Protein 6R5W (pdb70)

Nearest PDB structures (foldseek):
  6r5w-assembly1_B  TM=9.523E-01  e=2.534E-28  Listeria phage PSA
  2fsd-assembly1_B  TM=5.616E-01  e=9.442E-02  Bacteriophage sp.
  4jpq-assembly2_B  TM=2.740E-01  e=1.576E+00  Bacteroides uniformis ATCC 8492
  6r5w-assembly1_B  TM=9.584E-01  e=7.006E-29  Listeria phage PSA
  2fsd-assembly1_B  TM=5.780E-01  e=1.087E-01  Bacteriophage sp.

B-factor: mean 43.27, std 16.09, range [17.08, 147.7]

Sequence (508 aa):
AQFAQKTVLDEHVNDADIHVTATDKTNWNAKETVEGAQAKADKALADAKAFFELSSSSVQSVTLTPKNGFVASQPLIARYIKFGNRFLVIVSGIVGKGTGSGTGICATLPTFLAPDASWNKLYSAAQQSTAASNQANIYLSVSADINIVGVGSVDVNTGLDGIIYLTKEVTTAQFAQKTVLDEHVNDADIHVTATDKTNWNAKETVEGAQAKADKALADAKAFFELSSSVQSVTLTPKNGFVASQPLIARYIKFGNRFLVIVSGIVGKGTGSGTGICATLPTFLAPDASWNKLYSSAAQQSTAASNQANIYLSVSADINIVGVGSVDVNTGLDGIIYLTKEAQFAQKTVLDEHVNDADIHVTATDKTNNWNAKETVEGAQAKADKALADAKAFFELSSSSSVQSVTLTPKNGFVASQPLIARYIKFGNRFLVIVSGIVGKGTGSGTGICATLPTFLAPDASWNKLYSSAAQQSTAASNQANIYLSVSADINIVGVGSVDVNTGLDGIIYLTKEV

Solvent-accessible surface area: 20829 Å² total; per-residue (Å²): 114,129,51,2,65,106,94,73,3,49,137,11,60,113,50,76,81,44,14,6,68,46,107,36,38,95,67,2,78,70,20,6,51,55,123,18,4,68,60,40,2,77,130,8,29,57,47,10,78,64,49,12,70,136,15,9,32,29,82,71,35,104,7,102,40,84,97,30,12,74,42,47,38,79,1,40,0,20,21,0,49,8,5,57,22,31,3,0,7,0,8,7,1,1,4,68,40,135,22,63,5,50,26,55,0,0,43,3,45,128,101,0,28,3,25,24,90,102,28,11,2,4,19,5,0,0,57,17,104,46,11,88,22,3,0,0,0,20,1,18,73,64,0,21,0,40,2,30,1,22,38,31,61,100,38,37,4,1,0,2,28,1,9,1,6,5,100,98,96,117,114,121,115,62,2,67,86,104,78,10,82,136,14,61,101,53,73,74,42,13,3,71,52,106,30,37,97,61,1,81,66,18,7,60,69,148,19,4,67,58,44,2,76,125,7,31,52,48,9,74,62,54,14,58,135,14,8,31,16,83,60,49,95,11,102,45,83,95,27,12,72,43,48,38,67,0,36,0,17,28,0,68,6,9,105,38,43,2,0,6,0,8,6,0,2,3,71,41,132,21,69,6,47,26,51,0,0,43,4,39,116,106,0,6,3,37,39,87,96,29,10,3,7,15,6,0,0,56,17,109,44,11,90,21,4,0,0,0,27,0,20,71,65,0,23,0,43,0,25,2,24,39,32,59,107,36,36,4,1,0,2,31,2,8,1,5,0,98,148,106,109,38,1,47,91,91,78,3,49,130,12,60,114,52,76,82,44,12,5,74,51,90,28,38,92,72,0,80,64,23,7,52,62,133,18,4,68,59,38,2,80,131,6,31,58,45,8,73,62,60,15,78,132,21,8,28,15,83,62,41,98,9,104,44,84,97,29,12,72,44,48,40,70,0,36,0,18,27,1,77,4,6,72,14,53,2,0,8,0,7,5,2,1,4,68,39,134,22,70,5,47,26,52,0,0,44,4,36,123,103,0,23,2,25,22,88,96,27,10,2,6,17,6,0,0,66,18,106,45,11,89,23,4,0,0,0,26,1,20,73,67,0,24,0,43,1,25,2,23,40,32,57,106,39,36,5,1,0,2,34,2,8,1,5,2,97,109,152

Radius of gyration: 36.03 Å; Cα contacts (8 Å, |Δi|>4): 1365; chains: 3; bounding box: 86×110×54 Å

Structure (mmCIF, N/CA/C/O backbone):
data_6R5W
#
_entry.id   6R5W
#
_cell.length_a   134.700
_cell.length_b   134.700
_cell.length_c   79.360
_cell.angle_alpha   90.000
_cell.angle_beta   90.000
_cell.angle_gamma   120.000
#
_symmetry.space_group_name_H-M   'P 31 2 1'
#
loop_
_entity.id
_entity.type
_entity.pdbx_description
1 polymer 'Gp15 protein'
2 non-polymer 'PENTAETHYLENE GLYCOL'
3 non-polymer 'CADMIUM ION'
4 non-polymer 'ACETATE ION'
5 water water
#
loop_
_atom_site.group_PDB
_atom_site.id
_atom_site.type_symbol
_atom_site.label_atom_id
_atom_site.label_alt_id
_atom_site.label_comp_id
_atom_site.label_asym_id
_atom_site.label_entity_id
_atom_site.label_seq_id
_atom_site.pdbx_PDB_ins_code
_atom_site.Cartn_x
_atom_site.Cartn_y
_atom_site.Cartn_z
_atom_site.occupancy
_atom_site.B_iso_or_equiv
_atom_site.auth_seq_id
_atom_site.auth_comp_id
_atom_site.auth_asym_id
_atom_site.auth_atom_id
_atom_site.pdbx_PDB_model_num
ATOM 1 N N . ALA A 1 3 ? -110.95322 100.48959 24.02875 1.000 113.14037 203 ALA A N 1
ATOM 2 C CA . ALA A 1 3 ? -111.48888 101.83863 23.90289 1.000 111.30952 203 ALA A CA 1
ATOM 3 C C . ALA A 1 3 ? -112.01199 102.08674 22.48880 1.000 112.72608 203 ALA A C 1
ATOM 4 O O . ALA A 1 3 ? -113.22450 102.11501 22.25224 1.000 103.84447 203 ALA A O 1
ATOM 10 N N . GLN A 1 4 ? -111.08637 102.22948 21.54475 1.000 110.53304 204 GLN A N 1
ATOM 11 C CA . GLN A 1 4 ? -111.46253 102.44637 20.16093 1.000 101.92146 204 GLN A CA 1
ATOM 12 C C . GLN A 1 4 ? -111.88031 101.12473 19.53097 1.000 90.41267 204 GLN A C 1
ATOM 13 O O . GLN A 1 4 ? -111.57642 100.04089 20.03186 1.000 82.33251 204 GLN A O 1
ATOM 27 N N . PHE A 1 5 ? -112.63366 101.23475 18.45005 1.000 92.20528 205 PHE A N 1
ATOM 28 C CA . PHE A 1 5 ? -113.18633 100.08819 17.75171 1.000 87.95911 205 PHE A CA 1
ATOM 29 C C . PHE A 1 5 ? -112.35028 99.72545 16.53149 1.000 85.79175 205 PHE A C 1
ATOM 30 O O . PHE A 1 5 ? -111.68493 100.57345 15.92607 1.000 86.53632 205 PHE A O 1
ATOM 47 N N . ALA A 1 6 ? -112.37982 98.43740 16.19671 1.000 73.07965 206 ALA A N 1
ATOM 48 C CA . ALA A 1 6 ? -111.64756 97.91653 15.05693 1.000 65.24252 206 ALA A CA 1
ATOM 49 C C . ALA A 1 6 ? -112.41055 98.18287 13.76690 1.000 68.24253 206 ALA A C 1
ATOM 50 O O . ALA A 1 6 ? -113.64651 98.13265 13.73210 1.000 69.88805 206 ALA A O 1
ATOM 57 N N . GLN A 1 7 ? -111.66654 98.47387 12.70958 1.000 62.58000 207 GLN A N 1
ATOM 58 C CA . GLN A 1 7 ? -112.26381 98.70817 11.40144 1.000 74.05744 207 GLN A CA 1
ATOM 59 C C . GLN A 1 7 ? -112.67578 97.37882 10.77096 1.000 68.60431 207 GLN A C 1
ATOM 60 O O . GLN A 1 7 ? -111.93196 96.39493 10.83860 1.000 57.37210 207 GLN A O 1
ATOM 74 N N . LYS A 1 8 ? -113.87838 97.35116 10.17837 1.000 65.43088 208 LYS A N 1
ATOM 75 C CA . LYS A 1 8 ? -114.33825 96.14355 9.51104 1.000 66.75067 208 LYS A CA 1
ATOM 76 C C . LYS A 1 8 ? -113.35403 95.72838 8.41618 1.000 64.54425 208 LYS A C 1
ATOM 77 O O . LYS A 1 8 ? -113.09989 94.52930 8.22372 1.000 60.39083 208 LYS A O 1
ATOM 96 N N . THR A 1 9 ? -112.74902 96.70867 7.72865 1.000 67.01512 209 THR A N 1
ATOM 97 C CA . THR A 1 9 ? -111.82398 96.38887 6.64030 1.000 72.62444 209 THR A CA 1
ATOM 98 C C . THR A 1 9 ? -110.61945 95.60988 7.15642 1.000 65.61288 209 THR A C 1
ATOM 99 O O . THR A 1 9 ? -110.17615 94.65042 6.51860 1.000 59.66357 209 THR A O 1
ATOM 110 N N . VAL A 1 10 ? -110.11027 95.99010 8.33716 1.000 56.98745 210 VAL A N 1
ATOM 111 C CA . VAL A 1 10 ? -108.91142 95.37107 8.88364 1.000 60.22903 210 VAL A CA 1
ATOM 112 C C . VAL A 1 10 ? -109.20488 93.94500 9.32803 1.000 59.35697 210 VAL A C 1
ATOM 113 O O . VAL A 1 10 ? -108.43789 93.01656 9.03502 1.000 57.62609 210 VAL A O 1
ATOM 126 N N . LEU A 1 11 ? -110.31265 93.75346 10.04487 1.000 56.66895 211 LEU A N 1
ATOM 127 C CA . LEU A 1 11 ? -110.75260 92.40971 10.38708 1.000 53.97223 211 LEU A CA 1
ATOM 128 C C . LEU A 1 11 ? -110.98738 91.59019 9.13235 1.000 60.91731 211 LEU A C 1
ATOM 129 O O . LEU A 1 11 ? -110.61086 90.41251 9.08884 1.000 54.18092 211 LEU A O 1
ATOM 145 N N . ASP A 1 12 ? -111.61991 92.19405 8.10958 1.000 56.85868 212 ASP A N 1
ATOM 146 C CA . ASP A 1 12 ? -111.92054 91.45964 6.88815 1.000 62.45641 212 ASP A CA 1
ATOM 147 C C . ASP A 1 12 ? -110.64330 91.01322 6.18876 1.000 62.96444 212 ASP A C 1
ATOM 148 O O . ASP A 1 12 ? -110.56681 89.88289 5.69605 1.000 56.97891 212 ASP A O 1
ATOM 157 N N . GLU A 1 13 ? -109.64214 91.89707 6.09808 1.000 60.82788 213 GLU A N 1
ATOM 158 C CA . GLU A 1 13 ? -108.41422 91.51111 5.40596 1.000 71.45949 213 GLU A CA 1
ATOM 159 C C . GLU A 1 13 ? -107.72230 90.37662 6.15651 1.000 68.10391 213 GLU A C 1
ATOM 160 O O . GLU A 1 13 ? -107.20357 89.43848 5.54385 1.000 66.03652 213 GLU A O 1
ATOM 172 N N . HIS A 1 14 ? -107.72072 90.44287 7.49199 1.000 62.83224 214 HIS A N 1
ATOM 173 C CA . HIS A 1 14 ? -107.12089 89.38087 8.28842 1.000 56.08823 214 HIS A CA 1
ATOM 174 C C . HIS A 1 14 ? -107.85448 88.06888 8.08207 1.000 54.02944 214 HIS A C 1
ATOM 175 O O . HIS A 1 14 ? -107.23847 87.02048 7.84982 1.000 48.12304 214 HIS A O 1
ATOM 189 N N . VAL A 1 15 ? -109.18327 88.11253 8.16729 1.000 53.42397 215 VAL A N 1
ATOM 190 C CA . VAL A 1 15 ? -110.00620 86.91822 8.04352 1.000 52.14949 215 VAL A CA 1
ATOM 191 C C . VAL A 1 15 ? -109.89706 86.29538 6.66971 1.000 54.94305 215 VAL A C 1
ATOM 192 O O . VAL A 1 15 ? -110.00784 85.07232 6.53662 1.000 47.13664 215 VAL A O 1
ATOM 205 N N . ASN A 1 16 ? -109.67154 87.10356 5.62891 1.000 57.59464 216 ASN A N 1
ATOM 206 C CA . ASN A 1 16 ? -109.60919 86.59742 4.26003 1.000 59.94541 216 ASN A CA 1
ATOM 207 C C . ASN A 1 16 ? -108.18644 86.32135 3.80857 1.000 56.83717 216 ASN A C 1
ATOM 208 O O . ASN A 1 16 ? -107.97259 85.93614 2.65200 1.000 57.62555 216 ASN A O 1
ATOM 219 N N . ASP A 1 17 ? -107.21777 86.49455 4.70530 1.000 61.21892 217 ASP A N 1
ATOM 220 C CA . ASP A 1 17 ? -105.81750 86.16064 4.46185 1.000 61.40107 217 ASP A CA 1
ATOM 221 C C . ASP A 1 17 ? -105.64355 84.66227 4.68672 1.000 59.31981 217 ASP A C 1
ATOM 222 O O . ASP A 1 17 ? -105.31995 84.19909 5.78400 1.000 55.94498 217 ASP A O 1
ATOM 231 N N . ALA A 1 18 ? -105.89346 83.89081 3.63934 1.000 60.65833 218 ALA A N 1
ATOM 232 C CA . ALA A 1 18 ? -105.78392 82.45211 3.75388 1.000 61.91761 218 ALA A CA 1
ATOM 233 C C . ALA A 1 18 ? -104.35426 82.01177 4.04858 1.000 57.42686 218 ALA A C 1
ATOM 234 O O . ALA A 1 18 ? -104.20408 80.97419 4.70974 1.000 47.82199 218 ALA A O 1
ATOM 241 N N . ASP A 1 19 ? -103.33298 82.82842 3.67633 1.000 50.28089 219 ASP A N 1
ATOM 242 C CA . ASP A 1 19 ? -101.93315 82.44262 3.83195 1.000 50.17679 219 ASP A CA 1
ATOM 243 C C . ASP A 1 19 ? -101.49856 82.23891 5.28287 1.000 49.20749 219 ASP A C 1
ATOM 244 O O . ASP A 1 19 ? -100.48910 81.56210 5.53251 1.000 45.05356 219 ASP A O 1
ATOM 253 N N . ILE A 1 20 ? -102.16939 82.86379 6.24640 1.000 36.25870 220 ILE A N 1
ATOM 254 C CA . ILE A 1 20 ? -101.72552 82.80373 7.62935 1.000 34.75071 220 ILE A CA 1
ATOM 255 C C . ILE A 1 20 ? -102.60561 81.89712 8.48507 1.000 33.88730 220 ILE A C 1
ATOM 256 O O . ILE A 1 20 ? -102.34119 81.75934 9.69235 1.000 33.51210 220 ILE A O 1
ATOM 272 N N . HIS A 1 21 ? -103.59536 81.25428 7.89909 1.000 35.16976 221 HIS A N 1
ATOM 273 C CA . HIS A 1 21 ? -104.45645 80.29916 8.57992 1.000 32.02310 221 HIS A CA 1
ATOM 274 C C . HIS A 1 21 ? -104.29913 78.92662 7.93262 1.000 34.87758 221 HIS A C 1
ATOM 275 O O . HIS A 1 21 ? -103.67412 78.76171 6.86237 1.000 33.47456 221 HIS A O 1
ATOM 289 N N . VAL A 1 22 ? -104.89694 77.94044 8.58845 1.000 32.90703 222 VAL A N 1
ATOM 290 C CA . VAL A 1 22 ? -104.88105 76.56656 8.14138 1.000 31.34355 222 VAL A CA 1
ATOM 291 C C . VAL A 1 22 ? -106.31998 76.04262 8.11768 1.000 35.25404 222 VAL A C 1
ATOM 292 O O . VAL A 1 22 ? -107.25577 76.73781 8.51696 1.000 35.79091 222 VAL A O 1
ATOM 305 N N . THR A 1 23 ? -106.47473 74.77424 7.72079 1.000 31.48281 223 THR A N 1
ATOM 306 C CA . THR A 1 23 ? -107.73605 74.06247 7.84950 1.000 31.14473 223 THR A CA 1
ATOM 307 C C . THR A 1 23 ? -107.62273 72.87466 8.78818 1.000 38.07262 223 THR A C 1
ATOM 308 O O . THR A 1 23 ? -106.52568 72.37833 9.09945 1.000 33.07097 223 THR A O 1
ATOM 319 N N . ALA A 1 24 ? -108.78817 72.39004 9.25866 1.000 36.13353 224 ALA A N 1
ATOM 320 C CA . ALA A 1 24 ? -108.74959 71.23890 10.15272 1.000 37.74847 224 ALA A CA 1
ATOM 321 C C . ALA A 1 24 ? -108.13641 70.03135 9.45064 1.000 36.07945 224 ALA A C 1
ATOM 322 O O . ALA A 1 24 ? -107.43807 69.21319 10.08152 1.000 40.85752 224 ALA A O 1
ATOM 329 N N . THR A 1 25 ? -108.41629 69.87691 8.14668 1.000 32.55474 225 THR A N 1
ATOM 330 C CA . THR A 1 25 ? -107.89685 68.72095 7.41475 1.000 37.91881 225 THR A CA 1
ATOM 331 C C . THR A 1 25 ? -106.38645 68.83538 7.20527 1.000 34.06101 225 THR A C 1
ATOM 332 O O . THR A 1 25 ? -105.68973 67.81217 7.16050 1.000 34.58055 225 THR A O 1
ATOM 343 N N . ASP A 1 26 ? -105.87711 70.06180 7.01173 1.000 33.37751 226 ASP A N 1
ATOM 344 C CA . ASP A 1 26 ? -104.42547 70.29139 7.00302 1.000 31.25644 226 ASP A CA 1
ATOM 345 C C . ASP A 1 26 ? -103.77028 69.69756 8.26853 1.000 35.02283 226 ASP A C 1
ATOM 346 O O . ASP A 1 26 ? -102.73217 69.01401 8.21491 1.000 31.74831 226 ASP A O 1
ATOM 355 N N . LYS A 1 27 ? -104.34089 70.00616 9.44976 1.000 32.09278 227 LYS A N 1
ATOM 356 C CA . LYS A 1 27 ? -103.71103 69.61258 10.70906 1.000 31.16215 227 LYS A CA 1
ATOM 357 C C . LYS A 1 27 ? -103.73460 68.09579 10.89090 1.000 29.88745 227 LYS A C 1
ATOM 358 O O . LYS A 1 27 ? -102.75412 67.49657 11.36317 1.000 32.83750 227 LYS A O 1
ATOM 377 N N . THR A 1 28 ? -104.81212 67.43988 10.44702 1.000 32.09557 228 THR A N 1
ATOM 378 C CA . THR A 1 28 ? -104.82977 65.97726 10.43444 1.000 32.74609 228 THR A CA 1
ATOM 379 C C . THR A 1 28 ? -103.76901 65.38970 9.47871 1.000 36.89301 228 THR A C 1
ATOM 380 O O . THR A 1 28 ? -103.04411 64.44188 9.83521 1.000 37.48993 228 THR A O 1
ATOM 391 N N . ASN A 1 29 ? -103.67706 65.93948 8.26553 1.000 35.25972 229 ASN A N 1
ATOM 392 C CA . ASN A 1 29 ? -102.62507 65.57111 7.32347 1.000 35.22138 229 ASN A CA 1
ATOM 393 C C . ASN A 1 29 ? -101.23978 65.72043 7.94277 1.000 34.08215 229 ASN A C 1
ATOM 394 O O . ASN A 1 29 ? -100.44116 64.76544 7.94292 1.000 36.46839 229 ASN A O 1
ATOM 405 N N . TRP A 1 30 ? -100.94145 66.90298 8.50193 1.000 31.52451 230 TRP A N 1
ATOM 406 C CA . TRP A 1 30 ? -99.60306 67.16662 9.01411 1.000 29.41201 230 TRP A CA 1
ATOM 407 C C . TRP A 1 30 ? -99.31619 66.32214 10.22539 1.000 33.60122 230 TRP A C 1
ATOM 408 O O . TRP A 1 30 ? -98.19615 65.84428 10.39074 1.000 31.31009 230 TRP A O 1
ATOM 429 N N . ASN A 1 31 ? -100.31949 66.09086 11.07794 1.000 32.75403 231 ASN A N 1
ATOM 430 C CA . ASN A 1 31 ? -100.07254 65.25098 12.25275 1.000 33.15810 231 ASN A CA 1
ATOM 431 C C . ASN A 1 31 ? -99.71600 63.81012 11.85945 1.000 34.48206 231 ASN A C 1
ATOM 432 O O . ASN A 1 31 ? -98.98654 63.11744 12.60492 1.000 39.19566 231 ASN A O 1
ATOM 443 N N . ALA A 1 32 ? -100.25431 63.32962 10.74277 1.000 32.21240 232 ALA A N 1
ATOM 444 C CA . ALA A 1 32 ? -100.04574 61.96899 10.28153 1.000 36.18422 232 ALA A CA 1
ATOM 445 C C . ALA A 1 32 ? -98.74020 61.78034 9.51466 1.000 36.32165 232 ALA A C 1
ATOM 446 O O . ALA A 1 32 ? -98.46832 60.63908 9.11436 1.000 33.61794 232 ALA A O 1
ATOM 453 N N . LYS A 1 33 ? -97.98580 62.85534 9.24666 1.000 32.38909 233 LYS A N 1
ATOM 454 C CA . LYS A 1 33 ? -96.72881 62.71204 8.48591 1.000 33.30719 233 LYS A CA 1
ATOM 455 C C . LYS A 1 33 ? -95.73328 61.81619 9.22994 1.000 33.50967 233 LYS A C 1
ATOM 456 O O . LYS A 1 33 ? -95.76517 61.65808 10.46033 1.000 32.25363 233 LYS A O 1
ATOM 475 N N . GLU A 1 34 ? -94.78707 61.26269 8.47551 1.000 34.00457 234 GLU A N 1
ATOM 476 C CA . GLU A 1 34 ? -93.79917 60.35920 9.07714 1.000 33.65271 234 GLU A CA 1
ATOM 477 C C . GLU A 1 34 ? -92.86705 61.09518 10.02559 1.000 33.83503 234 GLU A C 1
ATOM 478 O O . GLU A 1 34 ? -92.55511 62.27317 9.84794 1.000 32.58472 234 GLU A O 1
ATOM 490 N N . THR A 1 35 ? -92.44168 60.39019 11.08949 1.000 33.31884 235 THR A N 1
ATOM 491 C CA . THR A 1 35 ? -91.41945 60.93675 11.95477 1.000 33.21032 235 THR A CA 1
ATOM 492 C C . THR A 1 35 ? -90.05197 60.34641 11.62626 1.000 38.80202 235 THR A C 1
ATOM 493 O O . THR A 1 35 ? -89.92034 59.28458 10.97072 1.000 35.21285 235 THR A O 1
ATOM 504 N N . VAL A 1 36 ? -89.03011 61.06420 12.06667 1.000 37.02516 236 VAL A N 1
ATOM 505 C CA . VAL A 1 36 ? -87.66516 60.55882 11.88311 1.000 37.74435 236 VAL A CA 1
ATOM 506 C C . VAL A 1 36 ? -87.51194 59.19403 12.55372 1.000 40.12936 236 VAL A C 1
ATOM 507 O O . VAL A 1 36 ? -86.84210 58.30680 12.02726 1.000 38.10012 236 VAL A O 1
ATOM 520 N N . GLU A 1 37 ? -88.12827 59.00265 13.72500 1.000 41.19214 237 GLU A N 1
ATOM 521 C CA . GLU A 1 37 ? -88.02005 57.72504 14.42110 1.000 40.06373 237 GLU A CA 1
ATOM 522 C C . GLU A 1 37 ? -88.74308 56.62282 13.66509 1.000 42.18952 237 GLU A C 1
ATOM 523 O O . GLU A 1 37 ? -88.25657 55.48407 13.59736 1.000 39.71966 237 GLU A O 1
ATOM 535 N N . GLY A 1 38 ? -89.88770 56.93836 13.05434 1.000 33.51253 238 GLY A N 1
ATOM 536 C CA . GLY A 1 38 ? -90.60034 55.95402 12.25628 1.000 36.88205 238 GLY A CA 1
ATOM 537 C C . GLY A 1 38 ? -89.85354 55.58538 10.97909 1.000 34.32513 238 GLY A C 1
ATOM 538 O O . GLY A 1 38 ? -89.86825 54.41963 10.55570 1.000 38.23099 238 GLY A O 1
ATOM 542 N N . ALA A 1 39 ? -89.26100 56.58179 10.31300 1.000 31.73804 239 ALA A N 1
ATOM 543 C CA . ALA A 1 39 ? -88.47953 56.30698 9.10257 1.000 36.10866 239 ALA A CA 1
ATOM 544 C C . ALA A 1 39 ? -87.24780 55.47549 9.44835 1.000 35.71276 239 ALA A C 1
ATOM 545 O O . ALA A 1 39 ? -86.88002 54.55554 8.69687 1.000 34.63870 239 ALA A O 1
ATOM 552 N N . GLN A 1 40 ? -86.61817 55.76203 10.58717 1.000 34.78492 240 GLN A N 1
ATOM 553 C CA . GLN A 1 40 ? -85.44216 54.98186 10.98909 1.000 38.14282 240 GLN A CA 1
ATOM 554 C C . GLN A 1 40 ? -85.82010 53.55950 11.36914 1.000 40.83981 240 GLN A C 1
ATOM 555 O O . GLN A 1 40 ? -85.05496 52.62461 11.10478 1.000 39.46177 240 GLN A O 1
ATOM 569 N N . ALA A 1 41 ? -86.97575 53.36364 11.99826 1.000 36.19635 241 ALA A N 1
ATOM 570 C CA . ALA A 1 41 ? -87.43551 52.01192 12.29807 1.000 39.51586 241 ALA A CA 1
ATOM 571 C C . ALA A 1 41 ? -87.65268 51.19598 11.02614 1.000 40.94630 241 ALA A C 1
ATOM 572 O O . ALA A 1 41 ? -87.39733 49.98769 10.98949 1.000 39.16611 241 ALA A O 1
ATOM 579 N N . LYS A 1 42 ? -88.19554 51.82105 9.99427 1.000 37.37750 242 LYS A N 1
ATOM 580 C CA . LYS A 1 42 ? -88.43796 51.11310 8.74216 1.000 35.37735 242 LYS A CA 1
ATOM 581 C C . LYS A 1 42 ? -87.12253 50.75104 8.04959 1.000 34.24621 242 LYS A C 1
ATOM 582 O O . LYS A 1 42 ? -87.00582 49.64783 7.50970 1.000 34.20954 242 LYS A O 1
ATOM 601 N N . ALA A 1 43 ? -86.15622 51.66535 8.05599 1.000 32.82297 243 ALA A N 1
ATOM 602 C CA . ALA A 1 43 ? -84.83622 51.41667 7.49227 1.000 33.97980 243 ALA A CA 1
ATOM 603 C C . ALA A 1 43 ? -84.11360 50.32000 8.29849 1.000 42.34477 243 ALA A C 1
ATOM 604 O O . ALA A 1 43 ? -83.46410 49.42128 7.72141 1.000 37.24188 243 ALA A O 1
ATOM 611 N N . ASP A 1 44 ? -84.23655 50.37780 9.63501 1.000 37.30397 244 ASP A N 1
ATOM 612 C CA . ASP A 1 44 ? -83.63307 49.36214 10.48453 1.000 40.54859 244 ASP A CA 1
ATOM 613 C C . ASP A 1 44 ? -84.21164 47.99129 10.17475 1.000 39.76401 244 ASP A C 1
ATOM 614 O O . ASP A 1 44 ? -83.46970 47.00298 10.14427 1.000 40.74344 244 ASP A O 1
ATOM 623 N N . LYS A 1 45 ? -85.52647 47.90982 9.92626 1.000 33.87516 245 LYS A N 1
ATOM 624 C CA . LYS A 1 45 ? -86.16148 46.64677 9.59148 1.000 39.55127 245 LYS A CA 1
ATOM 625 C C . LYS A 1 45 ? -85.73370 46.15507 8.21387 1.000 41.48749 245 LYS A C 1
ATOM 626 O O . LYS A 1 45 ? -85.62799 44.94086 7.99064 1.000 40.28187 245 LYS A O 1
ATOM 645 N N . ALA A 1 46 ? -85.56677 47.07050 7.25009 1.000 35.70117 246 ALA A N 1
ATOM 646 C CA . ALA A 1 46 ? -85.05443 46.65191 5.94138 1.000 38.27664 246 ALA A CA 1
ATOM 647 C C . ALA A 1 46 ? -83.66647 46.01810 6.07496 1.000 37.00010 246 ALA A C 1
ATOM 648 O O . ALA A 1 46 ? -83.38739 44.98606 5.45135 1.000 34.42352 246 ALA A O 1
ATOM 655 N N . LEU A 1 47 ? -82.79922 46.62569 6.87640 1.000 32.68734 247 LEU A N 1
ATOM 656 C CA . LEU A 1 47 ? -81.47281 46.08243 7.13318 1.000 33.20512 247 LEU A CA 1
ATOM 657 C C . LEU A 1 47 ? -81.55608 44.72050 7.78881 1.000 42.22988 247 LEU A C 1
ATOM 658 O O . LEU A 1 47 ? -80.85311 43.78362 7.37291 1.000 38.07739 247 LEU A O 1
ATOM 674 N N . ALA A 1 48 ? -82.42438 44.57682 8.78874 1.000 39.28038 248 ALA A N 1
ATOM 675 C CA . ALA A 1 48 ? -82.55782 43.29950 9.47060 1.000 41.67475 248 ALA A CA 1
ATOM 676 C C . ALA A 1 48 ? -83.08744 42.22442 8.53604 1.000 41.66006 248 ALA A C 1
ATOM 677 O O . ALA A 1 48 ? -82.67549 41.04809 8.62449 1.000 39.76233 248 ALA A O 1
ATOM 684 N N . ASP A 1 49 ? -84.04300 42.58653 7.66351 1.000 35.81737 249 ASP A N 1
ATOM 685 C CA . ASP A 1 49 ? -84.55747 41.64320 6.70289 1.000 38.03448 249 ASP A CA 1
ATOM 686 C C . ASP A 1 49 ? -83.47237 41.25439 5.69322 1.000 39.61599 249 ASP A C 1
ATOM 687 O O . ASP A 1 49 ? -83.44408 40.11238 5.21466 1.000 40.43114 249 ASP A O 1
ATOM 696 N N . ALA A 1 50 ? -82.62581 42.21450 5.31075 1.000 36.52291 250 ALA A N 1
ATOM 697 C CA . ALA A 1 50 ? -81.52818 41.93104 4.38026 1.000 35.97050 250 ALA A CA 1
ATOM 698 C C . ALA A 1 50 ? -80.54870 40.95585 5.01377 1.000 39.60913 250 ALA A C 1
ATOM 699 O O . ALA A 1 50 ? -80.14586 39.97592 4.39230 1.000 37.27831 250 ALA A O 1
ATOM 706 N N . LYS A 1 51 ? -80.17027 41.20101 6.26992 1.000 38.32284 251 LYS A N 1
ATOM 707 C CA . LYS A 1 51 ? -79.23792 40.30590 6.96738 1.000 42.11357 251 LYS A CA 1
ATOM 708 C C . LYS A 1 51 ? -79.81064 38.90466 7.07867 1.000 43.72747 251 LYS A C 1
ATOM 709 O O . LYS A 1 51 ? -79.08749 37.91128 6.85244 1.000 45.34638 251 LYS A O 1
ATOM 728 N N . ALA A 1 52 ? -81.11453 38.79655 7.39420 1.000 42.44176 252 ALA A N 1
ATOM 729 C CA . ALA A 1 52 ? -81.75266 37.48435 7.48567 1.000 43.97382 252 ALA A CA 1
ATOM 730 C C . ALA A 1 52 ? -81.78769 36.77580 6.13150 1.000 45.94404 252 ALA A C 1
ATOM 731 O O . ALA A 1 52 ? -81.65864 35.53678 6.06229 1.000 45.11898 252 ALA A O 1
ATOM 738 N N . PHE A 1 53 ? -82.06982 37.51964 5.05342 1.000 40.27887 253 PHE A N 1
ATOM 739 C CA . PHE A 1 53 ? -82.08807 36.90615 3.73180 1.000 39.87476 253 PHE A CA 1
ATOM 740 C C . PHE A 1 53 ? -80.70395 36.34803 3.35387 1.000 36.46065 253 PHE A C 1
ATOM 741 O O . PHE A 1 53 ? -80.60108 35.24053 2.78261 1.000 37.49106 253 PHE A O 1
ATOM 758 N N . PHE A 1 54 ? -79.65000 37.08586 3.67251 1.000 33.78802 254 PHE A N 1
ATOM 759 C CA . PHE A 1 54 ? -78.29056 36.63998 3.40920 1.000 39.47256 254 PHE A CA 1
ATOM 760 C C . PHE A 1 54 ? -77.94496 35.37829 4.19083 1.000 46.38075 254 PHE A C 1
ATOM 761 O O . PHE A 1 54 ? -77.36915 34.42969 3.64240 1.000 38.52622 254 PHE A O 1
ATOM 778 N N . GLU A 1 55 ? -78.25183 35.36114 5.49087 1.000 44.77776 255 GLU A N 1
ATOM 779 C CA . GLU A 1 55 ? -77.94233 34.18475 6.29767 1.000 44.75052 255 GLU A CA 1
ATOM 780 C C . GLU A 1 55 ? -78.66715 32.96896 5.77941 1.000 46.41979 255 GLU A C 1
ATOM 781 O O . GLU A 1 55 ? -78.08463 31.88108 5.69265 1.000 50.50946 255 GLU A O 1
ATOM 793 N N . LEU A 1 56 ? -79.92160 33.13916 5.38855 1.000 41.67204 256 LEU A N 1
ATOM 794 C CA . LEU A 1 56 ? -80.68546 32.05171 4.82067 1.000 43.38474 256 LEU A CA 1
ATOM 795 C C . LEU A 1 56 ? -80.03891 31.56121 3.53220 1.000 47.66623 256 LEU A C 1
ATOM 796 O O . LEU A 1 56 ? -79.92976 30.35583 3.28950 1.000 46.39791 256 LEU A O 1
ATOM 812 N N . SER A 1 57 ? -79.67443 32.48933 2.65930 1.000 38.59919 257 SER A N 1
ATOM 813 C CA . SER A 1 57 ? -79.18735 32.11961 1.33551 1.000 37.58127 257 SER A CA 1
ATOM 814 C C . SER A 1 57 ? -77.87561 31.35588 1.41855 1.000 37.65083 257 SER A C 1
ATOM 815 O O . SER A 1 57 ? -77.58959 30.55215 0.55179 1.000 44.89051 257 SER A O 1
ATOM 823 N N . SER A 1 58 ? -77.06709 31.60064 2.43471 1.000 35.13028 258 SER A N 1
ATOM 824 C CA . SER A 1 58 ? -75.68017 31.14739 2.48958 1.000 42.76643 258 SER A CA 1
ATOM 825 C C . SER A 1 58 ? -75.48265 30.02775 3.50513 1.000 39.49120 258 SER A C 1
ATOM 826 O O . SER A 1 58 ? -74.34484 29.68770 3.83443 1.000 38.74988 258 SER A O 1
ATOM 834 N N . SER A 1 59 ? -76.55632 29.46467 3.99434 1.000 35.34199 259 SER A N 1
ATOM 835 C CA A SER A 1 59 ? -76.52515 28.36288 4.93817 0.487 40.27142 259 SER A CA 1
ATOM 836 C CA B SER A 1 59 ? -76.45233 28.37853 4.94513 0.513 40.25767 259 SER A CA 1
ATOM 837 C C . SER A 1 59 ? -76.20102 27.03358 4.25161 1.000 36.47118 259 SER A C 1
ATOM 838 O O . SER A 1 59 ? -76.57295 26.79834 3.08721 1.000 35.56490 259 SER A O 1
ATOM 853 N N . VAL A 1 60 ? -75.49115 26.17248 4.97109 1.000 34.02319 260 VAL A N 1
ATOM 854 C CA . VAL A 1 60 ? -75.09134 24.87853 4.42405 1.000 30.28155 260 VAL A CA 1
ATOM 855 C C . VAL A 1 60 ? -76.22693 23.88007 4.54093 1.000 35.32166 260 VAL A C 1
ATOM 856 O O . VAL A 1 60 ? -76.75950 23.64109 5.62053 1.000 29.65821 260 VAL A O 1
ATOM 869 N N . GLN A 1 61 ? -76.52174 23.20574 3.43221 1.000 31.51048 261 GLN A N 1
ATOM 870 C CA . GLN A 1 61 ? -77.51698 22.14467 3.32751 1.000 37.61694 261 GLN A CA 1
ATOM 871 C C . GLN A 1 61 ? -76.82305 20.78357 3.21849 1.000 34.55203 261 GLN A C 1
ATOM 872 O O . GLN A 1 61 ? -75.65494 20.70200 2.87044 1.000 31.95082 261 GLN A O 1
ATOM 886 N N . SER A 1 62 ? -77.52670 19.68419 3.54427 1.000 30.98759 262 SER A N 1
ATOM 887 C CA . SER A 1 62 ? -76.92315 18.36892 3.43965 1.000 34.24575 262 SER A CA 1
ATOM 888 C C . SER A 1 62 ? -77.92499 17.32780 2.94771 1.000 34.15898 262 SER A C 1
ATOM 889 O O . SER A 1 62 ? -79.12909 17.46715 3.18251 1.000 37.30606 262 SER A O 1
ATOM 897 N N . VAL A 1 63 ? -77.41210 16.30208 2.27145 1.000 35.42231 263 VAL A N 1
ATOM 898 C CA . VAL A 1 63 ? -78.17600 15.09547 1.94130 1.000 38.39655 263 VAL A CA 1
ATOM 899 C C . VAL A 1 63 ? -77.31043 13.88471 2.19956 1.000 37.01680 263 VAL A C 1
ATOM 900 O O . VAL A 1 63 ? -76.09794 13.91804 1.98120 1.000 37.11059 263 VAL A O 1
ATOM 913 N N . THR A 1 64 ? -77.92171 12.78083 2.67959 1.000 36.77393 264 THR A N 1
ATOM 914 C CA . THR A 1 64 ? -77.20445 11.53984 2.87052 1.000 32.83243 264 THR A CA 1
ATOM 915 C C . THR A 1 64 ? -77.26057 10.66233 1.62075 1.000 34.52380 264 THR A C 1
ATOM 916 O O . THR A 1 64 ? -78.29717 10.60038 0.97103 1.000 43.04532 264 THR A O 1
ATOM 927 N N . LEU A 1 65 ? -76.14269 10.04725 1.26562 1.000 36.02149 265 LEU A N 1
ATOM 928 C CA . LEU A 1 65 ? -76.05098 9.19096 0.09599 1.000 40.72450 265 LEU A CA 1
ATOM 929 C C . LEU A 1 65 ? -76.02798 7.72717 0.52370 1.000 40.65901 265 LEU A C 1
ATOM 930 O O . LEU A 1 65 ? -75.24421 7.33574 1.41452 1.000 46.97893 265 LEU A O 1
ATOM 946 N N . THR A 1 66 ? -76.74502 6.91195 -0.19614 1.000 41.15400 266 THR A N 1
ATOM 947 C CA . THR A 1 66 ? -76.83601 5.47370 0.04377 1.000 39.63227 266 THR A CA 1
ATOM 948 C C . THR A 1 66 ? -75.82582 4.70637 -0.82096 1.000 41.93201 266 THR A C 1
ATOM 949 O O . THR A 1 66 ? -75.81499 4.87397 -2.04766 1.000 45.94156 266 THR A O 1
ATOM 960 N N . PRO A 1 67 ? -75.00038 3.86280 -0.23202 1.000 38.15079 267 PRO A N 1
ATOM 961 C CA . PRO A 1 67 ? -74.01160 3.12194 -1.02759 1.000 41.10881 267 PRO A CA 1
ATOM 962 C C . PRO A 1 67 ? -74.68876 2.13125 -1.94325 1.000 45.61539 267 PRO A C 1
ATOM 963 O O . PRO A 1 67 ? -75.77878 1.63000 -1.65272 1.000 46.66783 267 PRO A O 1
ATOM 974 N N . LYS A 1 68 ? -74.04925 1.89783 -3.08590 1.000 38.61484 268 LYS A N 1
ATOM 975 C CA . LYS A 1 68 ? -74.63164 1.07630 -4.14585 1.000 45.58764 268 LYS A CA 1
ATOM 976 C C . LYS A 1 68 ? -73.66859 -0.03000 -4.53562 1.000 37.78309 268 LYS A C 1
ATOM 977 O O . LYS A 1 68 ? -72.46979 -0.01146 -4.23173 1.000 36.19541 268 LYS A O 1
ATOM 996 N N . ASN A 1 69 ? -74.20590 -1.03369 -5.24476 1.000 38.80420 269 ASN A N 1
ATOM 997 C CA . ASN A 1 69 ? -73.38615 -2.05175 -5.89613 1.000 37.35227 269 ASN A CA 1
ATOM 998 C C . ASN A 1 69 ? -72.47635 -2.78886 -4.93669 1.000 36.31236 269 ASN A C 1
ATOM 999 O O . ASN A 1 69 ? -71.32887 -3.11971 -5.27028 1.000 39.42503 269 ASN A O 1
ATOM 1010 N N . GLY A 1 70 ? -72.98428 -3.05342 -3.72609 1.000 35.09878 270 GLY A N 1
ATOM 1011 C CA . GLY A 1 70 ? -72.25249 -3.82135 -2.77497 1.000 38.30070 270 GLY A CA 1
ATOM 1012 C C . GLY A 1 70 ? -71.29944 -3.03598 -1.90394 1.000 42.59309 270 GLY A C 1
ATOM 1013 O O . GLY A 1 70 ? -70.81594 -3.57914 -0.90440 1.000 37.53208 270 GLY A O 1
ATOM 1017 N N . PHE A 1 71 ? -70.99666 -1.78917 -2.25870 1.000 38.40519 271 PHE A N 1
ATOM 1018 C CA . PHE A 1 71 ? -70.17719 -0.96784 -1.38410 1.000 37.78056 271 PHE A CA 1
ATOM 1019 C C . PHE A 1 71 ? -70.89426 -0.77262 -0.02835 1.000 33.84490 271 PHE A C 1
ATOM 1020 O O . PHE A 1 71 ? -72.14158 -0.73158 0.05261 1.000 33.11071 271 PHE A O 1
ATOM 1037 N N . VAL A 1 72 ? -70.09451 -0.51108 0.99704 1.000 38.83938 272 VAL A N 1
ATOM 1038 C CA . VAL A 1 72 ? -70.62399 -0.13420 2.29850 1.000 39.98742 272 VAL A CA 1
ATOM 1039 C C . VAL A 1 72 ? -70.14462 1.28554 2.60939 1.000 45.96056 272 VAL A C 1
ATOM 1040 O O . VAL A 1 72 ? -69.09851 1.73844 2.10609 1.000 41.42839 272 VAL A O 1
ATOM 1053 N N . ALA A 1 73 ? -70.94232 1.99247 3.41432 1.000 36.14914 273 ALA A N 1
ATOM 1054 C CA . ALA A 1 73 ? -70.58458 3.34788 3.89339 1.000 39.87234 273 ALA A CA 1
ATOM 1055 C C . ALA A 1 73 ? -69.80443 3.10737 5.16731 1.000 45.75072 273 ALA A C 1
ATOM 1056 O O . ALA A 1 73 ? -70.37806 2.95616 6.26111 1.000 41.40256 273 ALA A O 1
ATOM 1063 N N . SER A 1 74 ? -68.49000 3.04460 5.02681 1.000 40.57893 274 SER A N 1
ATOM 1064 C CA . SER A 1 74 ? -67.63865 2.88332 6.20423 1.000 44.08784 274 SER A CA 1
ATOM 1065 C C . SER A 1 74 ? -67.68298 4.13352 7.05851 1.000 51.79703 274 SER A C 1
ATOM 1066 O O . SER A 1 74 ? -67.55473 4.05205 8.28795 1.000 52.10139 274 SER A O 1
ATOM 1074 N N . GLN A 1 75 ? -67.85523 5.29861 6.42424 1.000 44.38585 275 GLN A N 1
ATOM 1075 C CA . GLN A 1 75 ? -68.32396 6.48942 7.13305 1.000 56.32058 275 GLN A CA 1
ATOM 1076 C C . GLN A 1 75 ? -69.56725 6.99682 6.41544 1.000 47.78236 275 GLN A C 1
ATOM 1077 O O . GLN A 1 75 ? -69.63250 6.88184 5.18767 1.000 44.69043 275 GLN A O 1
ATOM 1091 N N . PRO A 1 76 ? -70.55618 7.55868 7.13480 1.000 51.26893 276 PRO A N 1
ATOM 1092 C CA . PRO A 1 76 ? -71.77388 8.04531 6.45012 1.000 43.53844 276 PRO A CA 1
ATOM 1093 C C . PRO A 1 76 ? -71.41301 8.90571 5.25532 1.000 39.67247 276 PRO A C 1
ATOM 1094 O O . PRO A 1 76 ? -70.47788 9.71380 5.28774 1.000 42.99501 276 PRO A O 1
ATOM 1105 N N . LEU A 1 77 ? -72.08352 8.63807 4.14778 1.000 36.96645 277 LEU A N 1
ATOM 1106 C CA . LEU A 1 77 ? -71.84367 9.36642 2.89506 1.000 36.06534 277 LEU A CA 1
ATOM 1107 C C . LEU A 1 77 ? -72.75013 10.57213 2.90243 1.000 37.23037 277 LEU A C 1
ATOM 1108 O O . LEU A 1 77 ? -73.96639 10.42551 2.89670 1.000 34.72517 277 LEU A O 1
ATOM 1124 N N . ILE A 1 78 ? -72.15782 11.77001 2.99604 1.000 32.78282 278 ILE A N 1
ATOM 1125 C CA . ILE A 1 78 ? -72.92622 12.99996 3.09827 1.000 31.41381 278 ILE A CA 1
ATOM 1126 C C . ILE A 1 78 ? -72.44004 13.98888 2.05572 1.000 33.17983 278 ILE A C 1
ATOM 1127 O O . ILE A 1 78 ? -71.23981 14.21850 1.91689 1.000 36.81405 278 ILE A O 1
ATOM 1143 N N . ALA A 1 79 ? -73.35608 14.54359 1.32646 1.000 29.37759 279 ALA A N 1
ATOM 1144 C CA . ALA A 1 79 ? -73.07296 15.66978 0.44072 1.000 32.99860 279 ALA A CA 1
ATOM 1145 C C . ALA A 1 79 ? -73.58993 16.95390 1.06402 1.000 32.58170 279 ALA A C 1
ATOM 1146 O O . ALA A 1 79 ? -74.79482 17.11674 1.29163 1.000 33.84105 279 ALA A O 1
ATOM 1153 N N . ARG A 1 80 ? -72.68496 17.89650 1.29199 1.000 27.58368 280 ARG A N 1
ATOM 1154 C CA . ARG A 1 80 ? -73.06201 19.19959 1.81745 1.000 26.79363 280 ARG A CA 1
ATOM 1155 C C . ARG A 1 80 ? -72.98187 20.20588 0.69717 1.000 29.25170 280 ARG A C 1
ATOM 1156 O O . ARG A 1 80 ? -72.12266 20.08596 -0.18790 1.000 33.49073 280 ARG A O 1
ATOM 1177 N N . TYR A 1 81 ? -73.89907 21.14938 0.68980 1.000 28.38885 281 TYR A N 1
ATOM 1178 C CA . TYR A 1 81 ? -73.93365 22.06976 -0.45156 1.000 27.17962 281 TYR A CA 1
ATOM 1179 C C . TYR A 1 81 ? -74.40745 23.46048 -0.06145 1.000 31.51569 281 TYR A C 1
ATOM 1180 O O . TYR A 1 81 ? -75.16065 23.64755 0.90718 1.000 29.88910 281 TYR A O 1
ATOM 1198 N N . ILE A 1 82 ? -73.93497 24.42656 -0.82213 1.000 29.04953 282 ILE A N 1
ATOM 1199 C CA . ILE A 1 82 ? -74.14892 25.83466 -0.53535 1.000 32.08630 282 ILE A CA 1
ATOM 1200 C C . ILE A 1 82 ? -74.66045 26.53078 -1.78548 1.000 32.80201 282 ILE A C 1
ATOM 1201 O O . ILE A 1 82 ? -74.05404 26.39730 -2.84890 1.000 28.86392 282 ILE A O 1
ATOM 1217 N N . LYS A 1 83 ? -75.66045 27.38241 -1.63244 1.000 31.05308 283 LYS A N 1
ATOM 1218 C CA . LYS A 1 83 ? -76.17315 28.14920 -2.76012 1.000 30.76563 283 LYS A CA 1
ATOM 1219 C C . LYS A 1 83 ? -75.24158 29.30666 -3.10043 1.000 31.89357 283 LYS A C 1
ATOM 1220 O O . LYS A 1 83 ? -74.83088 30.06250 -2.22645 1.000 30.42278 283 LYS A O 1
ATOM 1239 N N . PHE A 1 84 ? -74.90528 29.43919 -4.39618 1.000 29.93280 284 PHE A N 1
ATOM 1240 C CA . PHE A 1 84 ? -74.21633 30.59735 -4.92003 1.000 29.32014 284 PHE A CA 1
ATOM 1241 C C . PHE A 1 84 ? -74.95226 31.02143 -6.16415 1.000 32.63629 284 PHE A C 1
ATOM 1242 O O . PHE A 1 84 ? -74.85604 30.34152 -7.17254 1.000 29.35988 284 PHE A O 1
ATOM 1259 N N . GLY A 1 85 ? -75.67058 32.11305 -6.08709 1.000 34.36860 285 GLY A N 1
ATOM 1260 C CA . GLY A 1 85 ? -76.52013 32.52126 -7.19260 1.000 38.29104 285 GLY A CA 1
ATOM 1261 C C . GLY A 1 85 ? -77.53695 31.44225 -7.47408 1.000 33.08548 285 GLY A C 1
ATOM 1262 O O . GLY A 1 85 ? -78.21841 30.95739 -6.59478 1.000 35.93188 285 GLY A O 1
ATOM 1266 N N . ASN A 1 86 ? -77.59839 30.99952 -8.73720 1.000 30.22209 286 ASN A N 1
ATOM 1267 C CA . ASN A 1 86 ? -78.46674 29.91080 -9.14114 1.000 31.46982 286 ASN A CA 1
ATOM 1268 C C . ASN A 1 86 ? -77.72543 28.59901 -9.34011 1.000 34.32215 286 ASN A C 1
ATOM 1269 O O . ASN A 1 86 ? -78.14120 27.74269 -10.13722 1.000 30.93547 286 ASN A O 1
ATOM 1280 N N . ARG A 1 87 ? -76.63165 28.40470 -8.60244 1.000 28.07755 287 ARG A N 1
ATOM 1281 C CA . ARG A 1 87 ? -75.93796 27.14029 -8.60527 1.000 27.26784 287 ARG A CA 1
ATOM 1282 C C . ARG A 1 87 ? -75.74092 26.69911 -7.17827 1.000 30.21749 287 ARG A C 1
ATOM 1283 O O . ARG A 1 87 ? -76.01841 27.44698 -6.24915 1.000 28.77014 287 ARG A O 1
ATOM 1304 N N . PHE A 1 88 ? -75.20255 25.50258 -7.02332 1.000 27.15907 288 PHE A N 1
ATOM 1305 C CA . PHE A 1 88 ? -74.73832 25.01874 -5.72959 1.000 25.38013 288 PHE A CA 1
ATOM 1306 C C . PHE A 1 88 ? -73.26273 24.63004 -5.84134 1.000 28.39789 288 PHE A C 1
ATOM 1307 O O . PHE A 1 88 ? -72.85504 23.97836 -6.81300 1.000 27.45607 288 PHE A O 1
ATOM 1324 N N . LEU A 1 89 ? -72.50057 24.90095 -4.75772 1.000 23.55538 289 LEU A N 1
ATOM 1325 C CA . LEU A 1 89 ? -71.21691 24.28222 -4.54145 1.000 26.21346 289 LEU A CA 1
ATOM 1326 C C . LEU A 1 89 ? -71.45378 23.03925 -3.70061 1.000 27.98970 289 LEU A C 1
ATOM 1327 O O . LEU A 1 89 ? -72.04272 23.13470 -2.62464 1.000 29.17573 289 LEU A O 1
ATOM 1343 N N . VAL A 1 90 ? -70.98712 21.89719 -4.18109 1.000 26.40014 290 VAL A N 1
ATOM 1344 C CA . VAL A 1 90 ? -71.25528 20.59877 -3.57095 1.000 24.64696 290 VAL A CA 1
ATOM 1345 C C . VAL A 1 90 ? -69.93506 20.05773 -3.03868 1.000 25.58739 290 VAL A C 1
ATOM 1346 O O . VAL A 1 90 ? -68.92271 20.04526 -3.75604 1.000 27.61111 290 VAL A O 1
ATOM 1359 N N . ILE A 1 91 ? -69.94021 19.60717 -1.78384 1.000 26.06883 291 ILE A N 1
ATOM 1360 C CA . ILE A 1 91 ? -68.74428 19.08339 -1.13491 1.000 26.04106 291 ILE A CA 1
ATOM 1361 C C . ILE A 1 91 ? -69.08188 17.70584 -0.57027 1.000 28.48553 291 ILE A C 1
ATOM 1362 O O . ILE A 1 91 ? -69.84696 17.58471 0.40425 1.000 28.74997 291 ILE A O 1
ATOM 1378 N N . VAL A 1 92 ? -68.58172 16.67269 -1.20245 1.000 26.82321 292 VAL A N 1
ATOM 1379 C CA . VAL A 1 92 ? -68.88767 15.28698 -0.79771 1.000 29.27696 292 VAL A CA 1
ATOM 1380 C C . VAL A 1 92 ? -67.99003 14.89327 0.37175 1.000 27.44633 292 VAL A C 1
ATOM 1381 O O . VAL A 1 92 ? -66.88713 15.38818 0.52895 1.000 28.67330 292 VAL A O 1
ATOM 1394 N N . SER A 1 93 ? -68.45756 13.97162 1.20761 1.000 31.14327 293 SER A N 1
ATOM 1395 C CA . SER A 1 93 ? -67.66759 13.43863 2.30971 1.000 28.98812 293 SER A CA 1
ATOM 1396 C C . SER A 1 93 ? -68.03522 11.95907 2.53255 1.000 27.62651 293 SER A C 1
ATOM 1397 O O . SER A 1 93 ? -69.15296 11.51263 2.21951 1.000 32.23210 293 SER A O 1
ATOM 1405 N N . GLY A 1 94 ? -67.10889 11.25525 3.16653 1.000 29.55756 294 GLY A N 1
ATOM 1406 C CA . GLY A 1 94 ? -67.28508 9.88660 3.55132 1.000 29.79705 294 GLY A CA 1
ATOM 1407 C C . GLY A 1 94 ? -66.24622 8.95647 2.95852 1.000 27.59215 294 GLY A C 1
ATOM 1408 O O . GLY A 1 94 ? -65.33841 9.36710 2.23965 1.000 30.39405 294 GLY A O 1
ATOM 1412 N N . ILE A 1 95 ? -66.35385 7.66732 3.36103 1.000 29.33570 295 ILE A N 1
ATOM 1413 C CA . ILE A 1 95 ? -65.40324 6.64073 2.99136 1.000 29.16169 295 ILE A CA 1
ATOM 1414 C C . ILE A 1 95 ? -66.19855 5.39734 2.64659 1.000 34.44521 295 ILE A C 1
ATOM 1415 O O . ILE A 1 95 ? -67.10668 5.01581 3.39663 1.000 33.54304 295 ILE A O 1
ATOM 1431 N N . VAL A 1 96 ? -65.91326 4.78772 1.48034 1.000 36.34638 296 VAL A N 1
ATOM 1432 C CA . VAL A 1 96 ? -66.63896 3.57205 1.06843 1.000 34.64210 296 VAL A CA 1
ATOM 1433 C C . VAL A 1 96 ? -65.68963 2.38293 1.22547 1.000 29.98266 296 VAL A C 1
ATOM 1434 O O . VAL A 1 96 ? -64.46668 2.49078 0.98677 1.000 32.55647 296 VAL A O 1
ATOM 1447 N N . GLY A 1 97 ? -66.27460 1.23688 1.58624 1.000 32.36033 297 GLY A N 1
ATOM 1448 C CA . GLY A 1 97 ? -65.58609 -0.03566 1.69339 1.000 34.04711 297 GLY A CA 1
ATOM 1449 C C . GLY A 1 97 ? -66.06843 -1.03832 0.62701 1.000 26.79978 297 GLY A C 1
ATOM 1450 O O . GLY A 1 97 ? -67.20890 -0.93253 0.14180 1.000 30.29171 297 GLY A O 1
ATOM 1454 N N . LYS A 1 98 ? -65.21107 -2.00930 0.34010 1.000 35.87246 298 LYS A N 1
ATOM 1455 C CA . LYS A 1 98 ? -65.47805 -2.99623 -0.71381 1.000 33.45004 298 LYS A CA 1
ATOM 1456 C C . LYS A 1 98 ? -66.77711 -3.73065 -0.46719 1.000 37.71560 298 LYS A C 1
ATOM 1457 O O . LYS A 1 98 ? -67.58678 -3.91363 -1.38733 1.000 35.91088 298 LYS A O 1
ATOM 1476 N N . GLY A 1 99 ? -67.05694 -4.07532 0.79829 1.000 39.41254 299 GLY A N 1
ATOM 1477 C CA . GLY A 1 99 ? -68.32248 -4.75863 1.06106 1.000 38.95765 299 GLY A CA 1
ATOM 1478 C C . GLY A 1 99 ? -68.33752 -6.07231 0.27255 1.000 34.96271 299 GLY A C 1
ATOM 1479 O O . GLY A 1 99 ? -67.35692 -6.82739 0.24599 1.000 38.51299 299 GLY A O 1
ATOM 1483 N N . THR A 1 100 ? -69.44292 -6.32426 -0.35069 1.000 36.89254 300 THR A N 1
ATOM 1484 C CA . THR A 1 100 ? -69.61206 -7.49809 -1.19021 1.000 46.83472 300 THR A CA 1
ATOM 1485 C C . THR A 1 100 ? -69.38119 -7.22185 -2.67343 1.000 47.31520 300 THR A C 1
ATOM 1486 O O . THR A 1 100 ? -69.46896 -8.14770 -3.48333 1.000 41.79497 300 THR A O 1
ATOM 1497 N N . GLY A 1 101 ? -69.00845 -6.01023 -3.04208 1.000 41.28264 301 GLY A N 1
ATOM 1498 C CA . GLY A 1 101 ? -68.78191 -5.67303 -4.42936 1.000 40.11948 301 GLY A CA 1
ATOM 1499 C C . GLY A 1 101 ? -67.33074 -5.85388 -4.77923 1.000 36.48782 301 GLY A C 1
ATOM 1500 O O . GLY A 1 101 ? -66.56985 -6.54496 -4.09668 1.000 39.64146 301 GLY A O 1
ATOM 1504 N N . SER A 1 102 ? -66.92534 -5.21229 -5.88668 1.000 31.29355 302 SER A N 1
ATOM 1505 C CA . SER A 1 102 ? -65.57704 -5.32900 -6.40281 1.000 30.23125 302 SER A CA 1
ATOM 1506 C C . SER A 1 102 ? -64.62469 -4.26528 -5.92084 1.000 29.96928 302 SER A C 1
ATOM 1507 O O . SER A 1 102 ? -63.40080 -4.38777 -6.17034 1.000 33.53429 302 SER A O 1
ATOM 1515 N N . GLY A 1 103 ? -65.11788 -3.23681 -5.21578 1.000 34.46560 303 GLY A N 1
ATOM 1516 C CA . GLY A 1 103 ? -64.22742 -2.13745 -4.88982 1.000 35.80049 303 GLY A CA 1
ATOM 1517 C C . GLY A 1 103 ? -64.13114 -1.10445 -5.98048 1.000 39.12615 303 GLY A C 1
ATOM 1518 O O . GLY A 1 103 ? -63.32336 -0.15749 -5.86123 1.000 33.80243 303 GLY A O 1
ATOM 1522 N N . THR A 1 104 ? -64.82918 -1.35195 -7.08950 1.000 36.56543 304 THR A N 1
ATOM 1523 C CA . THR A 1 104 ? -64.77732 -0.48945 -8.26328 1.000 33.90340 304 THR A CA 1
ATOM 1524 C C . THR A 1 104 ? -66.16411 -0.25048 -8.79622 1.000 30.89459 304 THR A C 1
ATOM 1525 O O . THR A 1 104 ? -67.14002 -0.89632 -8.41624 1.000 34.20720 304 THR A O 1
ATOM 1536 N N . GLY A 1 105 ? -66.29224 0.73958 -9.68765 1.000 32.85143 305 GLY A N 1
ATOM 1537 C CA . GLY A 1 105 ? -67.60451 1.06156 -10.17927 1.000 32.27804 305 GLY A CA 1
ATOM 1538 C C . GLY A 1 105 ? -68.31592 2.11175 -9.36638 1.000 34.17384 305 GLY A C 1
ATOM 1539 O O . GLY A 1 105 ? -67.70739 2.83668 -8.55143 1.000 33.47645 305 GLY A O 1
ATOM 1543 N N . ILE A 1 106 ? -69.62375 2.20736 -9.59973 1.000 33.50243 306 ILE A N 1
ATOM 1544 C CA . ILE A 1 106 ? -70.44614 3.24161 -8.98105 1.000 36.00794 306 ILE A CA 1
ATOM 1545 C C . ILE A 1 106 ? -70.76203 2.88150 -7.53324 1.000 39.90739 306 ILE A C 1
ATOM 1546 O O . ILE A 1 106 ? -71.45104 1.89367 -7.25358 1.000 41.25669 306 ILE A O 1
ATOM 1562 N N . CYS A 1 107 ? -70.25754 3.67329 -6.60757 1.000 35.00074 307 CYS A N 1
ATOM 1563 C CA . CYS A 1 107 ? -70.45732 3.42128 -5.16759 1.000 34.45051 307 CYS A CA 1
ATOM 1564 C C . CYS A 1 107 ? -71.60086 4.22942 -4.56721 1.000 34.90922 307 CYS A C 1
ATOM 1565 O O . CYS A 1 107 ? -72.07108 3.89313 -3.48838 1.000 34.63890 307 CYS A O 1
ATOM 1573 N N . ALA A 1 108 ? -72.09288 5.25280 -5.25097 1.000 32.34770 308 ALA A N 1
ATOM 1574 C CA . ALA A 1 108 ? -73.14298 6.13601 -4.80413 1.000 36.33354 308 ALA A CA 1
ATOM 1575 C C . ALA A 1 108 ? -73.47176 7.08601 -5.92747 1.000 33.80022 308 ALA A C 1
ATOM 1576 O O . ALA A 1 108 ? -72.65680 7.28726 -6.84579 1.000 33.96355 308 ALA A O 1
ATOM 1583 N N . THR A 1 109 ? -74.68096 7.62845 -5.86640 1.000 29.28311 309 THR A N 1
ATOM 1584 C CA . THR A 1 109 ? -75.22448 8.58593 -6.82370 1.000 31.75411 309 THR A CA 1
ATOM 1585 C C . THR A 1 109 ? -75.88809 9.73177 -6.08670 1.000 35.05601 309 THR A C 1
ATOM 1586 O O . THR A 1 109 ? -76.66037 9.50046 -5.16686 1.000 37.79703 309 THR A O 1
ATOM 1597 N N . LEU A 1 110 ? -75.57308 10.96855 -6.44949 1.000 30.67787 310 LEU A N 1
ATOM 1598 C CA . LEU A 1 110 ? -76.17951 12.11202 -5.79338 1.000 31.20230 310 LEU A CA 1
ATOM 1599 C C . LEU A 1 110 ? -77.53333 12.41732 -6.42766 1.000 35.81676 310 LEU A C 1
ATOM 1600 O O . LEU A 1 110 ? -77.79183 12.05275 -7.59698 1.000 35.40711 310 LEU A O 1
ATOM 1616 N N . PRO A 1 111 ? -78.38776 13.14567 -5.72413 1.000 34.82919 311 PRO A N 1
ATOM 1617 C CA . PRO A 1 111 ? -79.66668 13.55609 -6.30597 1.000 37.55496 311 PRO A CA 1
ATOM 1618 C C . PRO A 1 111 ? -79.50308 14.35998 -7.59216 1.000 37.79039 311 PRO A C 1
ATOM 1619 O O . PRO A 1 111 ? -78.53579 15.11502 -7.75893 1.000 34.66506 311 PRO A O 1
ATOM 1630 N N . THR A 1 112 ? -80.53173 14.27955 -8.44853 1.000 35.15568 312 THR A N 1
ATOM 1631 C CA . THR A 1 112 ? -80.50578 14.95980 -9.74347 1.000 37.94761 312 THR A CA 1
ATOM 1632 C C . THR A 1 112 ? -80.31400 16.48975 -9.63708 1.000 34.16159 312 THR A C 1
ATOM 1633 O O . THR A 1 112 ? -79.69362 17.10808 -10.51113 1.000 33.77003 312 THR A O 1
ATOM 1644 N N . PHE A 1 113 ? -80.88177 17.14646 -8.60608 1.000 33.21214 313 PHE A N 1
ATOM 1645 C CA . PHE A 1 113 ? -80.65345 18.57975 -8.51333 1.000 36.29988 313 PHE A CA 1
ATOM 1646 C C . PHE A 1 113 ? -79.18369 18.93882 -8.15214 1.000 30.32182 313 PHE A C 1
ATOM 1647 O O . PHE A 1 113 ? -78.81409 20.13917 -8.19869 1.000 32.48417 313 PHE A O 1
ATOM 1664 N N . LEU A 1 114 ? -78.35002 17.95385 -7.80925 1.000 33.50455 314 LEU A N 1
ATOM 1665 C CA . LEU A 1 114 ? -76.92308 18.19909 -7.59795 1.000 27.86812 314 LEU A CA 1
ATOM 1666 C C . LEU A 1 114 ? -76.09973 17.67532 -8.76972 1.000 32.13794 314 LEU A C 1
ATOM 1667 O O . LEU A 1 114 ? -74.92293 17.40634 -8.62279 1.000 30.10791 314 LEU A O 1
ATOM 1683 N N . ALA A 1 115 ? -76.70927 17.48828 -9.94917 1.000 30.44549 315 ALA A N 1
ATOM 1684 C CA . ALA A 1 115 ? -75.90875 17.07694 -11.10551 1.000 28.06989 315 ALA A CA 1
ATOM 1685 C C . ALA A 1 115 ? -74.85386 18.13997 -11.42590 1.000 25.33464 315 ALA A C 1
ATOM 1686 O O . ALA A 1 115 ? -75.12388 19.33944 -11.33355 1.000 27.45273 315 ALA A O 1
ATOM 1693 N N . PRO A 1 116 ? -73.64359 17.74546 -11.83053 1.000 29.08607 316 PRO A N 1
ATOM 1694 C CA . PRO A 1 116 ? -72.58850 18.73772 -12.09125 1.000 30.63226 316 PRO A CA 1
ATOM 1695 C C . PRO A 1 116 ? -72.78456 19.51627 -13.38876 1.000 32.01398 316 PRO A C 1
ATOM 1696 O O . PRO A 1 116 ? -73.34837 18.99377 -14.35547 1.000 30.22054 316 PRO A O 1
ATOM 1707 N N . ASP A 1 117 ? -72.24233 20.72829 -13.42961 1.000 28.12356 317 ASP A N 1
ATOM 1708 C CA . ASP A 1 117 ? -72.05551 21.45269 -14.68387 1.000 28.37866 317 ASP A CA 1
ATOM 1709 C C . ASP A 1 117 ? -70.86015 20.82190 -15.38552 1.000 30.75063 317 ASP A C 1
ATOM 1710 O O . ASP A 1 117 ? -69.72159 21.03259 -14.98544 1.000 32.92774 317 ASP A O 1
ATOM 1719 N N . ALA A 1 118 ? -71.12307 19.97729 -16.38683 1.000 29.36346 318 ALA A N 1
ATOM 1720 C CA . ALA A 1 118 ? -70.09485 19.22831 -17.10634 1.000 31.28415 318 ALA A CA 1
ATOM 1721 C C . ALA A 1 118 ? -70.75887 18.63109 -18.34634 1.000 35.83654 318 ALA A C 1
ATOM 1722 O O . ALA A 1 118 ? -71.97082 18.38822 -18.35268 1.000 34.05291 318 ALA A O 1
ATOM 1729 N N . SER A 1 119 ? -69.94982 18.34332 -19.36293 1.000 32.96289 319 SER A N 1
ATOM 1730 C CA . SER A 1 119 ? -70.45713 17.60571 -20.53242 1.000 35.89832 319 SER A CA 1
ATOM 1731 C C . SER A 1 119 ? -69.95904 16.16504 -20.60571 1.000 42.55487 319 SER A C 1
ATOM 1732 O O . SER A 1 119 ? -70.42484 15.39531 -21.45543 1.000 39.63045 319 SER A O 1
ATOM 1740 N N . TRP A 1 120 ? -69.02867 15.77301 -19.74933 1.000 31.35150 320 TRP A N 1
ATOM 1741 C CA . TRP A 1 120 ? -68.58538 14.39372 -19.65395 1.000 33.21447 320 TRP A CA 1
ATOM 1742 C C . TRP A 1 120 ? -68.09758 14.20449 -18.21417 1.000 31.37618 320 TRP A C 1
ATOM 1743 O O . TRP A 1 120 ? -68.28357 15.08015 -17.35610 1.000 29.87612 320 TRP A O 1
ATOM 1764 N N . ASN A 1 121 ? -67.50554 13.06079 -17.94558 1.000 30.07545 321 ASN A N 1
ATOM 1765 C CA . ASN A 1 121 ? -67.02664 12.79309 -16.58546 1.000 29.03047 321 ASN A CA 1
ATOM 1766 C C . ASN A 1 121 ? -66.05487 13.85465 -16.12228 1.000 30.09515 321 ASN A C 1
ATOM 1767 O O . ASN A 1 121 ? -65.24113 14.33282 -16.88174 1.000 28.82653 321 ASN A O 1
ATOM 1778 N N . LYS A 1 122 ? -66.08805 14.16868 -14.82101 1.000 28.35941 322 LYS A N 1
ATOM 1779 C CA . LYS A 1 122 ? -65.04035 14.91911 -14.14466 1.000 29.26091 322 LYS A CA 1
ATOM 1780 C C . LYS A 1 122 ? -64.15976 13.93393 -13.36560 1.000 26.41769 322 LYS A C 1
ATOM 1781 O O . LYS A 1 122 ? -64.66201 12.97470 -12.74383 1.000 28.37189 322 LYS A O 1
ATOM 1800 N N . LEU A 1 123 ? -62.85510 14.19836 -13.36363 1.000 26.19769 323 LEU A N 1
ATOM 1801 C CA . LEU A 1 123 ? -61.86261 13.25226 -12.85766 1.000 25.64265 323 LEU A CA 1
ATOM 1802 C C . LEU A 1 123 ? -61.23646 13.76766 -11.56440 1.000 28.75766 323 LEU A C 1
ATOM 1803 O O . LEU A 1 123 ? -60.67035 14.85795 -11.54806 1.000 26.73505 323 LEU A O 1
ATOM 1819 N N . TYR A 1 124 ? -61.23346 12.93619 -10.53917 1.000 25.76008 324 TYR A N 1
ATOM 1820 C CA . TYR A 1 124 ? -60.68864 13.29824 -9.23393 1.000 27.68829 324 TYR A CA 1
ATOM 1821 C C . TYR A 1 124 ? -59.68705 12.28390 -8.73125 1.000 28.04183 324 TYR A C 1
ATOM 1822 O O . TYR A 1 124 ? -59.93485 11.06666 -8.81121 1.000 27.84579 324 TYR A O 1
ATOM 1840 N N . SER A 1 125 ? -58.60092 12.79685 -8.15911 1.000 27.52721 325 SER A N 1
ATOM 1841 C CA . SER A 1 125 ? -57.63847 11.98480 -7.39754 1.000 28.00630 325 SER A CA 1
ATOM 1842 C C . SER A 1 125 ? -58.13260 11.85534 -5.95546 1.000 30.81047 325 SER A C 1
ATOM 1843 O O . SER A 1 125 ? -58.48602 12.85237 -5.32733 1.000 31.40099 325 SER A O 1
ATOM 1851 N N . ALA A 1 126 ? -58.19572 10.63441 -5.43120 1.000 29.11248 326 ALA A N 1
ATOM 1852 C CA . ALA A 1 126 ? -58.72267 10.40552 -4.07786 1.000 26.24511 326 ALA A CA 1
ATOM 1853 C C . ALA A 1 126 ? -57.71813 9.54483 -3.30088 1.000 27.69816 326 ALA A C 1
ATOM 1854 O O . ALA A 1 126 ? -56.98930 8.67254 -3.85865 1.000 28.76573 326 ALA A O 1
ATOM 1861 N N . ALA A 1 127 ? -57.65675 9.76844 -1.99843 1.000 26.41825 327 ALA A N 1
ATOM 1862 C CA . ALA A 1 127 ? -56.86780 8.87937 -1.17052 1.000 26.94908 327 ALA A CA 1
ATOM 1863 C C . ALA A 1 127 ? -57.62590 7.59333 -0.86006 1.000 28.24775 327 ALA A C 1
ATOM 1864 O O . ALA A 1 127 ? -58.84109 7.58229 -0.69978 1.000 29.25650 327 ALA A O 1
ATOM 1871 N N . GLN A 1 128 ? -56.87263 6.50542 -0.68796 1.000 27.51004 328 GLN A N 1
ATOM 1872 C CA . GLN A 1 128 ? -57.40500 5.33730 -0.01251 1.000 27.96751 328 GLN A CA 1
ATOM 1873 C C . GLN A 1 128 ? -56.89967 5.35988 1.43417 1.000 28.75373 328 GLN A C 1
ATOM 1874 O O . GLN A 1 128 ? -55.94378 6.06873 1.78884 1.000 32.42002 328 GLN A O 1
ATOM 1888 N N . GLN A 1 129 ? -57.56432 4.56480 2.24621 1.000 32.11828 329 GLN A N 1
ATOM 1889 C CA . GLN A 1 129 ? -57.30425 4.49064 3.68194 1.000 32.84819 329 GLN A CA 1
ATOM 1890 C C . GLN A 1 129 ? -56.11035 3.59910 3.98544 1.000 32.78422 329 GLN A C 1
ATOM 1891 O O . GLN A 1 129 ? -56.23886 2.48364 4.47926 1.000 38.64593 329 GLN A O 1
ATOM 1905 N N . SER A 1 130 ? -54.92141 4.10746 3.66316 1.000 33.23376 330 SER A N 1
ATOM 1906 C CA . SER A 1 130 ? -53.72911 3.28533 3.68591 1.000 35.18402 330 SER A CA 1
ATOM 1907 C C . SER A 1 130 ? -52.45662 4.07616 3.86032 1.000 39.24991 330 SER A C 1
ATOM 1908 O O . SER A 1 130 ? -52.30881 5.19250 3.35442 1.000 37.35601 330 SER A O 1
ATOM 1916 N N . THR A 1 131 ? -51.49621 3.45428 4.55106 1.000 38.44750 331 THR A N 1
ATOM 1917 C CA . THR A 1 131 ? -50.17877 4.03199 4.70409 1.000 34.11668 331 THR A CA 1
ATOM 1918 C C . THR A 1 131 ? -49.30812 3.87386 3.49014 1.000 36.99687 331 THR A C 1
ATOM 1919 O O . THR A 1 131 ? -48.24709 4.48142 3.45166 1.000 38.26780 331 THR A O 1
ATOM 1930 N N . ALA A 1 132 ? -49.69838 3.04433 2.52354 1.000 37.50445 332 ALA A N 1
ATOM 1931 C CA . ALA A 1 132 ? -48.97296 2.93608 1.26605 1.000 38.85501 332 ALA A CA 1
ATOM 1932 C C . ALA A 1 132 ? -49.52086 4.00679 0.31162 1.000 34.28094 332 ALA A C 1
ATOM 1933 O O . ALA A 1 132 ? -50.70747 3.95478 -0.05544 1.000 33.46160 332 ALA A O 1
ATOM 1940 N N . ALA A 1 133 ? -48.64969 4.93283 -0.11095 1.000 36.89369 333 ALA A N 1
ATOM 1941 C CA . ALA A 1 133 ? -49.08834 6.03619 -0.96471 1.000 34.97359 333 ALA A CA 1
ATOM 1942 C C . ALA A 1 133 ? -49.45382 5.60235 -2.38323 1.000 38.80536 333 ALA A C 1
ATOM 1943 O O . ALA A 1 133 ? -50.10564 6.38035 -3.12742 1.000 36.51312 333 ALA A O 1
ATOM 1950 N N . SER A 1 134 ? -49.06897 4.40255 -2.79228 1.000 33.91984 334 SER A N 1
ATOM 1951 C CA . SER A 1 134 ? -49.58353 3.86661 -4.05188 1.000 34.53587 334 SER A CA 1
ATOM 1952 C C . SER A 1 134 ? -51.05310 3.45994 -3.96424 1.000 28.65343 334 SER A C 1
ATOM 1953 O O . SER A 1 134 ? -51.70197 3.21797 -5.01601 1.000 35.44268 334 SER A O 1
ATOM 1961 N N . ASN A 1 135 ? -51.62911 3.38120 -2.77916 1.000 27.34057 335 ASN A N 1
ATOM 1962 C CA . ASN A 1 135 ? -53.06119 3.12847 -2.61527 1.000 27.31363 335 ASN A CA 1
ATOM 1963 C C . ASN A 1 135 ? -53.83561 4.45289 -2.64087 1.000 32.11862 335 ASN A C 1
ATOM 1964 O O . ASN A 1 135 ? -54.20090 5.03695 -1.61032 1.000 30.43448 335 ASN A O 1
ATOM 1975 N N . GLN A 1 136 ? -54.15183 4.89385 -3.88260 1.000 28.24915 336 GLN A N 1
ATOM 1976 C CA . GLN A 1 136 ? -54.98303 6.05961 -4.18609 1.000 28.95349 336 GLN A CA 1
ATOM 1977 C C . GLN A 1 136 ? -55.92065 5.60797 -5.29810 1.000 32.92215 336 GLN A C 1
ATOM 1978 O O . GLN A 1 136 ? -55.81104 4.47611 -5.79709 1.000 29.49415 336 GLN A O 1
ATOM 1992 N N . ALA A 1 137 ? -56.80277 6.50583 -5.72651 1.000 31.33586 337 ALA A N 1
ATOM 1993 C CA . ALA A 1 137 ? -57.88514 6.15672 -6.64172 1.000 24.37242 337 ALA A CA 1
ATOM 1994 C C . ALA A 1 137 ? -58.06700 7.25603 -7.67717 1.000 31.62209 337 ALA A C 1
ATOM 1995 O O . ALA A 1 137 ? -57.87333 8.45252 -7.40937 1.000 28.92514 337 ALA A O 1
ATOM 2002 N N . ASN A 1 138 ? -58.44483 6.82127 -8.88263 1.000 27.56502 338 ASN A N 1
ATOM 2003 C CA . ASN A 1 138 ? -58.98675 7.70170 -9.91173 1.000 28.29002 338 ASN A CA 1
ATOM 2004 C C . ASN A 1 138 ? -60.50772 7.54877 -9.88935 1.000 28.27711 338 ASN A C 1
ATOM 2005 O O . ASN A 1 138 ? -61.03495 6.46162 -10.19960 1.000 29.01884 338 ASN A O 1
ATOM 2016 N N . ILE A 1 139 ? -61.22450 8.62915 -9.55921 1.000 27.09794 339 ILE A N 1
ATOM 2017 C CA . ILE A 1 139 ? -62.66749 8.59763 -9.40132 1.000 26.76143 339 ILE A CA 1
ATOM 2018 C C . ILE A 1 139 ? -63.27938 9.51892 -10.45836 1.000 27.99027 339 ILE A C 1
ATOM 2019 O O . ILE A 1 139 ? -62.85662 10.66669 -10.60660 1.000 28.00488 339 ILE A O 1
ATOM 2035 N N . TYR A 1 140 ? -64.29149 9.02336 -11.15196 1.000 28.05664 340 TYR A N 1
ATOM 2036 C CA . TYR A 1 140 ? -65.05219 9.82195 -12.06842 1.000 25.67907 340 TYR A CA 1
ATOM 2037 C C . TYR A 1 140 ? -66.36089 10.27147 -11.46365 1.000 25.71139 340 TYR A C 1
ATOM 2038 O O . TYR A 1 140 ? -67.05270 9.49824 -10.82029 1.000 29.74709 340 TYR A O 1
ATOM 2056 N N . LEU A 1 141 ? -66.70212 11.54022 -11.65663 1.000 28.81910 341 LEU A N 1
ATOM 2057 C CA . LEU A 1 141 ? -68.03515 12.03211 -11.31264 1.000 29.86761 341 LEU A CA 1
ATOM 2058 C C . LEU A 1 141 ? -68.76122 12.14932 -12.63548 1.000 29.15492 341 LEU A C 1
ATOM 2059 O O . LEU A 1 141 ? -68.35601 12.98314 -13.44414 1.000 29.55058 341 LEU A O 1
ATOM 2075 N N . SER A 1 142 ? -69.83101 11.37952 -12.82906 1.000 29.95292 342 SER A N 1
ATOM 2076 C CA . SER A 1 142 ? -70.52097 11.36491 -14.12718 1.000 35.89507 342 SER A CA 1
ATOM 2077 C C . SER A 1 142 ? -71.47799 12.54698 -14.25812 1.000 29.70957 342 SER A C 1
ATOM 2078 O O . SER A 1 142 ? -71.83317 13.20300 -13.28923 1.000 28.30282 342 SER A O 1
ATOM 2086 N N . VAL A 1 143 ? -71.95642 12.79630 -15.49045 1.000 28.47129 343 VAL A N 1
ATOM 2087 C CA . VAL A 1 143 ? -72.88433 13.85179 -15.71913 1.000 27.58390 343 VAL A CA 1
ATOM 2088 C C . VAL A 1 143 ? -74.22225 13.62561 -14.99186 1.000 27.31971 343 VAL A C 1
ATOM 2089 O O . VAL A 1 143 ? -74.94582 14.59124 -14.75076 1.000 32.61542 343 VAL A O 1
ATOM 2102 N N . SER A 1 144 ? -74.55405 12.39986 -14.66005 1.000 32.97910 344 SER A N 1
ATOM 2103 C CA . SER A 1 144 ? -75.74557 12.10903 -13.88876 1.000 34.63439 344 SER A CA 1
ATOM 2104 C C . SER A 1 144 ? -75.41053 12.01271 -12.40596 1.000 38.19621 344 SER A C 1
ATOM 2105 O O . SER A 1 144 ? -76.22663 11.52885 -11.61382 1.000 38.41177 344 SER A O 1
ATOM 2113 N N . ALA A 1 145 ? -74.19279 12.41134 -12.03221 1.000 32.37832 345 ALA A N 1
ATOM 2114 C CA . ALA A 1 145 ? -73.78904 12.49209 -10.61740 1.000 36.35124 345 ALA A CA 1
ATOM 2115 C C . ALA A 1 145 ? -73.57820 11.12886 -9.96497 1.000 30.26882 345 ALA A C 1
ATOM 2116 O O . ALA A 1 145 ? -73.73470 10.98617 -8.72613 1.000 32.32457 345 ALA A O 1
ATOM 2123 N N . ASP A 1 146 ? -73.19415 10.13065 -10.73646 1.000 32.03266 346 ASP A N 1
ATOM 2124 C CA . ASP A 1 146 ? -72.65017 8.90191 -10.18845 1.000 33.55142 346 ASP A CA 1
ATOM 2125 C C . ASP A 1 146 ? -71.18761 9.10273 -9.77104 1.000 32.27475 346 ASP A C 1
ATOM 2126 O O . ASP A 1 146 ? -70.37912 9.72592 -10.50000 1.000 29.99902 346 ASP A O 1
ATOM 2135 N N . ILE A 1 147 ? -70.84200 8.54155 -8.61275 1.000 31.68401 347 ILE A N 1
ATOM 2136 C CA . ILE A 1 147 ? -69.47407 8.50730 -8.12573 1.000 28.12737 347 ILE A CA 1
ATOM 2137 C C . ILE A 1 147 ? -68.89726 7.15917 -8.52533 1.000 32.10417 347 ILE A C 1
ATOM 2138 O O . ILE A 1 147 ? -69.22210 6.11643 -7.95281 1.000 33.27904 347 ILE A O 1
ATOM 2154 N N . ASN A 1 148 ? -68.07913 7.16896 -9.57843 1.000 28.60679 348 ASN A N 1
ATOM 2155 C CA . ASN A 1 148 ? -67.59312 5.95457 -10.23983 1.000 31.82715 348 ASN A CA 1
ATOM 2156 C C . ASN A 1 148 ? -66.11173 5.75558 -9.97777 1.000 29.99625 348 ASN A C 1
ATOM 2157 O O . ASN A 1 148 ? -65.26315 6.45986 -10.56672 1.000 30.56902 348 ASN A O 1
ATOM 2168 N N . ILE A 1 149 ? -65.77774 4.76412 -9.14412 1.000 28.67478 349 ILE A N 1
ATOM 2169 C CA . ILE A 1 149 ? -64.38887 4.42653 -8.86414 1.000 30.25073 349 ILE A CA 1
ATOM 2170 C C . ILE A 1 149 ? -63.81418 3.60101 -10.02414 1.000 34.48828 349 ILE A C 1
ATOM 2171 O O . ILE A 1 149 ? -64.21887 2.45893 -10.23403 1.000 38.45997 349 ILE A O 1
ATOM 2187 N N . VAL A 1 150 ? -62.90947 4.19421 -10.79154 1.000 31.10017 350 VAL A N 1
ATOM 2188 C CA . VAL A 1 150 ? -62.35849 3.63699 -12.01918 1.000 31.05290 350 VAL A CA 1
ATOM 2189 C C . VAL A 1 150 ? -61.00345 3.00416 -11.82556 1.000 31.32423 350 VAL A C 1
ATOM 2190 O O . VAL A 1 150 ? -60.68763 2.00252 -12.45921 1.000 32.70648 350 VAL A O 1
ATOM 2203 N N . GLY A 1 151 ? -60.16890 3.55343 -10.94070 1.000 29.67953 351 GLY A N 1
ATOM 2204 C CA . GLY A 1 151 ? -58.88443 2.92713 -10.66071 1.000 26.95147 351 GLY A CA 1
ATOM 2205 C C . GLY A 1 151 ? -58.58908 3.01610 -9.19694 1.000 34.67773 351 GLY A C 1
ATOM 2206 O O . GLY A 1 151 ? -58.88926 4.05085 -8.59643 1.000 29.53302 351 GLY A O 1
ATOM 2210 N N . VAL A 1 152 ? -58.03806 1.94078 -8.61719 1.000 32.30947 352 VAL A N 1
ATOM 2211 C CA . VAL A 1 152 ? -57.67378 1.93011 -7.19512 1.000 30.73781 352 VAL A CA 1
ATOM 2212 C C . VAL A 1 152 ? -56.32894 1.21273 -7.06368 1.000 35.95912 352 VAL A C 1
ATOM 2213 O O . VAL A 1 152 ? -56.00520 0.25380 -7.78940 1.000 29.67386 352 VAL A O 1
ATOM 2226 N N . GLY A 1 153 ? -55.55206 1.64369 -6.07212 1.000 31.29864 353 GLY A N 1
ATOM 2227 C CA . GLY A 1 153 ? -54.31176 0.94796 -5.77524 1.000 33.02568 353 GLY A CA 1
ATOM 2228 C C . GLY A 1 153 ? -54.58876 -0.47228 -5.31177 1.000 32.93456 353 GLY A C 1
ATOM 2229 O O . GLY A 1 153 ? -53.83258 -1.40726 -5.62800 1.000 31.89329 353 GLY A O 1
ATOM 2233 N N . SER A 1 154 ? -55.63915 -0.63170 -4.52788 1.000 31.80332 354 SER A N 1
ATOM 2234 C CA . SER A 1 154 ? -56.06073 -1.93634 -4.02633 1.000 32.78935 354 SER A CA 1
ATOM 2235 C C . SER A 1 154 ? -57.55728 -2.00652 -3.83727 1.000 30.37175 354 SER A C 1
ATOM 2236 O O . SER A 1 154 ? -58.15406 -1.16595 -3.12572 1.000 31.86057 354 SER A O 1
ATOM 2244 N N . VAL A 1 155 ? -58.18754 -3.04922 -4.41795 1.000 28.65000 355 VAL A N 1
ATOM 2245 C CA . VAL A 1 155 ? -59.62954 -3.18876 -4.26449 1.000 28.75295 355 VAL A CA 1
ATOM 2246 C C . VAL A 1 155 ? -60.05966 -3.52899 -2.84024 1.000 31.07546 355 VAL A C 1
ATOM 2247 O O . VAL A 1 155 ? -61.25012 -3.42867 -2.53017 1.000 33.64471 355 VAL A O 1
ATOM 2260 N N . ASP A 1 156 ? -59.11780 -3.93782 -2.00065 1.000 34.32784 356 ASP A N 1
ATOM 2261 C CA . ASP A 1 156 ? -59.43684 -4.35030 -0.63694 1.000 39.39437 356 ASP A CA 1
ATOM 2262 C C . ASP A 1 156 ? -59.23452 -3.24848 0.40458 1.000 42.96411 356 ASP A C 1
ATOM 2263 O O . ASP A 1 156 ? -59.40952 -3.50869 1.59279 1.000 39.89257 356 ASP A O 1
ATOM 2272 N N . VAL A 1 157 ? -58.92609 -2.03762 -0.00834 1.000 36.61239 357 VAL A N 1
ATOM 2273 C CA . VAL A 1 157 ? -58.67124 -0.89156 0.90033 1.000 32.01106 357 VAL A CA 1
ATOM 2274 C C . VAL A 1 157 ? -59.79136 0.11184 0.69017 1.000 39.21002 357 VAL A C 1
ATOM 2275 O O . VAL A 1 157 ? -60.28499 0.27587 -0.43402 1.000 35.14504 357 VAL A O 1
ATOM 2288 N N . ASN A 1 158 ? -60.24825 0.73482 1.77538 1.000 32.53412 358 ASN A N 1
ATOM 2289 C CA . ASN A 1 158 ? -61.35924 1.63929 1.64421 1.000 29.56237 358 ASN A CA 1
ATOM 2290 C C . ASN A 1 158 ? -60.90885 2.86209 0.83022 1.000 24.57144 358 ASN A C 1
ATOM 2291 O O . ASN A 1 158 ? -59.71481 3.19082 0.76419 1.000 31.75506 358 ASN A O 1
ATOM 2302 N N . THR A 1 159 ? -61.87454 3.53897 0.22577 1.000 31.15076 359 THR A N 1
ATOM 2303 C CA . THR A 1 159 ? -61.61141 4.67740 -0.65516 1.000 31.17115 359 THR A CA 1
ATOM 2304 C C . THR A 1 159 ? -62.34506 5.93104 -0.16083 1.000 27.49663 359 THR A C 1
ATOM 2305 O O . THR A 1 159 ? -63.56330 5.91219 0.09948 1.000 28.58068 359 THR A O 1
ATOM 2316 N N . GLY A 1 160 ? -61.60574 7.04635 -0.03919 1.000 29.65323 360 GLY A N 1
ATOM 2317 C CA . GLY A 1 160 ? -62.22297 8.27022 0.44299 1.000 28.12824 360 GLY A CA 1
ATOM 2318 C C . GLY A 1 160 ? -62.93906 9.08607 -0.62279 1.000 31.07326 360 GLY A C 1
ATOM 2319 O O . GLY A 1 160 ? -62.52379 9.10392 -1.78096 1.000 30.23948 360 GLY A O 1
ATOM 2323 N N . LEU A 1 161 ? -64.01811 9.75799 -0.22685 1.000 27.60814 361 LEU A N 1
ATOM 2324 C CA . LEU A 1 161 ? -64.77589 10.64250 -1.12389 1.000 27.14339 361 LEU A CA 1
ATOM 2325 C C . LEU A 1 161 ? -64.62453 12.12814 -0.76561 1.000 30.66922 361 LEU A C 1
ATOM 2326 O O . LEU A 1 161 ? -65.25319 12.98343 -1.40804 1.000 30.98416 361 LEU A O 1
ATOM 2342 N N . ASP A 1 162 ? -63.80634 12.45479 0.25032 1.000 28.98352 362 ASP A N 1
ATOM 2343 C CA . ASP A 1 162 ? -63.74609 13.79781 0.80873 1.000 28.61442 362 ASP A CA 1
ATOM 2344 C C . ASP A 1 162 ? -63.14588 14.84243 -0.12528 1.000 30.29090 362 ASP A C 1
ATOM 2345 O O . ASP A 1 162 ? -63.24856 16.02350 0.18947 1.000 29.67288 362 ASP A O 1
ATOM 2354 N N . GLY A 1 163 ? -62.52657 14.47189 -1.24547 1.000 27.51934 363 GLY A N 1
ATOM 2355 C CA . GLY A 1 163 ? -61.99957 15.42449 -2.18866 1.000 31.69332 363 GLY A CA 1
ATOM 2356 C C . GLY A 1 163 ? -62.89787 15.77589 -3.36269 1.000 31.61025 363 GLY A C 1
ATOM 2357 O O . GLY A 1 163 ? -62.53023 16.56506 -4.23230 1.000 32.55263 363 GLY A O 1
ATOM 2361 N N . ILE A 1 164 ? -64.09931 15.26345 -3.41479 1.000 29.19657 364 ILE A N 1
ATOM 2362 C CA . ILE A 1 164 ? -64.98772 15.50515 -4.54185 1.000 29.50840 364 ILE A CA 1
ATOM 2363 C C . ILE A 1 164 ? -65.77547 16.78671 -4.25178 1.000 27.96164 364 ILE A C 1
ATOM 2364 O O . ILE A 1 164 ? -66.71036 16.79446 -3.43436 1.000 29.05770 364 ILE A O 1
ATOM 2380 N N . ILE A 1 165 ? -65.42879 17.85736 -4.97855 1.000 27.45214 365 ILE A N 1
ATOM 2381 C CA . ILE A 1 165 ? -66.02800 19.18394 -4.83228 1.000 26.24942 365 ILE A CA 1
ATOM 2382 C C . ILE A 1 165 ? -66.31366 19.71505 -6.21606 1.000 25.30250 365 ILE A C 1
ATOM 2383 O O . ILE A 1 165 ? -65.44440 19.61617 -7.09029 1.000 27.30632 365 ILE A O 1
ATOM 2399 N N . TYR A 1 166 ? -67.52569 20.25576 -6.42948 1.000 25.75679 366 TYR A N 1
ATOM 2400 C CA . TYR A 1 166 ? -67.88940 20.71275 -7.78135 1.000 26.95028 366 TYR A CA 1
ATOM 2401 C C . TYR A 1 166 ? -69.09131 21.65979 -7.70704 1.000 27.09684 366 TYR A C 1
ATOM 2402 O O . TYR A 1 166 ? -69.80771 21.71396 -6.70737 1.000 26.70822 366 TYR A O 1
ATOM 2420 N N . LEU A 1 167 ? -69.32420 22.36627 -8.80390 1.000 27.43477 367 LEU A N 1
ATOM 2421 C CA . LEU A 1 167 ? -70.48505 23.22227 -9.00853 1.000 24.87192 367 LEU A CA 1
ATOM 2422 C C . LEU A 1 167 ? -71.54526 22.58577 -9.91681 1.000 29.61661 367 LEU A C 1
ATOM 2423 O O . LEU A 1 167 ? -71.22948 21.94839 -10.90938 1.000 26.24231 367 LEU A O 1
ATOM 2439 N N . THR A 1 168 ? -72.79965 22.82919 -9.60476 1.000 28.26965 368 THR A N 1
ATOM 2440 C CA . THR A 1 168 ? -73.94898 22.45393 -10.42463 1.000 29.14040 368 THR A CA 1
ATOM 2441 C C . THR A 1 168 ? -74.23018 23.48887 -11.53476 1.000 28.35788 368 THR A C 1
ATOM 2442 O O . THR A 1 168 ? -73.55716 24.51134 -11.69420 1.000 28.65348 368 THR A O 1
ATOM 2453 N N . LYS A 1 169 ? -75.22197 23.15785 -12.37991 1.000 29.14312 369 LYS A N 1
ATOM 2454 C CA . LYS A 1 169 ? -75.62731 24.05480 -13.47340 1.000 29.76998 369 LYS A CA 1
ATOM 2455 C C . LYS A 1 169 ? -76.46049 25.25009 -12.98993 1.000 31.43290 369 LYS A C 1
ATOM 2456 O O . LYS A 1 169 ? -77.00150 25.27828 -11.88010 1.000 31.75552 369 LYS A O 1
ATOM 2475 N N . GLU A 1 170 ? -76.56536 26.23905 -13.87218 1.000 30.27693 370 GLU A N 1
ATOM 2476 C CA . GLU A 1 170 ? -77.29882 27.47543 -13.66537 1.000 31.35568 370 GLU A CA 1
ATOM 2477 C C . GLU A 1 170 ? -78.79317 27.22290 -13.77664 1.000 35.64272 370 GLU A C 1
ATOM 2478 O O . GLU A 1 170 ? -79.36058 27.22409 -14.87683 1.000 34.76826 370 GLU A O 1
ATOM 2490 N N . VAL A 1 171 ? -79.43795 27.00174 -12.63601 1.000 32.38899 371 VAL A N 1
ATOM 2491 C CA . VAL A 1 171 ? -80.83989 26.57720 -12.59000 1.000 32.34854 371 VAL A CA 1
ATOM 2492 C C . VAL A 1 171 ? -81.54755 27.34715 -11.48171 1.000 36.24866 371 VAL A C 1
ATOM 2493 O O . VAL A 1 171 ? -81.12908 27.30598 -10.32484 1.000 32.51183 371 VAL A O 1
ATOM 2506 N N . THR A 1 172 ? -82.59224 28.08682 -11.82683 1.000 33.21816 372 THR A N 1
ATOM 2507 C CA . THR A 1 172 ? -83.18526 28.97981 -10.82915 1.000 37.65980 372 THR A CA 1
ATOM 2508 C C . THR A 1 172 ? -83.72674 28.18597 -9.64744 1.000 41.90560 372 THR A C 1
ATOM 2509 O O . THR A 1 172 ? -84.29192 27.11030 -9.82311 1.000 35.91660 372 THR A O 1
ATOM 2520 N N . THR A 1 173 ? -83.54900 28.73081 -8.45384 1.000 49.17894 373 THR A N 1
ATOM 2521 C CA . THR A 1 173 ? -84.11755 28.17906 -7.22894 1.000 65.69732 373 THR A CA 1
ATOM 2522 C C . THR A 1 173 ? -84.28585 29.30925 -6.19858 1.000 70.09289 373 THR A C 1
ATOM 2523 O O . THR A 1 173 ? -85.38143 29.48537 -5.65103 1.000 76.62901 373 THR A O 1
ATOM 2535 N N . ALA B 1 3 ? -121.16463 100.99740 11.35435 1.000 91.08436 203 ALA B N 1
ATOM 2536 C CA . ALA B 1 3 ? -121.10130 100.87574 9.89258 1.000 100.39615 203 ALA B CA 1
ATOM 2537 C C . ALA B 1 3 ? -119.73610 100.33981 9.43458 1.000 93.02162 203 ALA B C 1
ATOM 2538 O O . ALA B 1 3 ? -119.61748 99.19773 8.98780 1.000 89.14181 203 ALA B O 1
ATOM 2544 N N . GLN B 1 4 ? -118.71204 101.18142 9.53967 1.000 94.18495 204 GLN B N 1
ATOM 2545 C CA . GLN B 1 4 ? -117.34993 100.79435 9.21165 1.000 92.56022 204 GLN B CA 1
ATOM 2546 C C . GLN B 1 4 ? -116.63157 100.07332 10.35505 1.000 83.38718 204 GLN B C 1
ATOM 2547 O O . GLN B 1 4 ? -115.43219 99.80510 10.23229 1.000 77.23139 204 GLN B O 1
ATOM 2561 N N . PHE B 1 5 ? -117.30299 99.77645 11.46298 1.000 82.21734 205 PHE B N 1
ATOM 2562 C CA . PHE B 1 5 ? -116.66125 99.09701 12.58149 1.000 80.63748 205 PHE B CA 1
ATOM 2563 C C . PHE B 1 5 ? -116.96019 97.60242 12.55424 1.000 77.91490 205 PHE B C 1
ATOM 2564 O O . PHE B 1 5 ? -118.02929 97.16733 12.11632 1.000 77.64373 205 PHE B O 1
ATOM 2581 N N . ALA B 1 6 ? -116.00783 96.81719 13.04764 1.000 74.35781 206 ALA B N 1
ATOM 2582 C CA . ALA B 1 6 ? -116.15908 95.37020 13.04952 1.000 72.74544 206 ALA B CA 1
ATOM 2583 C C . ALA B 1 6 ? -117.00186 94.93471 14.24139 1.000 68.23435 206 ALA B C 1
ATOM 2584 O O . ALA B 1 6 ? -116.83889 95.42789 15.35954 1.000 63.87106 206 ALA B O 1
ATOM 2591 N N . GLN B 1 7 ? -117.88267 93.98069 14.00040 1.000 68.74976 207 GLN B N 1
ATOM 2592 C CA . GLN B 1 7 ? -118.76315 93.46809 15.03696 1.000 70.82110 207 GLN B CA 1
ATOM 2593 C C . GLN B 1 7 ? -118.04336 92.49341 15.96375 1.000 66.05064 207 GLN B C 1
ATOM 2594 O O . GLN B 1 7 ? -117.28551 91.61107 15.53715 1.000 60.28858 207 GLN B O 1
ATOM 2608 N N . LYS B 1 8 ? -118.29210 92.66639 17.25902 1.000 62.20433 208 LYS B N 1
ATOM 2609 C CA . LYS B 1 8 ? -117.69223 91.79683 18.26022 1.000 58.30663 208 LYS B CA 1
ATOM 2610 C C . LYS B 1 8 ? -118.05952 90.33266 18.04538 1.000 57.96961 208 LYS B C 1
ATOM 2611 O O . LYS B 1 8 ? -117.24530 89.44520 18.31756 1.000 54.16246 208 LYS B O 1
ATOM 2630 N N . THR B 1 9 ? -119.26648 90.04317 17.56020 1.000 61.01161 209 THR B N 1
ATOM 2631 C CA . THR B 1 9 ? -119.63902 88.65358 17.31179 1.000 55.65698 209 THR B CA 1
ATOM 2632 C C . THR B 1 9 ? -118.75406 88.03050 16.23057 1.000 57.87261 209 THR B C 1
ATOM 2633 O O . THR B 1 9 ? -118.43544 86.83045 16.29038 1.000 48.45330 209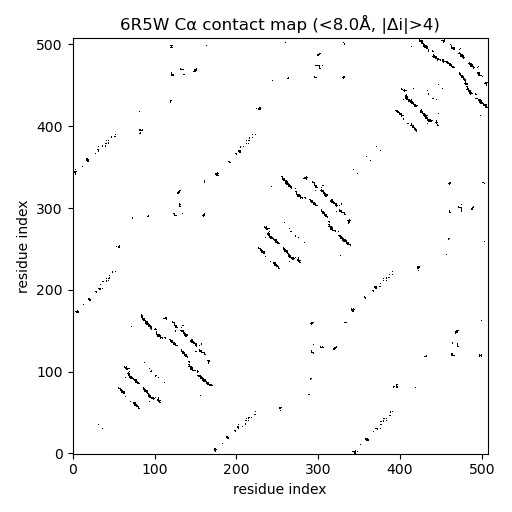 THR B O 1
ATOM 2644 N N . VAL B 1 10 ? -118.39443 88.82227 15.21017 1.000 54.39117 210 VAL B N 1
ATOM 2645 C CA . VAL B 1 10 ? -117.59281 88.30628 14.10321 1.000 57.10794 210 VAL B CA 1
ATOM 2646 C C . VAL B 1 10 ? -116.16085 88.06265 14.56284 1.000 53.63169 210 VAL B C 1
ATOM 2647 O O . VAL B 1 10 ? -115.59511 86.98655 14.34133 1.000 48.80532 210 VAL B O 1
ATOM 2660 N N . LEU B 1 11 ? -115.57393 89.03777 15.25701 1.000 49.63739 211 LEU B N 1
ATOM 2661 C CA . LEU B 1 11 ? -114.24510 88.82822 15.83338 1.000 51.46465 211 LEU B CA 1
ATOM 2662 C C . LEU B 1 11 ? -114.23044 87.63234 16.77797 1.000 58.33006 211 LEU B C 1
ATOM 2663 O O . LEU B 1 11 ? -113.30525 86.80975 16.73451 1.000 60.06534 211 LEU B O 1
ATOM 2679 N N . ASP B 1 12 ? -115.26175 87.48704 17.62197 1.000 56.21829 212 ASP B N 1
ATOM 2680 C CA . ASP B 1 12 ? -115.25893 86.38999 18.57897 1.000 57.42605 212 ASP B CA 1
ATOM 2681 C C . ASP B 1 12 ? -115.34588 85.03181 17.89494 1.000 59.25160 212 ASP B C 1
ATOM 2682 O O . ASP B 1 12 ? -114.68751 84.08019 18.34058 1.000 61.29086 212 ASP B O 1
ATOM 2691 N N . GLU B 1 13 ? -116.20987 84.87232 16.87454 1.000 52.53937 213 GLU B N 1
ATOM 2692 C CA . GLU B 1 13 ? -116.28052 83.56316 16.23309 1.000 60.35676 213 GLU B CA 1
ATOM 2693 C C . GLU B 1 13 ? -114.92466 83.22080 15.59104 1.000 63.41710 213 GLU B C 1
ATOM 2694 O O . GLU B 1 13 ? -114.47553 82.07343 15.63548 1.000 53.75191 213 GLU B O 1
ATOM 2706 N N . HIS B 1 14 ? -114.25364 84.21599 15.01251 1.000 52.53693 214 HIS B N 1
ATOM 2707 C CA . HIS B 1 14 ? -112.97417 83.95506 14.36388 1.000 57.27472 214 HIS B CA 1
ATOM 2708 C C . HIS B 1 14 ? -111.93049 83.48714 15.36884 1.000 54.82906 214 HIS B C 1
ATOM 2709 O O . HIS B 1 14 ? -111.29007 82.44546 15.17612 1.000 47.39777 214 HIS B O 1
ATOM 2723 N N . VAL B 1 15 ? -111.78421 84.22611 16.47481 1.000 53.92964 215 VAL B N 1
ATOM 2724 C CA . VAL B 1 15 ? -110.78503 83.91832 17.49303 1.000 48.19425 215 VAL B CA 1
ATOM 2725 C C . VAL B 1 15 ? -111.01195 82.56900 18.12167 1.000 54.30339 215 VAL B C 1
ATOM 2726 O O . VAL B 1 15 ? -110.04990 81.90641 18.52036 1.000 56.92656 215 VAL B O 1
ATOM 2739 N N . ASN B 1 16 ? -112.24991 82.09425 18.17557 1.000 51.91150 216 ASN B N 1
ATOM 2740 C CA . ASN B 1 16 ? -112.53830 80.78843 18.75487 1.000 53.09708 216 ASN B CA 1
ATOM 2741 C C . ASN B 1 16 ? -112.61252 79.66439 17.74017 1.000 54.73020 216 ASN B C 1
ATOM 2742 O O . ASN B 1 16 ? -112.96312 78.53747 18.12662 1.000 50.28363 216 ASN B O 1
ATOM 2753 N N . ASP B 1 17 ? -112.30530 79.92672 16.46026 1.000 49.92390 217 ASP B N 1
ATOM 2754 C CA . ASP B 1 17 ? -112.30307 78.85210 15.47289 1.000 50.49847 217 ASP B CA 1
ATOM 2755 C C . ASP B 1 17 ? -110.92686 78.20261 15.60987 1.000 51.06708 217 ASP B C 1
ATOM 2756 O O . ASP B 1 17 ? -109.94152 78.61046 14.97271 1.000 42.94446 217 ASP B O 1
ATOM 2765 N N . ALA B 1 18 ? -110.83207 77.24271 16.51688 1.000 49.78431 218 ALA B N 1
ATOM 2766 C CA . ALA B 1 18 ? -109.54674 76.61195 16.76729 1.000 49.68462 218 ALA B CA 1
ATOM 2767 C C . ALA B 1 18 ? -109.07254 75.85859 15.54066 1.000 46.83041 218 ALA B C 1
ATOM 2768 O O . ALA B 1 18 ? -107.87338 75.57777 15.44654 1.000 44.55711 218 ALA B O 1
ATOM 2775 N N . ASP B 1 19 ? -109.99793 75.50706 14.63841 1.000 42.00619 219 ASP B N 1
ATOM 2776 C CA . ASP B 1 19 ? -109.71180 74.68626 13.47885 1.000 43.29050 219 ASP B CA 1
ATOM 2777 C C . ASP B 1 19 ? -108.77651 75.36852 12.48919 1.000 39.36168 219 ASP B C 1
ATOM 2778 O O . ASP B 1 19 ? -108.07793 74.67766 11.71790 1.000 39.02186 219 ASP B O 1
ATOM 2787 N N . ILE B 1 20 ? -108.78208 76.69254 12.45589 1.000 34.67132 220 ILE B N 1
ATOM 2788 C CA . ILE B 1 20 ? -108.03692 77.42664 11.43074 1.000 38.37931 220 ILE B CA 1
ATOM 2789 C C . ILE B 1 20 ? -106.78951 78.05485 11.98984 1.000 30.77954 220 ILE B C 1
ATOM 2790 O O . ILE B 1 20 ? -106.03958 78.72988 11.24437 1.000 33.01157 220 ILE B O 1
ATOM 2806 N N . HIS B 1 21 ? -106.53862 77.87859 13.29201 1.000 34.86821 221 HIS B N 1
ATOM 2807 C CA . HIS B 1 21 ? -105.36148 78.38169 13.95639 1.000 36.26543 221 HIS B CA 1
ATOM 2808 C C . HIS B 1 21 ? -104.51928 77.19014 14.40843 1.000 28.70689 221 HIS B C 1
ATOM 2809 O O . HIS B 1 21 ? -104.96532 76.05040 14.37707 1.000 35.54129 221 HIS B O 1
ATOM 2823 N N . VAL B 1 22 ? -103.29949 77.49490 14.83853 1.000 33.75417 222 VAL B N 1
ATOM 2824 C CA . VAL B 1 22 ? -102.36827 76.47910 15.28369 1.000 36.44562 222 VAL B CA 1
ATOM 2825 C C . VAL B 1 22 ? -101.86907 76.84555 16.67256 1.000 44.53721 222 VAL B C 1
ATOM 2826 O O . VAL B 1 22 ? -102.16314 77.92290 17.17284 1.000 39.14011 222 VAL B O 1
ATOM 2839 N N . THR B 1 23 ? -101.04660 75.95883 17.26500 1.000 42.60094 223 THR B N 1
ATOM 2840 C CA . THR B 1 23 ? -100.31137 76.25962 18.49447 1.000 41.77848 223 THR B CA 1
ATOM 2841 C C . THR B 1 23 ? -98.81026 76.16385 18.25842 1.000 47.34088 223 THR B C 1
ATOM 2842 O O . THR B 1 23 ? -98.35730 75.54754 17.28441 1.000 37.96328 223 THR B O 1
ATOM 2853 N N . ALA B 1 24 ? -98.03773 76.74853 19.18802 1.000 45.00803 224 ALA B N 1
ATOM 2854 C CA . ALA B 1 24 ? -96.58165 76.67822 19.08452 1.000 45.39394 224 ALA B CA 1
ATOM 2855 C C . ALA B 1 24 ? -96.12817 75.22147 19.06380 1.000 40.48394 224 ALA B C 1
ATOM 2856 O O . ALA B 1 24 ? -95.21058 74.85777 18.31147 1.000 44.14930 224 ALA B O 1
ATOM 2863 N N . THR B 1 25 ? -96.80964 74.37579 19.83996 1.000 42.18337 225 THR B N 1
ATOM 2864 C CA . THR B 1 25 ? -96.50785 72.95760 19.89914 1.000 42.28315 225 THR B CA 1
ATOM 2865 C C . THR B 1 25 ? -96.77384 72.26679 18.55389 1.000 48.10681 225 THR B C 1
ATOM 2866 O O . THR B 1 25 ? -95.97070 71.41482 18.10575 1.000 37.67658 225 THR B O 1
ATOM 2877 N N . ASP B 1 26 ? -97.90285 72.61768 17.90072 1.000 37.76468 226 ASP B N 1
ATOM 2878 C CA . ASP B 1 26 ? -98.16811 72.13208 16.54936 1.000 39.63192 226 ASP B CA 1
ATOM 2879 C C . ASP B 1 26 ? -96.99314 72.41326 15.61407 1.000 33.25961 226 ASP B C 1
ATOM 2880 O O . ASP B 1 26 ? -96.56690 71.53428 14.83818 1.000 35.33423 226 ASP B O 1
ATOM 2889 N N . LYS B 1 27 ? -96.54426 73.66482 15.59187 1.000 34.05018 227 LYS B N 1
ATOM 2890 C CA . LYS B 1 27 ? -95.52003 74.05836 14.62356 1.000 34.70153 227 LYS B CA 1
ATOM 2891 C C . LYS B 1 27 ? -94.19273 73.34534 14.92011 1.000 40.49387 227 LYS B C 1
ATOM 2892 O O . LYS B 1 27 ? -93.51652 72.88065 13.98908 1.000 34.44012 227 LYS B O 1
ATOM 2911 N N . THR B 1 28 ? -93.86821 73.15587 16.20237 1.000 38.17985 228 THR B N 1
ATOM 2912 C CA . THR B 1 28 ? -92.67319 72.38191 16.56560 1.000 42.13105 228 THR B CA 1
ATOM 2913 C C . THR B 1 28 ? -92.79446 70.94102 16.07261 1.000 38.95044 228 THR B C 1
ATOM 2914 O O . THR B 1 28 ? -91.87010 70.41328 15.46425 1.000 37.98989 228 THR B O 1
ATOM 2925 N N . ASN B 1 29 ? -93.93996 70.30444 16.31721 1.000 36.03850 229 ASN B N 1
ATOM 2926 C CA . ASN B 1 29 ? -94.19092 68.94580 15.86369 1.000 38.69074 229 ASN B CA 1
ATOM 2927 C C . ASN B 1 29 ? -94.06765 68.83951 14.35604 1.000 37.88511 229 ASN B C 1
ATOM 2928 O O . ASN B 1 29 ? -93.36296 67.94961 13.85538 1.000 35.58305 229 ASN B O 1
ATOM 2939 N N . TRP B 1 30 ? -94.71107 69.75484 13.60820 1.000 35.32626 230 TRP B N 1
ATOM 2940 C CA . TRP B 1 30 ? -94.71044 69.63130 12.14290 1.000 32.23790 230 TRP B CA 1
ATOM 2941 C C . TRP B 1 30 ? -93.34268 69.93868 11.54908 1.000 30.62005 230 TRP B C 1
ATOM 2942 O O . TRP B 1 30 ? -92.89007 69.24936 10.61495 1.000 33.70002 230 TRP B O 1
ATOM 2963 N N . ASN B 1 31 ? -92.63618 70.94349 12.09431 1.000 30.98350 231 ASN B N 1
ATOM 2964 C CA . ASN B 1 31 ? -91.31098 71.24911 11.57950 1.000 37.13788 231 ASN B CA 1
ATOM 2965 C C . ASN B 1 31 ? -90.32617 70.06969 11.78821 1.000 34.03040 231 ASN B C 1
ATOM 2966 O O . ASN B 1 31 ? -89.37617 69.92757 11.00799 1.000 35.30941 231 ASN B O 1
ATOM 2977 N N . ALA B 1 32 ? -90.53456 69.25229 12.80725 1.000 35.81259 232 ALA B N 1
ATOM 2978 C CA . ALA B 1 32 ? -89.68216 68.11088 13.15368 1.000 36.03028 232 ALA B CA 1
ATOM 2979 C C . ALA B 1 32 ? -89.99918 66.82822 12.38477 1.000 41.19010 232 ALA B C 1
ATOM 2980 O O . ALA B 1 32 ? -89.27504 65.81933 12.52193 1.000 36.71363 232 ALA B O 1
ATOM 2987 N N . LYS B 1 33 ? -91.07033 66.81679 11.59551 1.000 33.04720 233 LYS B N 1
ATOM 2988 C CA . 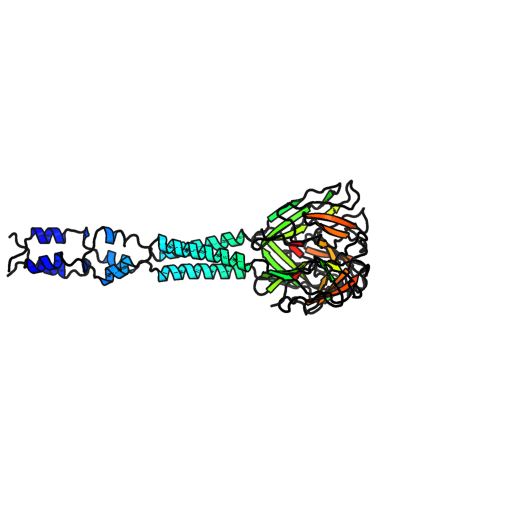LYS B 1 33 ? -91.44813 65.63340 10.84894 1.000 28.72837 233 LYS B CA 1
ATOM 2989 C C . LYS B 1 33 ? -90.34488 65.30138 9.84366 1.000 31.27647 233 LYS B C 1
ATOM 2990 O O . LYS B 1 33 ? -89.53058 66.16512 9.45442 1.000 29.85275 233 LYS B O 1
ATOM 3009 N N . GLU B 1 34 ? -90.33464 64.03214 9.43587 1.000 33.51253 234 GLU B N 1
ATOM 3010 C CA . GLU B 1 34 ? -89.34304 63.54404 8.47921 1.000 30.88092 234 GLU B CA 1
ATOM 3011 C C . GLU B 1 34 ? -89.56567 64.18128 7.10980 1.000 31.59322 234 GLU B C 1
ATOM 3012 O O . GLU B 1 34 ? -90.71318 64.41072 6.67821 1.000 33.96192 234 GLU B O 1
ATOM 3024 N N . THR B 1 35 ? -88.45597 64.43654 6.41215 1.000 31.00342 235 THR B N 1
ATOM 3025 C CA . THR B 1 35 ? -88.47263 64.93249 5.04543 1.000 29.61520 235 THR B CA 1
ATOM 3026 C C . THR B 1 35 ? -88.24180 63.76469 4.06882 1.000 34.85094 235 THR B C 1
ATOM 3027 O O . THR B 1 35 ? -87.78763 62.67259 4.44742 1.000 31.32801 235 THR B O 1
ATOM 3038 N N . VAL B 1 36 ? -88.60715 63.99529 2.80381 1.000 31.22805 236 VAL B N 1
ATOM 3039 C CA . VAL B 1 36 ? -88.37245 62.97445 1.78621 1.000 32.84470 236 VAL B CA 1
ATOM 3040 C C . VAL B 1 36 ? -86.86960 62.63762 1.68295 1.000 30.64252 236 VAL B C 1
ATOM 3041 O O . VAL B 1 36 ? -86.49609 61.45358 1.64357 1.000 30.98714 236 VAL B O 1
ATOM 3054 N N . GLU B 1 37 ? -86.00291 63.65831 1.62233 1.000 32.29943 237 GLU B N 1
ATOM 3055 C CA . GLU B 1 37 ? -84.56874 63.37681 1.51042 1.000 37.35387 237 GLU B CA 1
ATOM 3056 C C . GLU B 1 37 ? -84.02204 62.73090 2.76795 1.000 34.04207 237 GLU B C 1
ATOM 3057 O O . GLU B 1 37 ? -83.09268 61.91377 2.69801 1.000 33.25989 237 GLU B O 1
ATOM 3069 N N . GLY B 1 38 ? -84.56787 63.07923 3.92451 1.000 31.10369 238 GLY B N 1
ATOM 3070 C CA . GLY B 1 38 ? -84.16579 62.43365 5.17049 1.000 32.59302 238 GLY B CA 1
ATOM 3071 C C . GLY B 1 38 ? -84.57969 60.96933 5.23710 1.000 35.43513 238 GLY B C 1
ATOM 3072 O O . GLY B 1 38 ? -83.77945 60.11675 5.66772 1.000 36.23468 238 GLY B O 1
ATOM 3076 N N . ALA B 1 39 ? -85.79891 60.63490 4.76553 1.000 28.94037 239 ALA B N 1
ATOM 3077 C CA . ALA B 1 39 ? -86.19368 59.23499 4.73379 1.000 30.50414 239 ALA B CA 1
ATOM 3078 C C . ALA B 1 39 ? -85.32609 58.46680 3.73263 1.000 30.95472 239 ALA B C 1
ATOM 3079 O O . ALA B 1 39 ? -84.97197 57.29853 3.96403 1.000 30.69756 239 ALA B O 1
ATOM 3086 N N . GLN B 1 40 ? -85.02874 59.10873 2.59828 1.000 28.91016 240 GLN B N 1
ATOM 3087 C CA . GLN B 1 40 ? -84.22594 58.46488 1.55618 1.000 30.54088 240 GLN B CA 1
ATOM 3088 C C . GLN B 1 40 ? -82.79021 58.23397 2.03810 1.000 33.45691 240 GLN B C 1
ATOM 3089 O O . GLN B 1 40 ? -82.20519 57.17572 1.77055 1.000 34.44259 240 GLN B O 1
ATOM 3103 N N . ALA B 1 41 ? -82.24713 59.16706 2.79250 1.000 32.92563 241 ALA B N 1
ATOM 3104 C CA . ALA B 1 41 ? -80.92171 59.00268 3.37054 1.000 37.21902 241 ALA B CA 1
ATOM 3105 C C . ALA B 1 41 ? -80.87385 57.80824 4.31165 1.000 37.29670 241 ALA B C 1
ATOM 3106 O O . ALA B 1 41 ? -79.88530 57.07954 4.33412 1.000 35.94597 241 ALA B O 1
ATOM 3113 N N . LYS B 1 42 ? -81.91209 57.61356 5.11510 1.000 32.27811 242 LYS B N 1
ATOM 3114 C CA . LYS B 1 42 ? -81.94552 56.50272 6.03459 1.000 32.67105 242 LYS B CA 1
ATOM 3115 C C . LYS B 1 42 ? -82.05099 55.18018 5.28462 1.000 35.27084 242 LYS B C 1
ATOM 3116 O O . LYS B 1 42 ? -81.39719 54.18967 5.66520 1.000 33.34749 242 LYS B O 1
ATOM 3135 N N . ALA B 1 43 ? -82.87606 55.14082 4.23845 1.000 32.44562 243 ALA B N 1
ATOM 3136 C CA . ALA B 1 43 ? -82.96393 53.93889 3.42846 1.000 31.33353 243 ALA B CA 1
ATOM 3137 C C . ALA B 1 43 ? -81.62761 53.67262 2.72523 1.000 33.28767 243 ALA B C 1
ATOM 3138 O O . ALA B 1 43 ? -81.20302 52.50982 2.60124 1.000 32.23436 243 ALA B O 1
ATOM 3145 N N . ASP B 1 44 ? -81.00133 54.72283 2.20011 1.000 34.69809 244 ASP B N 1
ATOM 3146 C CA . ASP B 1 44 ? -79.72532 54.57026 1.49441 1.000 34.43484 244 ASP B CA 1
ATOM 3147 C C . ASP B 1 44 ? -78.68878 54.00136 2.45547 1.000 36.83684 244 ASP B C 1
ATOM 3148 O O . ASP B 1 44 ? -77.84887 53.18013 2.08163 1.000 34.72400 244 ASP B O 1
ATOM 3157 N N . LYS B 1 45 ? -78.70392 54.48578 3.69567 1.000 35.40147 245 LYS B N 1
ATOM 3158 C CA . LYS B 1 45 ? -77.76723 53.99904 4.70487 1.000 35.56069 245 LYS B CA 1
ATOM 3159 C C . LYS B 1 45 ? -78.01801 52.54038 5.06256 1.000 42.00925 245 LYS B C 1
ATOM 3160 O O . LYS B 1 45 ? -77.05587 51.77448 5.30050 1.000 38.62820 245 LYS B O 1
ATOM 3179 N N . ALA B 1 46 ? -79.28550 52.14012 5.13095 1.000 34.75391 246 ALA B N 1
ATOM 3180 C CA . ALA B 1 46 ? -79.60507 50.74788 5.36128 1.000 32.63828 246 ALA B CA 1
ATOM 3181 C C . ALA B 1 46 ? -79.04431 49.86861 4.23351 1.000 35.85395 246 ALA B C 1
ATOM 3182 O O . ALA B 1 46 ? -78.50508 48.78136 4.49058 1.000 32.75099 246 ALA B O 1
ATOM 3189 N N . LEU B 1 47 ? -79.19639 50.31674 2.99087 1.000 32.47389 247 LEU B N 1
ATOM 3190 C CA . LEU B 1 47 ? -78.66965 49.58484 1.85083 1.000 33.46776 247 LEU B CA 1
ATOM 3191 C C . LEU B 1 47 ? -77.14933 49.48228 1.92765 1.000 35.45711 247 LEU B C 1
ATOM 3192 O O . LEU B 1 47 ? -76.58695 48.38371 1.77563 1.000 35.22655 247 LEU B O 1
ATOM 3208 N N . ALA B 1 48 ? -76.47911 50.59384 2.22817 1.000 33.35709 248 ALA B N 1
ATOM 3209 C CA . ALA B 1 48 ? -75.02396 50.59240 2.30853 1.000 39.67535 248 ALA B CA 1
ATOM 3210 C C . ALA B 1 48 ? -74.56238 49.69901 3.44148 1.000 36.74640 248 ALA B C 1
ATOM 3211 O O . ALA B 1 48 ? -73.61586 48.91199 3.27229 1.000 37.03878 248 ALA B O 1
ATOM 3218 N N . ASP B 1 49 ? -75.27240 49.74311 4.56969 1.000 33.38614 249 ASP B N 1
ATOM 3219 C CA . ASP B 1 49 ? -74.94848 48.88418 5.69580 1.000 36.37778 249 ASP B CA 1
ATOM 3220 C C . ASP B 1 49 ? -75.14109 47.39981 5.37698 1.000 40.55095 249 ASP B C 1
ATOM 3221 O O . ASP B 1 49 ? -74.37723 46.53670 5.88335 1.000 36.41175 249 ASP B O 1
ATOM 3230 N N . ALA B 1 50 ? -76.19654 47.07314 4.60752 1.000 33.34451 250 ALA B N 1
ATOM 3231 C CA . ALA B 1 50 ? -76.42119 45.69134 4.17483 1.000 33.93278 250 ALA B CA 1
ATOM 3232 C C . ALA B 1 50 ? -75.25061 45.19890 3.30406 1.000 32.15816 250 ALA B C 1
ATOM 3233 O O . ALA B 1 50 ? -74.73034 44.08023 3.50471 1.000 34.53237 250 ALA B O 1
ATOM 3240 N N . LYS B 1 51 ? -74.84542 46.02171 2.32595 1.000 31.63330 251 LYS B N 1
ATOM 3241 C CA . LYS B 1 51 ? -73.75905 45.64568 1.42397 1.000 34.13358 251 LYS B CA 1
ATOM 3242 C C . LYS B 1 51 ? -72.45550 45.42556 2.21198 1.000 40.56548 251 LYS B C 1
ATOM 3243 O O . LYS B 1 51 ? -71.73868 44.43771 1.99203 1.000 37.40301 251 LYS B O 1
ATOM 3262 N N . ALA B 1 52 ? -72.15554 46.33285 3.14975 1.000 37.54563 252 ALA B N 1
ATOM 3263 C CA . ALA B 1 52 ? -70.95451 46.23789 3.97863 1.000 39.22005 252 ALA B CA 1
ATOM 3264 C C . ALA B 1 52 ? -70.99728 44.99102 4.84217 1.000 39.23411 252 ALA B C 1
ATOM 3265 O O . ALA B 1 52 ? -69.96024 44.32605 5.03684 1.000 39.39584 252 ALA B O 1
ATOM 3272 N N . PHE B 1 53 ? -72.17252 44.67856 5.39864 1.000 34.04316 253 PHE B N 1
ATOM 3273 C CA . PHE B 1 53 ? -72.33892 43.47555 6.19969 1.000 34.16104 253 PHE B CA 1
ATOM 3274 C C . PHE B 1 53 ? -72.11271 42.22619 5.33905 1.000 41.50374 253 PHE B C 1
ATOM 3275 O O . PHE B 1 53 ? -71.43761 41.27665 5.76113 1.000 38.94992 253 PHE B O 1
ATOM 3292 N N . PHE B 1 54 ? -72.65791 42.20026 4.12043 1.000 34.42997 254 PHE B N 1
ATOM 3293 C CA . PHE B 1 54 ? -72.39942 41.05908 3.24703 1.000 39.10423 254 PHE B CA 1
ATOM 3294 C C . PHE B 1 54 ? -70.90016 40.91594 2.92785 1.000 35.82815 254 PHE B C 1
ATOM 3295 O O . PHE B 1 54 ? -70.37889 39.79054 2.89966 1.000 38.56375 254 PHE B O 1
ATOM 3312 N N . GLU B 1 55 ? -70.21327 42.01638 2.62613 1.000 32.95588 255 GLU B N 1
ATOM 3313 C CA . GLU B 1 55 ? -68.80590 41.92313 2.23825 1.000 40.96759 255 GLU B CA 1
ATOM 3314 C C . GLU B 1 55 ? -67.97324 41.37612 3.39146 1.000 41.77452 255 GLU B C 1
ATOM 3315 O O . GLU B 1 55 ? -67.15457 40.47054 3.22005 1.000 38.00897 255 GLU B O 1
ATOM 3327 N N . LEU B 1 56 ? -68.25474 41.86115 4.59172 1.000 36.22795 256 LEU B N 1
ATOM 3328 C CA . LEU B 1 56 ? -67.59453 41.40563 5.79843 1.000 38.63168 256 LEU B CA 1
ATOM 3329 C C . LEU B 1 56 ? -67.88569 39.94763 6.06456 1.000 38.03307 256 LEU B C 1
ATOM 3330 O O . LEU B 1 56 ? -66.97381 39.18947 6.38809 1.000 40.08484 256 LEU B O 1
ATOM 3346 N N . SER B 1 57 ? -69.15548 39.53956 5.98429 1.000 36.40203 257 SER B N 1
ATOM 3347 C CA . SER B 1 57 ? -69.51977 38.18246 6.34145 1.000 40.27040 257 SER B CA 1
ATOM 3348 C C . SER B 1 57 ? -68.87736 37.16601 5.39907 1.000 41.32222 257 SER B C 1
ATOM 3349 O O . SER B 1 57 ? -68.67627 36.01195 5.76127 1.000 39.91654 257 SER B O 1
ATOM 3357 N N . SER B 1 58 ? -68.58544 37.57258 4.17974 1.000 33.37961 258 SER B N 1
ATOM 3358 C CA . SER B 1 58 ? -68.05762 36.64566 3.18125 1.000 39.94742 258 SER B CA 1
ATOM 3359 C C . SER B 1 58 ? -66.56512 36.84016 2.88628 1.000 36.75995 258 SER B C 1
ATOM 3360 O O . SER B 1 58 ? -66.06426 36.27195 1.93362 1.000 39.10238 258 SER B O 1
ATOM 3368 N N . SER B 1 59 ? -65.83803 37.57995 3.72817 1.000 32.80892 259 SER B N 1
ATOM 3369 C CA . SER B 1 59 ? -64.43033 37.83471 3.53051 1.000 27.79717 259 SER B CA 1
ATOM 3370 C C . SER B 1 59 ? -63.59098 36.66920 4.07352 1.000 29.99622 259 SER B C 1
ATOM 3371 O O . SER B 1 59 ? -64.01823 35.91578 4.93522 1.000 31.12476 259 SER B O 1
ATOM 3379 N N . VAL B 1 60 ? -62.41256 36.50346 3.51427 1.000 29.05563 260 VAL B N 1
ATOM 3380 C CA . VAL B 1 60 ? -61.53901 35.39552 3.86478 1.000 28.15015 260 VAL B CA 1
ATOM 3381 C C . VAL B 1 60 ? -60.69184 35.78404 5.07364 1.000 27.95515 260 VAL B C 1
ATOM 3382 O O . VAL B 1 60 ? -60.06419 36.84535 5.09670 1.000 29.53682 260 VAL B O 1
ATOM 3395 N N . GLN B 1 61 ? -60.64510 34.88423 6.04634 1.000 27.99927 261 GLN B N 1
ATOM 3396 C CA . GLN B 1 61 ? -59.77373 34.98040 7.20452 1.000 32.14359 261 GLN B CA 1
ATOM 3397 C C . GLN B 1 61 ? -58.59109 34.01806 7.01942 1.000 31.82498 261 GLN B C 1
ATOM 3398 O O . GLN B 1 61 ? -58.71746 32.99455 6.34512 1.000 28.78277 261 GLN B O 1
ATOM 3412 N N . SER B 1 62 ? -57.46127 34.29894 7.67789 1.000 28.16719 262 SER B N 1
ATOM 3413 C CA . SER B 1 62 ? -56.25432 33.50242 7.43699 1.000 31.88395 262 SER B CA 1
ATOM 3414 C C . SER B 1 62 ? -55.55114 33.31398 8.76710 1.000 37.20705 262 SER B C 1
ATOM 3415 O O . SER B 1 62 ? -55.58708 34.21318 9.61961 1.000 33.58100 262 SER B O 1
ATOM 3423 N N . VAL B 1 63 ? -54.90867 32.14636 8.94529 1.000 28.49303 263 VAL B N 1
ATOM 3424 C CA . VAL B 1 63 ? -54.02810 31.93870 10.09520 1.000 26.87798 263 VAL B CA 1
ATOM 3425 C C . VAL B 1 63 ? -52.83765 31.09769 9.64113 1.000 32.15301 263 VAL B C 1
ATOM 3426 O O . VAL B 1 63 ? -53.01784 30.08708 8.95340 1.000 29.96894 263 VAL B O 1
ATOM 3439 N N . THR B 1 64 ? -51.63595 31.50093 10.03907 1.000 29.20093 264 THR B N 1
ATOM 3440 C CA . THR B 1 64 ? -50.39775 30.75755 9.74047 1.000 30.04937 264 THR B CA 1
ATOM 3441 C C . THR B 1 64 ? -50.20570 29.69814 10.82400 1.000 34.19326 264 THR B C 1
ATOM 3442 O O . THR B 1 64 ? -50.24445 29.99633 12.03355 1.000 30.34042 264 THR B O 1
ATOM 3453 N N . LEU B 1 65 ? -50.02361 28.44308 10.37900 1.000 28.62235 265 LEU B N 1
ATOM 3454 C CA . LEU B 1 65 ? -49.98408 27.28578 11.24632 1.000 32.51563 265 LEU B CA 1
ATOM 3455 C C . LEU B 1 65 ? -48.56415 26.92900 11.65543 1.000 30.86152 265 LEU B C 1
ATOM 3456 O O . LEU B 1 65 ? -47.60619 27.19647 10.94109 1.000 35.66826 265 LEU B O 1
ATOM 3472 N N . THR B 1 66 ? -48.44677 26.36055 12.86765 1.000 30.22716 266 THR B N 1
ATOM 3473 C CA . THR B 1 66 ? -47.12995 25.98815 13.38223 1.000 33.66028 266 THR B CA 1
ATOM 3474 C C . THR B 1 66 ? -46.78939 24.57610 12.95336 1.000 31.70665 266 THR B C 1
ATOM 3475 O O . THR B 1 66 ? -47.53898 23.66179 13.29053 1.000 31.90505 266 THR B O 1
ATOM 3486 N N . PRO B 1 67 ? -45.67321 24.35046 12.25488 1.000 32.952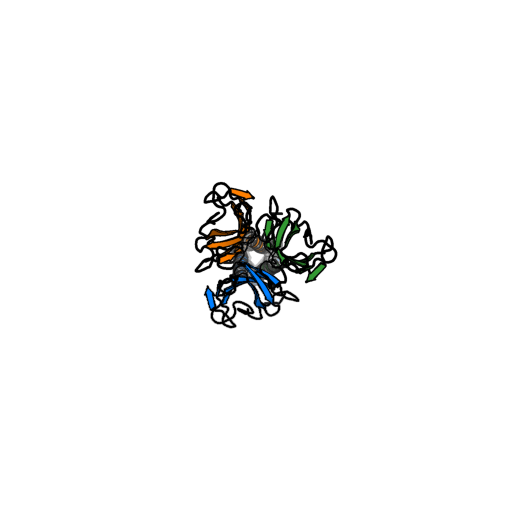17 267 PRO B N 1
ATOM 3487 C CA . PRO B 1 67 ? -45.29696 22.96521 11.89248 1.000 34.53681 267 PRO B CA 1
ATOM 3488 C C . PRO B 1 67 ? -44.94974 22.14332 13.13718 1.000 39.12524 267 PRO B C 1
ATOM 3489 O O . PRO B 1 67 ? -44.43840 22.67888 14.13933 1.000 36.98132 267 PRO B O 1
ATOM 3500 N N . LYS B 1 68 ? -45.29197 20.84029 13.08268 1.000 31.78291 268 LYS B N 1
ATOM 3501 C CA . LYS B 1 68 ? -45.18505 19.94374 14.23081 1.000 32.99241 268 LYS B CA 1
ATOM 3502 C C . LYS B 1 68 ? -44.30904 18.72716 13.88052 1.000 37.87035 268 LYS B C 1
ATOM 3503 O O . LYS B 1 68 ? -44.06500 18.42425 12.71027 1.000 34.54620 268 LYS B O 1
ATOM 3522 N N . ASN B 1 69 ? -43.82757 18.04384 14.93800 1.000 39.77786 269 ASN B N 1
ATOM 3523 C CA . ASN B 1 69 ? -43.17131 16.71736 14.81817 1.000 38.51307 269 ASN B CA 1
ATOM 3524 C C . ASN B 1 69 ? -41.99152 16.73616 13.85461 1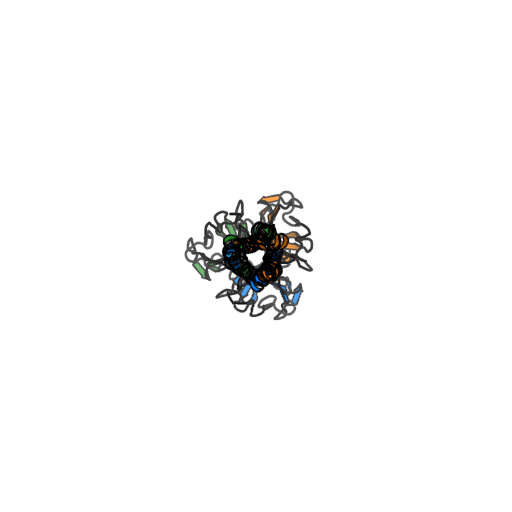.000 39.47010 269 ASN B C 1
ATOM 3525 O O . ASN B 1 69 ? -41.75636 15.79335 13.08147 1.000 42.45097 269 ASN B O 1
ATOM 3536 N N . GLY B 1 70 ? -41.23781 17.83109 13.88308 1.000 34.71767 270 GLY B N 1
ATOM 3537 C CA . GLY B 1 70 ? -40.04468 17.95312 13.11271 1.000 37.36763 270 GLY B CA 1
ATOM 3538 C C . GLY B 1 70 ? -40.23301 18.43097 11.71168 1.000 38.24486 270 GLY B C 1
ATOM 3539 O O . GLY B 1 70 ? -39.24414 18.85076 11.06981 1.000 37.33139 270 GLY B O 1
ATOM 3543 N N . PHE B 1 71 ? -41.47328 18.43233 11.21595 1.000 35.19964 271 PHE B N 1
ATOM 3544 C CA . PHE B 1 71 ? -41.71175 19.02084 9.90706 1.000 31.42907 271 PHE B CA 1
ATOM 3545 C C . PHE B 1 71 ? -41.30670 20.50424 9.89084 1.000 33.35814 271 PHE B C 1
ATOM 3546 O O . PHE B 1 71 ? -41.37607 21.20179 10.88939 1.000 36.33933 271 PHE B O 1
ATOM 3563 N N . VAL B 1 72 ? -40.95842 20.99872 8.72091 1.000 32.42265 272 VAL B N 1
ATOM 3564 C CA . VAL B 1 72 ? -40.70742 22.41134 8.51101 1.000 37.64454 272 VAL B CA 1
ATOM 3565 C C . VAL B 1 72 ? -41.68696 22.92972 7.46484 1.000 38.36952 272 VAL B C 1
ATOM 3566 O O . VAL B 1 72 ? -42.15960 22.17980 6.58557 1.000 35.31219 272 VAL B O 1
ATOM 3579 N N . ALA B 1 73 ? -41.93479 24.23617 7.52882 1.000 35.66659 273 ALA B N 1
ATOM 3580 C CA . ALA B 1 73 ? -42.79301 24.91702 6.54337 1.000 36.91593 273 ALA B CA 1
ATOM 3581 C C . ALA B 1 73 ? -41.91385 25.35206 5.39479 1.000 37.67144 273 ALA B C 1
ATOM 3582 O O . ALA B 1 73 ? -41.30115 26.42105 5.40687 1.000 38.99774 273 ALA B O 1
ATOM 3589 N N . SER B 1 74 ? -41.85063 24.51747 4.35720 1.000 33.69178 274 SER B N 1
ATOM 3590 C CA . SER B 1 74 ? -41.03718 24.88969 3.22265 1.000 32.59772 274 SER B CA 1
ATOM 3591 C C . SER B 1 74 ? -41.64539 26.08133 2.48103 1.000 44.11243 274 SER B C 1
ATOM 3592 O O . SER B 1 74 ? -40.92014 26.90951 1.90194 1.000 38.48651 274 SER B O 1
ATOM 3600 N N . GLN B 1 75 ? -42.96793 26.14110 2.44129 1.000 37.55252 275 GLN B N 1
ATOM 3601 C CA . GLN B 1 75 ? -43.75031 27.33382 2.16150 1.000 36.97826 275 GLN B CA 1
ATOM 3602 C C . GLN B 1 75 ? -44.68440 27.49519 3.35678 1.000 33.84879 275 GLN B C 1
ATOM 3603 O O . GLN B 1 75 ? -45.15524 26.48005 3.90633 1.000 34.93904 275 GLN B O 1
ATOM 3617 N N . PRO B 1 76 ? -44.97008 28.72007 3.79366 1.000 37.54309 276 PRO B N 1
ATOM 3618 C CA . PRO B 1 76 ? -45.81697 28.90938 4.98404 1.000 35.20186 276 PRO B CA 1
ATOM 3619 C C . PRO B 1 76 ? -47.11646 28.11870 4.89572 1.000 31.92242 276 PRO B C 1
ATOM 3620 O O . PRO B 1 76 ? -47.78826 28.07597 3.85396 1.000 32.75833 276 PRO B O 1
ATOM 3631 N N . LEU B 1 77 ? -47.45676 27.48089 5.99587 1.000 30.99527 277 LEU B N 1
ATOM 3632 C CA . LEU B 1 77 ? -48.66661 26.70757 6.10939 1.000 30.97740 277 LEU B CA 1
ATOM 3633 C C . LEU B 1 77 ? -49.75107 27.70344 6.54476 1.000 37.59104 277 LEU B C 1
ATOM 3634 O O . LEU B 1 77 ? -49.64358 28.28537 7.61978 1.000 34.33997 277 LEU B O 1
ATOM 3650 N N . ILE B 1 78 ? -50.73247 27.95579 5.68864 1.000 30.82726 278 ILE B N 1
ATOM 3651 C CA . ILE B 1 78 ? -51.79350 28.93018 5.94457 1.000 28.80891 278 ILE B CA 1
ATOM 3652 C C . ILE B 1 78 ? -53.14549 28.24837 5.74796 1.000 31.21446 278 ILE B C 1
ATOM 3653 O O . ILE B 1 78 ? -53.38448 27.60701 4.72198 1.000 31.85131 278 ILE B O 1
ATOM 3669 N N . ALA B 1 79 ? -54.01834 28.37503 6.73874 1.000 26.65952 279 ALA B N 1
ATOM 3670 C CA . ALA B 1 79 ? -55.40000 27.96421 6.63249 1.000 28.22331 279 ALA B CA 1
ATOM 3671 C C . ALA B 1 79 ? -56.21258 29.21988 6.35442 1.000 28.82916 279 ALA B C 1
ATOM 3672 O O . ALA B 1 79 ? -56.13877 30.18007 7.11618 1.000 27.33773 279 ALA B O 1
ATOM 3679 N N . ARG B 1 80 ? -56.94080 29.22548 5.26149 1.000 27.24181 280 ARG B N 1
ATOM 3680 C CA . ARG B 1 80 ? -57.84520 30.32184 4.90525 1.000 26.21113 280 ARG B CA 1
ATOM 3681 C C . ARG B 1 80 ? -59.25854 29.82753 5.04046 1.000 30.71428 280 ARG B C 1
ATOM 3682 O O . ARG B 1 80 ? -59.53958 28.65491 4.76091 1.000 29.66907 280 ARG B O 1
ATOM 3703 N N . TYR B 1 81 ? -60.13162 30.68674 5.59042 1.000 27.37911 281 TYR B N 1
ATOM 3704 C CA . TYR B 1 81 ? -61.46827 30.21668 5.86679 1.000 27.66935 281 TYR B CA 1
ATOM 3705 C C . TYR B 1 81 ? -62.53022 31.29486 5.71075 1.000 26.21696 281 TYR B C 1
ATOM 3706 O O . TYR B 1 81 ? -62.27924 32.48724 5.87490 1.000 28.86680 281 TYR B O 1
ATOM 3724 N N . ILE B 1 82 ? -63.70427 30.82029 5.35153 1.000 27.66443 282 ILE B N 1
ATOM 3725 C CA . ILE B 1 82 ? -64.85263 31.63737 4.98314 1.000 26.82501 282 ILE B CA 1
ATOM 3726 C C . ILE B 1 82 ? -66.07453 31.17929 5.76611 1.000 30.37612 282 ILE B C 1
ATOM 3727 O O . ILE B 1 82 ? -66.38897 29.98261 5.81628 1.000 26.26030 282 ILE B O 1
ATOM 3743 N N . LYS B 1 83 ? -66.80465 32.14282 6.33689 1.000 30.67463 283 LYS B N 1
ATOM 3744 C CA . LYS B 1 83 ? -68.01155 31.83700 7.09045 1.000 29.18506 283 LYS B CA 1
ATOM 3745 C C . LYS B 1 83 ? -69.17858 31.50725 6.16488 1.000 31.00528 283 LYS B C 1
ATOM 3746 O O . LYS B 1 83 ? -69.45490 32.23411 5.20207 1.000 34.24328 283 LYS B O 1
ATOM 3765 N N . PHE B 1 84 ? -69.85872 30.41591 6.45233 1.000 33.05738 284 PHE B N 1
ATOM 3766 C CA . PHE B 1 84 ? -71.12846 30.05586 5.81598 1.000 38.05413 284 PHE B CA 1
ATOM 3767 C C . PHE B 1 84 ? -72.12562 29.64259 6.88896 1.000 44.59528 284 PHE B C 1
ATOM 3768 O O . PHE B 1 84 ? -71.95894 28.60045 7.53088 1.000 41.99059 284 PHE B O 1
ATOM 3785 N N . GLY B 1 85 ? -73.10624 30.47962 7.11837 1.000 43.87611 285 GLY B N 1
ATOM 3786 C CA . GLY B 1 85 ? -74.03662 30.20728 8.18253 1.000 52.34731 285 GLY B CA 1
ATOM 3787 C C . GLY B 1 85 ? -73.27616 30.07278 9.46814 1.000 52.82662 285 GLY B C 1
ATOM 3788 O O . GLY B 1 85 ? -72.45239 30.90402 9.82822 1.000 51.24698 285 GLY B O 1
ATOM 3792 N N . ASN B 1 86 ? -73.51468 28.98216 10.16668 1.000 53.35781 286 ASN B N 1
ATOM 3793 C CA . ASN B 1 86 ? -72.87751 28.73334 11.44083 1.000 50.22224 286 ASN B CA 1
ATOM 3794 C C . ASN B 1 86 ? -71.62484 27.85414 11.32660 1.000 45.09455 286 ASN B C 1
ATOM 3795 O O . ASN B 1 86 ? -71.16031 27.30904 12.32280 1.000 49.18142 286 ASN B O 1
ATOM 3806 N N . ARG B 1 87 ? -71.03235 27.75167 10.14702 1.000 40.01773 287 ARG B N 1
ATOM 3807 C CA . ARG B 1 87 ? -69.78094 27.02637 10.01588 1.000 34.73498 287 ARG B CA 1
ATOM 3808 C C . ARG B 1 87 ? -68.82825 27.74883 9.06546 1.000 28.10782 287 ARG B C 1
ATOM 3809 O O . ARG B 1 87 ? -69.11078 28.85394 8.56642 1.000 30.39672 287 ARG B O 1
ATOM 3830 N N . PHE B 1 88 ? -67.69156 27.09870 8.81368 1.000 26.79739 288 PHE B N 1
ATOM 3831 C CA . PHE B 1 88 ? -66.69926 27.61880 7.90143 1.000 27.81288 288 PHE B CA 1
ATOM 3832 C C . PHE B 1 88 ? -66.34631 26.64082 6.78705 1.000 26.46858 288 PHE B C 1
ATOM 3833 O O . PHE B 1 88 ? -66.33812 25.41307 6.97139 1.000 25.16642 288 PHE B O 1
ATOM 3850 N N . LEU B 1 89 ? -66.02580 27.20357 5.62504 1.000 27.01885 289 LEU B N 1
ATOM 3851 C CA . LEU B 1 89 ? -65.28478 26.48122 4.60107 1.000 23.42461 289 LEU B CA 1
ATOM 3852 C C . LEU B 1 89 ? -63.79101 26.77460 4.81044 1.000 23.87121 289 LEU B C 1
ATOM 3853 O O . LEU B 1 89 ? -63.40448 27.93294 4.89278 1.000 26.91875 289 LEU B O 1
ATOM 3869 N N . VAL B 1 90 ? -62.97506 25.74357 4.96038 1.000 24.82638 290 VAL B N 1
ATOM 3870 C CA . VAL B 1 90 ? -61.53680 25.85715 5.20993 1.000 22.46089 290 VAL B CA 1
ATOM 3871 C C . VAL B 1 90 ? -60.77126 25.34715 3.97925 1.000 24.68356 290 VAL B C 1
ATOM 3872 O O . VAL B 1 90 ? -61.04765 24.23891 3.46333 1.000 27.12025 290 VAL B O 1
ATOM 3885 N N . ILE B 1 91 ? -59.78137 26.12436 3.56387 1.000 23.97737 291 ILE B N 1
ATOM 3886 C CA . ILE B 1 91 ? -58.88186 25.81347 2.45801 1.000 23.99044 291 ILE B CA 1
ATOM 3887 C C . ILE B 1 91 ? -57.43862 25.92918 2.93801 1.000 30.32226 291 ILE B C 1
ATOM 3888 O O . ILE B 1 91 ? -56.96675 27.03313 3.18102 1.000 27.14921 291 ILE B O 1
ATOM 3904 N N . VAL B 1 92 ? -56.74113 24.80367 3.07073 1.000 27.67962 292 VAL B N 1
ATOM 3905 C CA . VAL B 1 92 ? -55.36382 24.81479 3.55839 1.000 25.49955 292 VAL B CA 1
ATOM 3906 C C . VAL B 1 92 ? -54.39722 25.08129 2.40438 1.000 30.77083 292 VAL B C 1
ATOM 3907 O O . VAL B 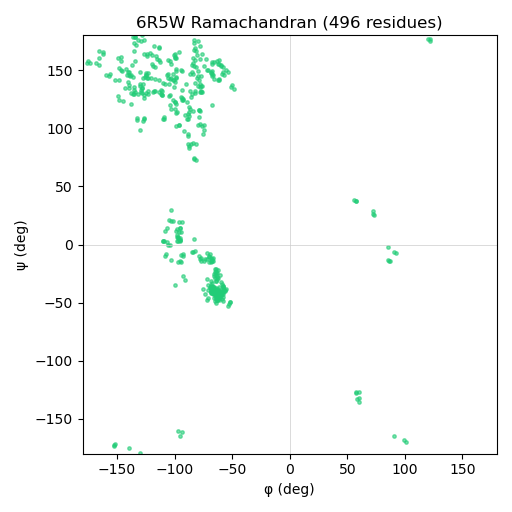1 92 ? -54.70644 24.88583 1.22657 1.000 28.45456 292 VAL B O 1
ATOM 3920 N N . SER B 1 93 ? -53.23065 25.62343 2.73850 1.000 28.09493 293 SER B N 1
ATOM 3921 C CA . SER B 1 93 ? -52.20100 25.86839 1.73905 1.000 26.87794 293 SER B CA 1
ATOM 3922 C C . SER B 1 93 ? -50.82263 25.67273 2.38556 1.000 30.70316 293 SER B C 1
ATOM 3923 O O . SER B 1 93 ? -50.68485 25.72117 3.60542 1.000 30.38625 293 SER B O 1
ATOM 3931 N N . GLY B 1 94 ? -49.80757 25.48072 1.53590 1.000 27.54325 294 GLY B N 1
ATOM 3932 C CA . GLY B 1 94 ? -48.43146 25.38419 1.95656 1.000 30.87261 294 GLY B CA 1
ATOM 3933 C C . GLY B 1 94 ? -47.79285 24.06599 1.54999 1.000 33.26250 294 GLY B C 1
ATOM 3934 O O . GLY B 1 94 ? -48.44016 23.15786 1.03540 1.000 27.14800 294 GLY B O 1
ATOM 3938 N N . ILE B 1 95 ? -46.49009 23.96756 1.83303 1.000 28.44904 295 ILE B N 1
ATOM 3939 C CA . ILE B 1 95 ? -45.70718 22.77434 1.52273 1.000 29.67561 295 ILE B CA 1
ATOM 3940 C C . ILE B 1 95 ? -44.86111 22.47323 2.74894 1.000 31.04461 295 ILE B C 1
ATOM 3941 O O . ILE B 1 95 ? -44.18769 23.38533 3.26000 1.000 31.02873 295 ILE B O 1
ATOM 3957 N N . VAL B 1 96 ? -44.89877 21.23330 3.20658 1.000 29.62325 296 VAL B N 1
ATOM 3958 C CA . VAL B 1 96 ? -44.09096 20.83551 4.36665 1.000 31.59638 296 VAL B CA 1
ATOM 3959 C C . VAL B 1 96 ? -42.85211 20.07772 3.88671 1.000 37.37962 296 VAL B C 1
ATOM 3960 O O . VAL B 1 96 ? -42.89449 19.30421 2.89685 1.000 31.78987 296 VAL B O 1
ATOM 3973 N N . GLY B 1 97 ? -41.75761 20.26522 4.62853 1.000 34.15172 297 GLY B N 1
ATOM 3974 C CA . GLY B 1 97 ? -40.51443 19.54948 4.36598 1.000 34.81101 297 GLY B CA 1
ATOM 3975 C C . GLY B 1 97 ? -40.19619 18.61135 5.50457 1.000 33.89315 297 GLY B C 1
ATOM 3976 O O . GLY B 1 97 ? -40.65110 18.78145 6.64242 1.000 34.29417 297 GLY B O 1
ATOM 3980 N N . LYS B 1 98 ? -39.36158 17.60908 5.21764 1.000 36.97204 298 LYS B N 1
ATOM 3981 C CA . LYS B 1 98 ? -39.07056 16.58517 6.20634 1.000 37.64222 298 LYS B CA 1
ATOM 3982 C C . LYS B 1 98 ? -38.49038 17.19324 7.48132 1.000 33.77667 298 LYS B C 1
ATOM 3983 O O . LYS B 1 98 ? -38.84539 16.76864 8.58618 1.000 36.61286 298 LYS B O 1
ATOM 4002 N N . GLY B 1 99 ? -37.59843 18.17635 7.33148 1.000 37.20128 299 GLY B N 1
ATOM 4003 C CA . GLY B 1 99 ? -37.01299 18.80337 8.51217 1.000 39.20235 299 GLY B CA 1
ATOM 4004 C C . GLY B 1 99 ? -36.25557 17.76206 9.35645 1.000 39.49174 299 GLY B C 1
ATOM 4005 O O . GLY B 1 99 ? -35.49468 16.95106 8.83195 1.000 40.27924 299 GLY B O 1
ATOM 4009 N N . THR B 1 100 ? -36.49886 17.76210 10.65210 1.000 39.93264 300 THR B N 1
ATOM 4010 C CA . THR B 1 100 ? -35.87747 16.81620 11.57644 1.000 43.71733 300 THR B CA 1
ATOM 4011 C C . THR B 1 100 ? -36.75988 15.63890 11.89147 1.000 42.70863 300 THR B C 1
ATOM 4012 O O . THR B 1 100 ? -36.41050 14.83040 12.75276 1.000 42.69561 300 THR B O 1
ATOM 4023 N N . GLY B 1 101 ? -37.91616 15.51093 11.22373 1.000 40.38022 301 GLY B N 1
ATOM 4024 C CA . GLY B 1 101 ? -38.83283 14.41164 11.45955 1.000 37.20721 301 GLY B CA 1
ATOM 4025 C C . GLY B 1 101 ? -38.62883 13.26949 10.48287 1.000 35.48113 301 GLY B C 1
ATOM 4026 O O . GLY B 1 101 ? -37.61161 13.18886 9.77441 1.000 40.22593 301 GLY B O 1
ATOM 4030 N N . SER B 1 102 ? -39.63340 12.38791 10.43231 1.000 37.12080 302 SER B N 1
ATOM 4031 C CA . SER B 1 102 ? -39.57827 11.20579 9.58673 1.000 40.31993 302 SER B CA 1
ATOM 4032 C C . SER B 1 102 ? -40.19458 11.36971 8.20223 1.000 45.49932 302 SER B C 1
ATOM 4033 O O . SER B 1 102 ? -40.01450 10.47844 7.34710 1.000 40.56414 302 SER B O 1
ATOM 4041 N N . GLY B 1 103 ? -40.89979 12.47505 7.93136 1.000 41.29401 303 GLY B N 1
ATOM 4042 C CA . GLY B 1 103 ? -41.63630 12.61067 6.66742 1.000 37.51830 303 GLY B CA 1
ATOM 4043 C C . GLY B 1 103 ? -43.07580 12.15466 6.72911 1.000 35.58089 303 GLY B C 1
ATOM 4044 O O . GLY B 1 103 ? -43.84950 12.41388 5.78072 1.000 38.07647 303 GLY B O 1
ATOM 4048 N N . THR B 1 104 ? -43.48216 11.56045 7.83340 1.000 34.08037 304 THR B N 1
ATOM 4049 C CA . THR B 1 104 ? -44.87322 11.19347 8.08679 1.000 35.17090 304 THR B CA 1
ATOM 4050 C C . THR B 1 104 ? -45.24356 11.63025 9.49447 1.000 34.99647 304 THR B C 1
ATOM 4051 O O . THR B 1 104 ? -44.39582 12.05618 10.28435 1.000 35.38583 304 THR B O 1
ATOM 4062 N N . GLY B 1 105 ? -46.51893 11.51681 9.79617 1.000 33.91036 305 GLY B N 1
ATOM 4063 C CA . GLY B 1 105 ? -47.08219 11.96001 11.06708 1.000 31.40586 305 GLY B CA 1
ATOM 4064 C C . GLY B 1 105 ? -47.79147 13.31941 10.96069 1.000 35.15708 305 GLY B C 1
ATOM 4065 O O . GLY B 1 105 ? -47.98220 13.88706 9.87273 1.000 32.10615 305 GLY B O 1
ATOM 4069 N N . ILE B 1 106 ? -48.14155 13.86570 12.13735 1.000 32.53759 306 ILE B N 1
ATOM 4070 C CA . ILE B 1 106 ? -48.91818 15.09793 12.18330 1.000 28.72751 306 ILE B CA 1
ATOM 4071 C C . ILE B 1 106 ? -47.98712 16.25139 11.91893 1.000 34.69148 306 ILE B C 1
ATOM 4072 O O . ILE B 1 106 ? -47.09961 16.54378 12.72752 1.000 35.47515 306 ILE B O 1
ATOM 4088 N N . CYS B 1 107 ? -48.21130 16.95920 10.80117 1.000 31.13459 307 CYS B N 1
ATOM 4089 C CA . CYS B 1 107 ? -47.33534 18.06560 10.41962 1.000 29.07128 307 CYS B CA 1
ATOM 4090 C C . CYS B 1 107 ? -47.85644 19.42356 10.90104 1.000 28.48658 307 CYS B C 1
ATOM 4091 O O . CYS B 1 107 ? -47.09644 20.37318 10.91527 1.000 31.38849 307 CYS B O 1
ATOM 4099 N N . ALA B 1 108 ? -49.11536 19.50621 11.30916 1.000 31.91095 308 ALA B N 1
ATOM 4100 C CA . ALA B 1 108 ? -49.77381 20.72896 11.75147 1.000 28.48683 308 ALA B CA 1
ATOM 4101 C C . ALA B 1 108 ? -51.14889 20.36311 12.27276 1.000 29.48773 308 ALA B C 1
ATOM 4102 O O . ALA B 1 108 ? -51.69180 19.32638 11.93309 1.000 32.60507 308 ALA B O 1
ATOM 4109 N N . THR B 1 109 ? -51.69623 21.21799 13.16029 1.000 30.32148 309 THR B N 1
ATOM 4110 C CA . THR B 1 109 ? -53.02358 21.07267 13.72753 1.000 29.92205 309 THR B CA 1
ATOM 4111 C C . THR B 1 109 ? -53.71336 22.43457 13.59642 1.000 30.57803 309 THR B C 1
ATOM 4112 O O . THR B 1 109 ? -53.12896 23.47787 13.93658 1.000 31.22617 309 THR B O 1
ATOM 4123 N N . LEU B 1 110 ? -54.92214 22.42972 13.04851 1.000 27.33131 310 LEU B N 1
ATOM 4124 C CA . LEU B 1 110 ? -55.62391 23.69915 12.83873 1.000 26.80658 310 LEU B CA 1
ATOM 4125 C C . LEU B 1 110 ? -56.26504 24.12411 14.14984 1.000 28.41920 310 LEU B C 1
ATOM 4126 O O . LEU B 1 110 ? -56.50482 23.29189 15.03526 1.000 30.32219 310 LEU B O 1
ATOM 4142 N N . PRO B 1 111 ? -56.65736 25.38792 14.27304 1.000 32.09786 311 PRO B N 1
ATOM 4143 C CA . PRO B 1 111 ? -57.42995 25.79834 15.46435 1.000 32.65471 311 PRO B CA 1
ATOM 4144 C C . PRO B 1 111 ? -58.67865 24.94715 15.70367 1.000 32.20977 311 PRO B C 1
ATOM 4145 O O . PRO B 1 111 ? -59.34509 24.48568 14.78368 1.000 28.37179 311 PRO B O 1
ATOM 4156 N N . THR B 1 112 ? -59.03380 24.79156 16.98264 1.000 30.40184 312 THR B N 1
ATOM 4157 C CA . THR B 1 112 ? -60.12867 23.92120 17.37819 1.000 33.73225 312 THR B CA 1
ATOM 4158 C C . THR B 1 112 ? -61.45088 24.25963 16.69146 1.000 27.06304 312 THR B C 1
ATOM 4159 O O . THR B 1 112 ? -62.25560 23.36084 16.41862 1.000 29.60480 312 THR B O 1
ATOM 4170 N N . PHE B 1 113 ? -61.74657 25.55403 16.53207 1.000 29.11270 313 PHE B N 1
ATOM 4171 C CA . PHE B 1 113 ? -63.01502 25.95299 15.94344 1.000 28.15321 313 PHE B CA 1
ATOM 4172 C C . PHE B 1 113 ? -63.06097 25.66046 14.45154 1.000 28.55165 313 PHE B C 1
ATOM 4173 O O . PHE B 1 113 ? -64.15209 25.74002 13.88611 1.000 28.74972 313 PHE B O 1
ATOM 4190 N N . LEU B 1 114 ? -61.94908 25.23597 13.84957 1.000 27.50032 314 LEU B N 1
ATOM 4191 C CA . LEU B 1 114 ? -61.93157 24.79349 12.45612 1.000 27.49505 314 LEU B CA 1
ATOM 4192 C C . LEU B 1 114 ? -61.93416 23.26372 12.33526 1.000 28.44158 314 LEU B C 1
ATOM 4193 O O . LEU B 1 114 ? -61.55557 22.75246 11.28947 1.000 30.19064 314 LEU B O 1
ATOM 4209 N N . ALA B 1 115 ? -62.36211 22.53063 13.37381 1.000 31.09570 315 ALA B N 1
ATOM 4210 C CA . ALA B 1 115 ? -62.40068 21.07404 13.32411 1.000 31.51873 315 ALA B CA 1
ATOM 4211 C C . ALA B 1 115 ? -63.43333 20.64010 12.28918 1.000 28.22998 315 ALA B C 1
ATOM 4212 O O . ALA B 1 115 ? -64.50875 21.25395 12.18828 1.000 28.77952 315 ALA B O 1
ATOM 4219 N N . PRO B 1 116 ? -63.16455 19.57950 11.54082 1.000 30.11311 316 PRO B N 1
ATOM 4220 C CA . PRO B 1 116 ? -64.10756 19.18095 10.48283 1.000 29.02250 316 PRO B CA 1
ATOM 4221 C C . PRO B 1 116 ? -65.38839 18.57364 11.01745 1.000 30.50142 316 PRO B C 1
ATOM 4222 O O . PRO B 1 116 ? -65.42473 17.96248 12.09330 1.000 32.71569 316 PRO B O 1
ATOM 4233 N N . ASP B 1 117 ? -66.46085 18.77369 10.25577 1.000 28.56234 317 ASP B N 1
ATOM 4234 C CA . ASP B 1 117 ? -67.69675 18.04587 10.48257 1.000 29.03821 317 ASP B CA 1
ATOM 4235 C C . ASP B 1 117 ? -67.48170 16.62357 9.98165 1.000 37.57709 317 ASP B C 1
ATOM 4236 O O . ASP B 1 117 ? -67.56274 16.35838 8.77940 1.000 34.92287 317 ASP B O 1
ATOM 4245 N N . ALA B 1 118 ? -67.18351 15.70193 10.90192 1.000 33.21270 318 ALA B N 1
ATOM 4246 C CA . ALA B 1 118 ? -66.85706 14.32185 10.60091 1.000 35.55085 318 ALA B CA 1
ATOM 4247 C C . ALA B 1 118 ? -66.93431 13.50308 11.88798 1.000 41.82381 318 ALA B C 1
ATOM 4248 O O . ALA B 1 118 ? -66.89730 14.04682 12.98247 1.000 38.30521 318 ALA B O 1
ATOM 4255 N N . SER B 1 119 ? -67.06566 12.18422 11.74146 1.000 41.28100 319 SER B N 1
ATOM 4256 C CA . SER B 1 119 ? -67.00573 11.24772 12.88428 1.000 39.80355 319 SER B CA 1
ATOM 4257 C C . SER B 1 119 ? -65.72747 10.43198 12.90054 1.000 41.18905 319 SER B C 1
ATOM 4258 O O . SER B 1 119 ? -65.45932 9.74037 13.87115 1.000 41.73943 319 SER B O 1
ATOM 4266 N N . TRP B 1 120 ? -64.92315 10.48100 11.84387 1.000 34.23196 320 TRP B N 1
ATOM 4267 C CA . TRP B 1 120 ? -63.64490 9.83371 11.78387 1.000 33.95488 320 TRP B CA 1
ATOM 4268 C C . TRP B 1 120 ? -62.79519 10.64949 10.81069 1.000 34.30743 320 TRP B C 1
ATOM 4269 O O . TRP B 1 120 ? -63.21285 11.71020 10.35156 1.000 41.09909 320 TRP B O 1
ATOM 4290 N N . ASN B 1 121 ? -61.62093 10.15552 10.50124 1.000 31.62439 321 ASN B N 1
ATOM 4291 C CA . ASN B 1 121 ? -60.71372 10.86132 9.63865 1.000 32.44183 321 ASN B CA 1
ATOM 4292 C C . ASN B 1 121 ? -61.34631 11.13649 8.27521 1.000 35.44511 321 ASN B C 1
ATOM 4293 O O . ASN B 1 121 ? -62.15856 10.35594 7.77060 1.000 33.29369 321 ASN B O 1
ATOM 4304 N N . LYS B 1 122 ? -60.94592 12.24576 7.67761 1.000 32.01112 322 LYS B N 1
ATOM 4305 C CA . LYS B 1 122 ? -61.22444 12.53765 6.26188 1.000 32.39719 322 LYS B CA 1
ATOM 4306 C C . LYS B 1 122 ? -59.94975 12.31652 5.47495 1.000 28.53272 322 LYS B C 1
ATOM 4307 O O . LYS B 1 122 ? -58.84019 12.57655 5.95302 1.000 30.42242 322 LYS B O 1
ATOM 4326 N N . LEU B 1 123 ? -60.08519 11.77688 4.24816 1.000 27.70406 323 LEU B N 1
ATOM 4327 C CA . LEU B 1 123 ? -58.93604 11.29987 3.49300 1.000 28.35775 323 LEU B CA 1
ATOM 4328 C C . LEU B 1 123 ? -58.68648 12.18965 2.27291 1.000 26.31802 323 LEU B C 1
ATOM 4329 O O . LEU B 1 123 ? -59.61618 12.44179 1.48978 1.000 30.36958 323 LEU B O 1
ATOM 4345 N N . TYR B 1 124 ? -57.45112 12.64294 2.09954 1.000 2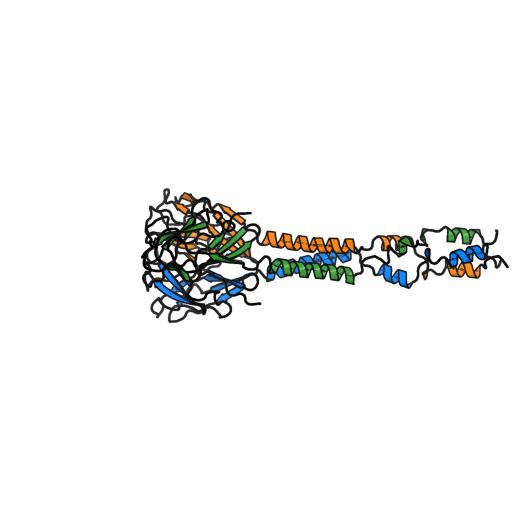6.38801 324 TYR B N 1
ATOM 4346 C CA . TYR B 1 124 ? -57.02407 13.50299 1.00932 1.000 27.64409 324 TYR B CA 1
ATOM 4347 C C . TYR B 1 124 ? -55.79581 12.94462 0.29001 1.000 28.33549 324 TYR B C 1
ATOM 4348 O O . TYR B 1 124 ? -54.82122 12.52813 0.91995 1.000 26.30238 324 TYR B O 1
ATOM 4366 N N . SER B 1 125 ? -55.81563 12.94695 -1.03366 1.000 26.93415 325 SER B N 1
ATOM 4367 C CA A SER B 1 125 ? -54.61605 12.65845 -1.79512 0.503 27.03810 325 SER B CA 1
ATOM 4368 C CA B SER B 1 125 ? -54.60645 12.65256 -1.78834 0.497 27.03145 325 SER B CA 1
ATOM 4369 C C . SER B 1 125 ? -53.86594 13.95616 -2.07271 1.000 31.38552 325 SER B C 1
ATOM 4370 O O . SER B 1 125 ? -54.46966 14.96539 -2.46858 1.000 32.61739 325 SER B O 1
ATOM 4385 N N . ALA B 1 126 ? -52.56995 13.94966 -1.83621 1.000 26.38022 326 ALA B N 1
ATOM 4386 C CA . ALA B 1 126 ? -51.74968 15.14838 -1.99463 1.000 28.24816 326 ALA B CA 1
ATOM 4387 C C . ALA B 1 126 ? -50.58426 14.89213 -2.93128 1.000 30.89197 326 ALA B C 1
ATOM 4388 O O . ALA B 1 126 ? -49.98354 13.80140 -2.92348 1.000 29.55281 326 ALA B O 1
ATOM 4395 N N . ALA B 1 127 ? -50.22931 15.93518 -3.68342 1.000 25.90395 327 ALA B N 1
ATOM 4396 C CA . ALA B 1 127 ? -49.02353 15.87808 -4.49176 1.000 28.88939 327 ALA B CA 1
ATOM 4397 C C . ALA B 1 127 ? -47.78180 16.08672 -3.62898 1.000 31.19050 327 ALA B C 1
ATOM 4398 O O . ALA B 1 127 ? -47.81157 16.86372 -2.70224 1.000 30.68480 327 ALA B O 1
ATOM 4405 N N . GLN B 1 128 ? -46.67694 15.40338 -3.97314 1.000 29.33274 328 GLN B N 1
ATOM 4406 C CA . GLN B 1 128 ? -45.36244 15.80731 -3.47894 1.000 29.56899 328 GLN B CA 1
ATOM 4407 C C . GLN B 1 128 ? -44.67678 16.66751 -4.52974 1.000 31.39286 328 GLN B C 1
ATOM 4408 O O . GLN B 1 128 ? -45.10638 16.75941 -5.67990 1.000 31.58304 328 GLN B O 1
ATOM 4422 N N . GLN B 1 129 ? -43.60718 17.34176 -4.08967 1.000 30.66682 329 GLN B N 1
ATOM 4423 C CA . GLN B 1 129 ? -42.83489 18.27450 -4.89159 1.000 31.15464 329 GLN B CA 1
ATOM 4424 C C . GLN B 1 129 ? -41.82133 17.50179 -5.73978 1.000 35.15070 329 GLN B C 1
ATOM 4425 O O . GLN B 1 129 ? -40.61227 17.53503 -5.49753 1.000 32.76287 329 GLN B O 1
ATOM 4439 N N . SER B 1 130 ? -42.33366 16.85367 -6.78117 1.000 35.83634 330 SER B N 1
ATOM 4440 C CA . SER B 1 130 ? -41.51221 15.90241 -7.52950 1.000 34.53905 330 SER B CA 1
ATOM 4441 C C . SER B 1 130 ? -42.05450 15.65245 -8.92415 1.000 34.56109 330 SER B C 1
ATOM 4442 O O . SER B 1 130 ? -43.27767 15.58714 -9.13853 1.000 34.00744 330 SER B O 1
ATOM 4450 N N . THR B 1 131 ? -41.11421 15.44045 -9.87451 1.000 35.80965 331 THR B N 1
ATOM 4451 C CA . THR B 1 131 ? -41.49703 15.04565 -11.23201 1.000 33.99703 331 THR B CA 1
ATOM 4452 C C . THR B 1 131 ? -41.87997 13.57849 -11.31747 1.000 36.21869 331 THR B C 1
ATOM 4453 O O . THR B 1 131 ? -42.37680 13.14429 -12.35034 1.000 40.12411 331 THR B O 1
ATOM 4464 N N . ALA B 1 132 ? -41.62107 12.79521 -10.28754 1.000 38.66153 332 ALA B N 1
ATOM 4465 C CA . ALA B 1 132 ? -42.06560 11.40466 -10.24626 1.000 39.91664 332 ALA B CA 1
ATOM 4466 C C . ALA B 1 132 ? -43.48759 11.35952 -9.69433 1.000 39.37986 332 ALA B C 1
ATOM 4467 O O . ALA B 1 132 ? -43.69991 11.67420 -8.51711 1.000 34.33916 332 ALA B O 1
ATOM 4474 N N . ALA B 1 133 ? -44.44020 10.90617 -10.51642 1.000 37.19600 333 ALA B N 1
ATOM 4475 C CA . ALA B 1 133 ? -45.84001 10.85043 -10.12454 1.000 35.22814 333 ALA B CA 1
ATOM 4476 C C . ALA B 1 133 ? -46.14928 9.82307 -9.05246 1.000 34.44385 333 ALA B C 1
ATOM 4477 O O . ALA B 1 133 ? -47.23099 9.87875 -8.44975 1.000 36.60846 333 ALA B O 1
ATOM 4484 N N . SER B 1 134 ? -45.23832 8.87391 -8.77825 1.000 35.35187 334 SER B N 1
ATOM 4485 C CA . SER B 1 134 ? -45.39511 8.00209 -7.62694 1.000 33.50010 334 SER B CA 1
ATOM 4486 C C . SER B 1 134 ? -45.10680 8.72574 -6.31689 1.000 31.29324 334 SER B C 1
ATOM 4487 O O . SER B 1 134 ? -45.41515 8.19644 -5.25671 1.000 33.21277 334 SER B O 1
ATOM 4495 N N . ASN B 1 135 ? -44.52671 9.89758 -6.36059 1.000 35.74022 335 ASN B N 1
ATOM 4496 C CA . ASN B 1 135 ? -44.30743 10.67545 -5.13505 1.000 32.52356 335 ASN B CA 1
ATOM 4497 C C . ASN B 1 135 ? -45.56174 11.54087 -4.90070 1.000 32.24578 335 ASN B C 1
ATOM 4498 O O . ASN B 1 135 ? -45.64273 12.70254 -5.33313 1.000 30.59761 335 ASN B O 1
ATOM 4509 N N . GLN B 1 136 ? -46.53393 10.93571 -4.23518 1.000 29.55867 336 GLN B N 1
ATOM 4510 C CA . GLN B 1 136 ? -47.74939 11.55730 -3.77649 1.000 32.00015 336 GLN B CA 1
ATOM 4511 C C . GLN B 1 136 ? -47.92808 11.07872 -2.33927 1.000 31.72529 336 GLN B C 1
ATOM 4512 O O . GLN B 1 136 ? -47.15727 10.24839 -1.85014 1.000 30.18056 336 GLN B O 1
ATOM 4526 N N . ALA B 1 137 ? -48.98260 11.55306 -1.67102 1.000 26.81826 337 ALA B N 1
ATOM 4527 C CA . ALA B 1 137 ? -49.19150 11.29545 -0.23871 1.000 28.19163 337 ALA B CA 1
ATOM 4528 C C . ALA B 1 137 ? -50.65561 11.03582 0.03896 1.000 30.66991 337 ALA B C 1
ATOM 4529 O O . ALA B 1 137 ? -51.54971 11.58854 -0.60943 1.000 30.13522 337 ALA B O 1
ATOM 4536 N N . ASN B 1 138 ? -50.89208 10.18940 1.04296 1.000 26.49193 338 ASN B N 1
ATOM 4537 C CA . ASN B 1 138 ? -52.19087 10.02462 1.66953 1.000 25.50210 338 ASN B CA 1
ATOM 4538 C C . ASN B 1 138 ? -52.17691 10.80994 2.99250 1.000 31.15356 338 ASN B C 1
ATOM 4539 O O . ASN B 1 138 ? -51.27189 10.61336 3.83251 1.000 31.39659 338 ASN B O 1
ATOM 4550 N N . ILE B 1 139 ? -53.13209 11.70795 3.13841 1.000 30.07642 339 ILE B N 1
ATOM 4551 C CA . ILE B 1 139 ? -53.27064 12.58303 4.31321 1.000 25.41158 339 ILE B CA 1
ATOM 4552 C C . ILE B 1 139 ? -54.60304 12.29789 4.96184 1.000 26.77668 339 ILE B C 1
ATOM 4553 O O . ILE B 1 139 ? -55.64910 12.29405 4.30694 1.000 31.39378 339 ILE B O 1
ATOM 4569 N N . TYR B 1 140 ? -54.57206 12.09931 6.27097 1.000 28.82190 340 TYR B N 1
ATOM 4570 C CA . TYR B 1 140 ? -55.76688 11.98951 7.08341 1.000 27.56129 340 TYR B CA 1
ATOM 4571 C C . TYR B 1 140 ? -55.94062 13.30857 7.86838 1.000 30.84075 340 TYR B C 1
ATOM 4572 O O . TYR B 1 140 ? -55.03248 13.72692 8.58119 1.000 29.38289 340 TYR B O 1
ATOM 4590 N N . LEU B 1 141 ? -57.09135 13.89409 7.78027 1.000 29.14356 341 LEU B N 1
ATOM 4591 C CA . LEU B 1 141 ? -57.49927 15.06518 8.56589 1.000 28.19003 341 LEU B CA 1
ATOM 4592 C C . LEU B 1 141 ? -58.34305 14.53281 9.70997 1.000 26.50512 341 LEU B C 1
ATOM 4593 O O . LEU B 1 141 ? -59.43513 14.00096 9.49881 1.000 28.52576 341 LEU B O 1
ATOM 4609 N N . SER B 1 142 ? -57.84205 14.66349 10.93251 1.000 31.69293 342 SER B N 1
ATOM 4610 C CA . SER B 1 142 ? -58.53118 14.03482 12.04037 1.000 29.57979 342 SER B CA 1
ATOM 4611 C C . SER B 1 142 ? -59.68508 14.88796 12.55828 1.000 33.50122 342 SER B C 1
ATOM 4612 O O . SER B 1 142 ? -59.83426 16.05605 12.19421 1.000 31.55011 342 SER B O 1
ATOM 4620 N N . VAL B 1 143 ? -60.53470 14.26853 13.38951 1.000 28.73757 343 VAL B N 1
ATOM 4621 C CA . VAL B 1 143 ? -61.66901 14.97159 13.94980 1.000 32.20607 343 VAL B CA 1
ATOM 4622 C C . VAL B 1 143 ? -61.21237 16.14469 14.83239 1.000 33.56769 343 VAL B C 1
ATOM 4623 O O . VAL B 1 143 ? -61.96498 17.10513 15.03230 1.000 32.10807 343 VAL B O 1
ATOM 4636 N N . SER B 1 144 ? -59.98982 16.09807 15.32810 1.000 33.94022 344 SER B N 1
ATOM 4637 C CA . SER B 1 144 ? -59.43066 17.21723 16.09880 1.000 36.75671 344 SER B CA 1
ATOM 4638 C C . SER B 1 144 ? -58.59499 18.14369 15.23924 1.000 39.29593 344 SER B C 1
ATOM 4639 O O . SER B 1 144 ? -57.80833 18.93735 15.77081 1.000 37.21495 344 SER B O 1
ATOM 4647 N N . ALA B 1 145 ? -58.71643 18.01420 13.91265 1.000 33.66434 345 ALA B N 1
ATOM 4648 C CA . ALA B 1 145 ? -58.10962 18.91493 12.94355 1.000 33.77697 345 ALA B CA 1
ATOM 4649 C C . ALA B 1 145 ? -56.60963 18.73813 12.82797 1.000 30.83450 345 ALA B C 1
ATOM 4650 O O . ALA B 1 145 ? -55.92406 19.65153 12.40741 1.000 30.82460 345 ALA B O 1
ATOM 4657 N N . ASP B 1 146 ? -56.08049 17.55649 13.14856 1.000 29.67925 346 ASP B N 1
ATOM 4658 C CA . ASP B 1 146 ? -54.68104 17.23576 12.85574 1.000 29.88057 346 ASP B CA 1
ATOM 4659 C C . ASP B 1 146 ? -54.48471 16.88909 11.38159 1.000 30.11599 346 ASP B C 1
ATOM 4660 O O . ASP B 1 146 ? -55.26532 16.15884 10.81543 1.000 30.06221 346 ASP B O 1
ATOM 4669 N N . ILE B 1 147 ? -53.45407 17.40279 10.77796 1.000 26.94427 347 ILE B N 1
ATOM 4670 C CA . ILE B 1 147 ? -53.10591 17.06171 9.39722 1.000 26.40833 347 ILE B CA 1
ATOM 4671 C C . ILE B 1 147 ? -52.00181 16.00506 9.48776 1.000 29.51496 347 ILE B C 1
ATOM 4672 O O . ILE B 1 147 ? -50.82473 16.32094 9.68705 1.000 30.86394 347 ILE B O 1
ATOM 4688 N N . ASN B 1 148 ? -52.39031 14.75236 9.27783 1.000 28.52624 348 ASN B N 1
ATOM 4689 C CA . ASN B 1 148 ? -51.52612 13.58156 9.51078 1.000 28.75372 348 ASN B CA 1
ATOM 4690 C C . ASN B 1 148 ? -51.15140 13.00031 8.16067 1.000 29.46460 348 ASN B C 1
ATOM 4691 O O . ASN B 1 148 ? -52.00249 12.43550 7.47718 1.000 30.83863 348 ASN B O 1
ATOM 4702 N N . ILE B 1 149 ? -49.89141 13.18036 7.78361 1.000 30.54667 349 ILE B N 1
ATOM 4703 C CA . ILE B 1 149 ? -49.36466 12.59720 6.56598 1.000 28.64355 349 ILE B CA 1
ATOM 4704 C C . ILE B 1 149 ? -49.09174 11.12610 6.87792 1.000 35.06379 349 ILE B C 1
ATOM 4705 O O . ILE B 1 149 ? -48.09148 10.80143 7.54384 1.000 32.20030 349 ILE B O 1
ATOM 4721 N N . VAL B 1 150 ? -49.96258 10.23358 6.40298 1.000 32.00831 350 VAL B N 1
ATOM 4722 C CA . VAL B 1 150 ? -49.88136 8.83504 6.86236 1.000 30.02665 350 VAL B CA 1
ATOM 4723 C C . VAL B 1 150 ? -49.00749 7.98805 5.92717 1.000 35.82623 350 VAL B C 1
ATOM 4724 O O . VAL B 1 150 ? -48.47908 6.95390 6.33730 1.000 35.24034 350 VAL B O 1
ATOM 4737 N N . GLY B 1 151 ? -48.90167 8.36111 4.65900 1.000 34.64664 351 GLY B N 1
ATOM 4738 C CA . GLY B 1 151 ? -48.03636 7.63212 3.72411 1.000 36.03559 351 GLY B CA 1
ATOM 4739 C C . GLY B 1 151 ? -47.52338 8.51842 2.63312 1.000 34.50791 351 GLY B C 1
ATOM 4740 O O . GLY B 1 151 ? -48.30568 9.36914 2.18162 1.000 31.46850 351 GLY B O 1
ATOM 4744 N N . VAL B 1 152 ? -46.26725 8.36234 2.20494 1.000 29.30622 352 VAL B N 1
ATOM 4745 C CA . VAL B 1 152 ? -45.71349 9.15490 1.11681 1.000 31.68301 352 VAL B CA 1
ATOM 4746 C C . VAL B 1 152 ? -44.94421 8.25850 0.13521 1.000 37.11535 352 VAL B C 1
ATOM 4747 O O . VAL B 1 152 ? -44.46380 7.18302 0.48016 1.000 34.62798 352 VAL B O 1
ATOM 4760 N N . GLY B 1 153 ? -44.79308 8.74338 -1.09391 1.000 35.01675 353 GLY B N 1
ATOM 4761 C CA . GLY B 1 153 ? -43.91891 8.07451 -2.04336 1.000 36.92805 353 GLY B CA 1
ATOM 4762 C C . GLY B 1 153 ? -42.45569 8.14660 -1.64985 1.000 42.20161 353 GLY B C 1
ATOM 4763 O O . GLY B 1 153 ? -41.69986 7.20324 -1.88972 1.000 35.10749 353 GLY B O 1
ATOM 4767 N N . SER B 1 154 ? -42.01672 9.28580 -1.10590 1.000 36.27048 354 SER B N 1
ATOM 4768 C CA . SER B 1 154 ? -40.64259 9.44124 -0.65539 1.000 38.30657 354 SER B CA 1
ATOM 4769 C C . SER B 1 154 ? -40.57738 10.39106 0.53632 1.000 41.81486 354 SER B C 1
ATOM 4770 O O . SER B 1 154 ? -40.99379 11.56095 0.42418 1.000 35.81757 354 SER B O 1
ATOM 4778 N N . VAL B 1 155 ? -39.99984 9.90877 1.65130 1.000 38.82242 355 VAL B N 1
ATOM 4779 C CA . VAL B 1 155 ? -39.88437 10.74280 2.83988 1.000 36.49525 355 VAL B CA 1
ATOM 4780 C C . VAL B 1 155 ? -38.94501 11.90623 2.63254 1.000 36.81416 355 VAL B C 1
ATOM 4781 O O . VAL B 1 155 ? -38.93655 12.83865 3.44983 1.000 41.14422 355 VAL B O 1
ATOM 4794 N N . ASP B 1 156 ? -38.14004 11.89349 1.56191 1.000 35.28213 356 ASP B N 1
ATOM 4795 C CA . ASP B 1 156 ? -37.16713 12.93506 1.34567 1.000 36.14859 356 ASP B CA 1
ATOM 4796 C C . ASP B 1 156 ? -37.65315 13.98230 0.35383 1.000 42.18561 356 ASP B C 1
ATOM 4797 O O . ASP B 1 156 ? -36.85334 14.78665 -0.11649 1.000 39.94189 356 ASP B O 1
ATOM 4806 N N . VAL B 1 157 ? -38.94320 13.96546 0.00416 1.000 37.24610 357 VAL B N 1
ATOM 4807 C CA . VAL B 1 157 ? -39.52271 14.94589 -0.89389 1.000 38.95144 357 VAL B CA 1
ATOM 4808 C C . VAL B 1 157 ? -40.58965 15.72787 -0.11834 1.000 33.05790 357 VAL B C 1
ATOM 4809 O O . VAL B 1 157 ? -41.29913 15.15280 0.70761 1.000 34.82640 357 VAL B O 1
ATOM 4822 N N . ASN B 1 158 ? -40.68545 17.02916 -0.38146 1.000 33.49097 358 ASN B N 1
ATOM 4823 C CA . ASN B 1 158 ? -41.68655 17.86244 0.30421 1.000 29.78573 358 ASN B CA 1
ATOM 4824 C C . ASN B 1 158 ? -43.11934 17.41814 -0.11399 1.000 35.41587 358 ASN B C 1
ATOM 4825 O O . ASN B 1 158 ? -43.35416 16.82672 -1.17888 1.000 32.38660 358 ASN B O 1
ATOM 4836 N N . THR B 1 159 ? -44.09221 17.71845 0.73339 1.000 30.97115 359 THR B N 1
ATOM 4837 C CA . THR B 1 159 ? -45.48148 17.31447 0.54171 1.000 31.49568 359 THR B CA 1
ATOM 4838 C C . THR B 1 159 ? -46.38372 18.54814 0.57452 1.000 30.03133 359 THR B C 1
ATOM 4839 O O . THR B 1 159 ? -46.29968 19.35324 1.50576 1.000 30.56174 359 THR B O 1
ATOM 4850 N N . GLY B 1 160 ? -47.25303 18.67913 -0.42139 1.000 27.95310 360 GLY B N 1
ATOM 4851 C CA . GLY B 1 160 ? -48.16727 19.82111 -0.45322 1.000 31.58674 360 GLY B CA 1
ATOM 4852 C C . GLY B 1 160 ? -49.43911 19.61573 0.35444 1.000 27.86835 360 GLY B C 1
ATOM 4853 O O . GLY B 1 160 ? -50.00996 18.52598 0.47140 1.000 28.90982 360 GLY B O 1
ATOM 4857 N N . LEU B 1 161 ? -49.95505 20.74202 0.90215 1.000 28.92798 361 LEU B N 1
ATOM 4858 C CA . LEU B 1 161 ? -51.22099 20.76558 1.65062 1.000 27.74227 361 LEU B CA 1
ATOM 4859 C C . LEU B 1 161 ? -52.34264 21.49406 0.88202 1.000 29.49212 361 LEU B C 1
ATOM 4860 O O . LEU B 1 161 ? -53.45055 21.61410 1.40652 1.000 29.44563 361 LEU B O 1
ATOM 4876 N N . ASP B 1 162 ? -52.08495 21.95583 -0.35272 1.000 28.56020 362 ASP B N 1
ATOM 4877 C CA . ASP B 1 162 ? -52.96703 22.84032 -1.10963 1.000 25.99988 362 ASP B CA 1
ATOM 4878 C C . ASP B 1 162 ? -54.27987 22.21812 -1.55505 1.000 29.28292 362 ASP B C 1
ATOM 4879 O O . ASP B 1 162 ? -55.20009 22.97667 -1.97309 1.000 29.50426 362 ASP B O 1
ATOM 4888 N N . GLY B 1 163 ? -54.41473 20.90612 -1.46314 1.000 30.06619 363 GLY B N 1
ATOM 4889 C CA . GLY B 1 163 ? -55.63717 20.20420 -1.81508 1.000 32.89631 363 GLY B CA 1
ATOM 4890 C C . GLY B 1 163 ? -56.60443 19.90290 -0.67489 1.000 33.84329 363 GLY B C 1
ATOM 4891 O O . GLY B 1 163 ? -57.66737 19.32729 -0.90562 1.000 35.02654 363 GLY B O 1
ATOM 4895 N N . ILE B 1 164 ? -56.32125 20.34786 0.54429 1.000 27.23123 364 ILE B N 1
ATOM 4896 C CA . ILE B 1 164 ? -57.15782 20.04683 1.68181 1.000 28.95898 364 ILE B CA 1
ATOM 4897 C C . ILE B 1 164 ? -58.21436 21.14242 1.83947 1.000 30.47725 364 ILE B C 1
ATOM 4898 O O . ILE B 1 164 ? -57.89660 22.27058 2.20362 1.000 28.89310 364 ILE B O 1
ATOM 4914 N N . ILE B 1 165 ? -59.46590 20.79194 1.58761 1.000 28.55630 365 ILE B N 1
ATOM 4915 C CA . ILE B 1 165 ? -60.60299 21.71469 1.68174 1.000 26.02892 365 ILE B CA 1
ATOM 4916 C C . ILE B 1 165 ? -61.76045 21.00051 2.30898 1.000 29.15453 365 ILE B C 1
ATOM 4917 O O . ILE B 1 165 ? -62.07049 19.90388 1.85755 1.000 28.86611 365 ILE B O 1
ATOM 4933 N N . TYR B 1 166 ? -62.46851 21.62541 3.27783 1.000 23.86143 366 TYR B N 1
ATOM 4934 C CA . TYR B 1 166 ? -63.52884 20.92617 3.96422 1.000 27.07234 366 TYR B CA 1
ATOM 4935 C C . TYR B 1 166 ? -64.39520 21.90568 4.74120 1.000 25.10925 366 TYR B C 1
ATOM 4936 O O . TYR B 1 166 ? -64.00813 23.06680 4.96241 1.000 26.64352 366 TYR B O 1
ATOM 4954 N N . LEU B 1 167 ? -65.56360 21.40822 5.17023 1.000 25.82740 367 LEU B N 1
ATOM 4955 C CA . LEU B 1 167 ? -66.48035 22.18474 5.99043 1.000 27.10040 367 LEU B CA 1
ATOM 4956 C C . LEU B 1 167 ? -66.33597 21.80455 7.44752 1.000 28.31919 367 LEU B C 1
ATOM 4957 O O . LEU B 1 167 ? -66.21773 20.62681 7.79507 1.000 28.82612 367 LEU B O 1
ATOM 4973 N N . THR B 1 168 ? -66.38285 22.81745 8.30773 1.000 23.95153 368 THR B N 1
ATOM 4974 C CA . THR B 1 168 ? -66.31854 22.54731 9.73318 1.000 27.10285 368 THR B CA 1
ATOM 4975 C C . THR B 1 168 ? -67.67153 22.17968 10.31383 1.000 28.15002 368 THR B C 1
ATOM 4976 O O . THR B 1 168 ? -68.72625 22.25990 9.66736 1.000 28.18264 368 THR B O 1
ATOM 4987 N N . LYS B 1 169 ? -67.62762 21.78384 11.58787 1.000 32.33066 369 LYS B N 1
ATOM 4988 C CA . LYS B 1 169 ? -68.83887 21.52044 12.34806 1.000 37.52030 369 LYS B CA 1
ATOM 4989 C C . LYS B 1 169 ? -69.47565 22.83882 12.80007 1.000 41.46998 369 LYS B C 1
ATOM 4990 O O . LYS B 1 169 ? -68.91702 23.93304 12.60201 1.000 39.47180 369 LYS B O 1
ATOM 5009 N N . GLU B 1 170 ? -70.68800 22.68799 13.33337 1.000 50.73122 370 GLU B N 1
ATOM 5010 C CA . GLU B 1 170 ? -71.44823 23.60377 14.23742 1.000 55.22762 370 GLU B CA 1
ATOM 5011 C C . GLU B 1 170 ? -72.38908 24.38986 13.37461 1.000 52.84275 370 GLU B C 1
ATOM 5012 O O . GLU B 1 170 ? -73.41988 23.87190 12.98276 1.000 60.51872 370 GLU B O 1
ATOM 5024 N N . ALA C 1 3 ? -119.83239 98.84963 22.37429 1.000 76.65294 203 ALA C N 1
ATOM 5025 C CA . ALA C 1 3 ? -120.83291 97.97515 22.96302 1.000 81.18134 203 ALA C CA 1
ATOM 5026 C C . ALA C 1 3 ? -120.96115 96.70884 22.08791 1.000 92.59613 203 ALA C C 1
ATOM 5027 O O . ALA C 1 3 ? -120.49877 95.63051 22.47278 1.000 91.47681 203 ALA C O 1
ATOM 5033 N N . GLN C 1 4 ? -121.61491 96.82659 20.92692 1.000 92.52016 204 GLN C N 1
ATOM 5034 C CA . GLN C 1 4 ? -121.67025 95.71578 19.98340 1.000 85.30083 204 GLN C CA 1
ATOM 5035 C C . GLN C 1 4 ? -120.44320 95.66653 19.06464 1.000 80.18779 204 GLN C C 1
ATOM 5036 O O . GLN C 1 4 ? -120.28985 94.69824 18.31571 1.000 73.54045 204 GLN C O 1
ATOM 5050 N N . PHE C 1 5 ? -119.56264 96.66185 19.12518 1.000 77.48165 205 PHE C N 1
ATOM 5051 C CA . PHE C 1 5 ? -118.41907 96.74565 18.23428 1.000 75.82403 205 PHE C CA 1
ATOM 5052 C C . PHE C 1 5 ? -117.17678 96.12764 18.88371 1.000 76.87686 205 PHE C C 1
ATOM 5053 O O . PHE C 1 5 ? -117.00323 96.14259 20.10623 1.000 70.78809 205 PHE C O 1
ATOM 5070 N N . ALA C 1 6 ? -116.29883 95.59415 18.03862 1.000 74.50353 206 ALA C N 1
ATOM 5071 C CA . ALA C 1 6 ? -115.09529 94.92033 18.50118 1.000 65.83518 206 ALA C CA 1
ATOM 5072 C C . ALA C 1 6 ? -114.03298 95.93479 18.89560 1.000 59.49893 206 ALA C C 1
ATOM 5073 O O . ALA C 1 6 ? -113.86890 96.96824 18.25145 1.000 65.33015 206 ALA C O 1
ATOM 5080 N N . GLN C 1 7 ? -113.30784 95.62842 19.96248 1.000 61.02959 207 GLN C N 1
ATOM 5081 C CA . GLN C 1 7 ? -112.25086 96.50985 20.43309 1.000 65.05213 207 GLN C CA 1
ATOM 5082 C C . GLN C 1 7 ? -110.99199 96.38401 19.56738 1.000 70.00464 207 GLN C C 1
ATOM 5083 O O . GLN C 1 7 ? -110.51572 95.27266 19.31522 1.000 68.19811 207 GLN C O 1
ATOM 5097 N N . LYS C 1 8 ? -110.42572 97.52353 19.15598 1.000 66.19227 208 LYS C N 1
ATOM 5098 C CA . LYS C 1 8 ? -109.18761 97.51009 18.37964 1.000 70.55961 208 LYS C CA 1
ATOM 5099 C C . LYS C 1 8 ? -108.03315 96.84935 19.12804 1.000 72.27588 208 LYS C C 1
ATOM 5100 O O . LYS C 1 8 ? -107.16868 96.24357 18.49202 1.000 75.61156 208 LYS C O 1
ATOM 5119 N N . THR C 1 9 ? -107.97811 96.95133 20.45785 1.000 65.51697 209 THR C N 1
ATOM 5120 C CA . THR C 1 9 ? -106.88075 96.30621 21.17300 1.000 65.82927 209 THR C CA 1
ATOM 5121 C C . THR C 1 9 ? -106.97030 94.78648 21.06143 1.000 68.75192 209 THR C C 1
ATOM 5122 O O . THR C 1 9 ? -105.94117 94.09843 20.99928 1.000 66.74352 209 THR C O 1
ATOM 5133 N N . VAL C 1 10 ? -108.19190 94.23544 21.07779 1.000 72.68816 210 VAL C N 1
ATOM 5134 C CA . VAL C 1 10 ? -108.34681 92.78204 21.02115 1.000 66.28597 210 VAL C CA 1
ATOM 5135 C C . VAL C 1 10 ? -108.06003 92.25300 19.62068 1.000 63.24616 210 VAL C C 1
ATOM 5136 O O . VAL C 1 10 ? -107.46433 91.18422 19.47546 1.000 61.21811 210 VAL C O 1
ATOM 5149 N N . LEU C 1 11 ? -108.55625 92.93435 18.58099 1.000 61.13886 211 LEU C N 1
ATOM 5150 C CA . LEU C 1 11 ? -108.18978 92.57610 17.21325 1.000 65.40332 211 LEU C CA 1
ATOM 5151 C C . LEU C 1 11 ? -106.67631 92.65554 17.01867 1.000 67.45302 211 LEU C C 1
ATOM 5152 O O . LEU C 1 11 ? -106.05437 91.74029 16.46034 1.000 64.30084 211 LEU C O 1
ATOM 5168 N N . ASP C 1 12 ? -106.06250 93.73505 17.50582 1.000 66.72005 212 ASP C N 1
ATOM 5169 C CA . ASP C 1 12 ? -104.63445 93.94330 17.30256 1.000 70.02761 212 ASP C CA 1
ATOM 5170 C C . ASP C 1 12 ? -103.82826 92.85551 17.98839 1.000 67.90410 212 ASP C C 1
ATOM 5171 O O . ASP C 1 12 ? -102.87771 92.32786 17.40099 1.000 67.95461 212 ASP C O 1
ATOM 5180 N N . GLU C 1 13 ? -104.21472 92.47198 19.20994 1.000 59.87378 213 GLU C N 1
ATOM 5181 C CA . GLU C 1 13 ? -103.48665 91.40584 19.88664 1.000 63.02268 213 GLU C CA 1
ATOM 5182 C C . GLU C 1 13 ? -103.56861 90.07795 19.12488 1.000 68.20900 213 GLU C C 1
ATOM 5183 O O . GLU C 1 13 ? -102.60573 89.30092 19.10280 1.000 60.08678 213 GLU C O 1
ATOM 5195 N N . HIS C 1 14 ? -104.75088 89.74084 18.60410 1.000 67.22462 214 HIS C N 1
ATOM 5196 C CA . HIS C 1 14 ? -104.89385 88.49604 17.87043 1.000 54.45098 214 HIS C CA 1
ATOM 5197 C C . HIS C 1 14 ? -104.05210 88.52381 16.60582 1.000 59.08253 214 HIS C C 1
ATOM 5198 O O . HIS C 1 14 ? -103.32215 87.56718 16.32199 1.000 55.99571 214 HIS C O 1
ATOM 5212 N N . VAL C 1 15 ? -104.15173 89.60904 15.83278 1.000 54.67946 215 VAL C N 1
ATOM 5213 C CA . VAL C 1 15 ? -103.42349 89.73516 14.57588 1.000 57.39441 215 VAL C CA 1
ATOM 5214 C C . VAL C 1 15 ? -101.91626 89.66192 14.80149 1.000 61.77558 215 VAL C C 1
ATOM 5215 O O . VAL C 1 15 ? -101.16586 89.24778 13.90437 1.000 58.87325 215 VAL C O 1
ATOM 5228 N N . ASN C 1 16 ? -101.44682 90.03481 15.98976 1.000 60.79002 216 ASN C N 1
ATOM 5229 C CA . ASN C 1 16 ? -100.01953 90.04076 16.28527 1.000 63.89443 216 ASN C CA 1
ATOM 5230 C C . ASN C 1 16 ? -99.54295 88.78557 17.02099 1.000 59.14207 216 ASN C C 1
ATOM 5231 O O . ASN C 1 16 ? -98.38938 88.73909 17.46179 1.000 59.22933 216 ASN C O 1
ATOM 5242 N N . ASP C 1 17 ? -100.40717 87.79716 17.21691 1.000 54.68501 217 ASP C N 1
ATOM 5243 C CA . ASP C 1 17 ? -100.02042 86.53137 17.84447 1.000 54.69261 217 ASP C CA 1
ATOM 5244 C C . ASP C 1 17 ? -99.46551 85.56859 16.77920 1.000 55.04457 217 ASP C C 1
ATOM 5245 O O . ASP C 1 17 ? -100.19126 84.73956 16.22691 1.000 50.84222 217 ASP C O 1
ATOM 5254 N N . ALA C 1 18 ? -98.16375 85.67312 16.48773 1.000 58.74756 218 ALA C N 1
ATOM 5255 C CA . ALA C 1 18 ? -97.56175 84.83613 15.44241 1.000 53.98319 218 ALA C CA 1
ATOM 5256 C C . ALA C 1 18 ? -97.58020 83.35666 15.80513 1.000 49.77203 218 ALA C C 1
ATOM 5257 O O . ALA C 1 18 ? -97.58272 82.50087 14.89910 1.000 49.98883 218 ALA C O 1
ATOM 5264 N N . ASP C 1 19 ? -97.64737 83.02375 17.09576 1.000 46.97307 219 ASP C N 1
ATOM 5265 C CA . ASP C 1 19 ? -97.60848 81.63062 17.49396 1.000 44.96509 219 ASP C CA 1
ATOM 5266 C C . ASP C 1 19 ? -98.83389 80.84432 17.02796 1.000 49.85679 219 ASP C C 1
ATOM 5267 O O . ASP C 1 19 ? -98.75520 79.62583 16.92064 1.000 42.10334 219 ASP C O 1
ATOM 5276 N N . ILE C 1 20 ? -99.98320 81.48545 16.79348 1.000 40.79975 220 ILE C N 1
ATOM 5277 C CA . ILE C 1 20 ? -101.19517 80.76025 16.44055 1.000 41.81447 220 ILE C CA 1
ATOM 5278 C C . ILE C 1 20 ? -101.50800 80.88079 14.95505 1.000 35.13670 220 ILE C C 1
ATOM 5279 O O . ILE C 1 20 ? -102.47372 80.27247 14.47990 1.000 33.06396 220 ILE C O 1
ATOM 5295 N N . HIS C 1 21 ? -100.70026 81.59908 14.21543 1.000 36.70126 221 HIS C N 1
ATOM 5296 C CA . HIS C 1 21 ? -100.80893 81.74072 12.77230 1.000 42.20791 221 HIS C CA 1
ATOM 5297 C C . HIS C 1 21 ? -99.59151 81.08312 12.10000 1.000 41.35102 221 HIS C C 1
ATOM 5298 O O . HIS C 1 21 ? -98.64210 80.68323 12.77353 1.000 34.97446 221 HIS C O 1
ATOM 5312 N N . VAL C 1 22 ? -99.65944 80.96413 10.78282 1.000 35.93556 222 VAL C N 1
ATOM 5313 C CA . VAL C 1 22 ? -98.60817 80.34185 9.98211 1.000 37.08925 222 VAL C CA 1
ATOM 5314 C C . VAL C 1 22 ? -98.22757 81.25697 8.82369 1.000 41.60089 222 VAL C C 1
ATOM 5315 O O . VAL C 1 22 ? -98.76524 82.35475 8.65963 1.000 37.48651 222 VAL C O 1
ATOM 5328 N N . THR C 1 23 ? -97.28294 80.78949 7.99998 1.000 35.68350 223 THR C N 1
ATOM 5329 C CA . THR C 1 23 ? -96.93444 81.46897 6.76229 1.000 34.76714 223 THR C CA 1
ATOM 5330 C C . THR C 1 23 ? -97.14366 80.53257 5.58947 1.000 34.24407 223 THR C C 1
ATOM 5331 O O . THR C 1 23 ? -97.24612 79.30933 5.76735 1.000 34.69606 223 THR C O 1
ATOM 5342 N N . ALA C 1 24 ? -97.17399 81.11703 4.38145 1.000 35.09660 224 ALA C N 1
ATOM 5343 C CA . ALA C 1 24 ? -97.27441 80.30282 3.18000 1.000 36.09134 224 ALA C CA 1
ATOM 5344 C C . ALA C 1 24 ? -96.11368 79.30878 3.08733 1.000 36.97457 224 ALA C C 1
ATOM 5345 O O . ALA C 1 24 ? -96.31864 78.14646 2.72317 1.000 36.40092 224 ALA C O 1
ATOM 5352 N N . THR C 1 25 ? -94.92348 79.73316 3.49555 1.000 39.46948 225 THR C N 1
ATOM 5353 C CA . THR C 1 25 ? -93.73526 78.88924 3.45868 1.000 38.42011 225 THR C CA 1
ATOM 5354 C C . THR C 1 25 ? -93.81775 77.74350 4.45881 1.000 37.42357 225 THR C C 1
ATOM 5355 O O . THR C 1 25 ? -93.44658 76.59528 4.13676 1.000 34.34749 225 THR C O 1
ATOM 5366 N N . ASP C 1 26 ? -94.33982 78.00771 5.65899 1.000 33.02482 226 ASP C N 1
ATOM 5367 C CA . ASP C 1 26 ? -94.60915 76.93776 6.59899 1.000 34.70701 226 ASP C CA 1
ATOM 5368 C C . ASP C 1 26 ? -95.44273 75.83697 5.94591 1.000 31.77216 226 ASP C C 1
ATOM 5369 O O . ASP C 1 26 ? -95.17285 74.64547 6.11933 1.000 30.40084 226 ASP C O 1
ATOM 5378 N N . LYS C 1 27 ? -96.53615 76.22634 5.29112 1.000 31.20125 227 LYS C N 1
ATOM 5379 C CA . LYS C 1 27 ? -97.48191 75.24152 4.80362 1.000 30.90706 227 LYS C CA 1
ATOM 5380 C C . LYS C 1 27 ? -96.89289 74.40043 3.66190 1.000 31.80976 227 LYS C C 1
ATOM 5381 O O . LYS C 1 27 ? -97.18743 73.21140 3.54835 1.000 28.63887 227 LYS C O 1
ATOM 5400 N N . THR C 1 28 ? -96.10296 75.01975 2.79873 1.000 32.07935 228 THR C N 1
ATOM 5401 C CA . THR C 1 28 ? -95.40394 74.22579 1.78371 1.000 33.08930 228 THR C CA 1
ATOM 5402 C C . THR C 1 28 ? -94.41030 73.26243 2.44425 1.000 29.38389 228 THR C C 1
ATOM 5403 O O . THR C 1 28 ? -94.35558 72.08136 2.07703 1.000 31.94732 228 THR C O 1
ATOM 5414 N N . ASN C 1 29 ? -9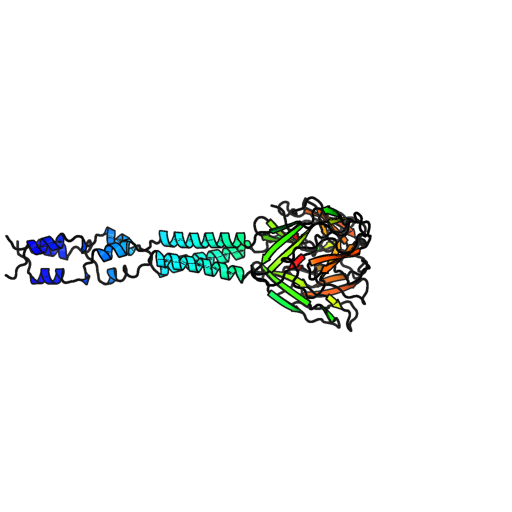3.65157 73.73885 3.43673 1.000 30.09462 229 ASN C N 1
ATOM 5415 C CA A ASN C 1 29 ? -92.72810 72.86293 4.15015 0.486 32.57799 229 ASN C CA 1
ATOM 5416 C CA B ASN C 1 29 ? -92.72550 72.87168 4.17058 0.514 32.58281 229 ASN C CA 1
ATOM 5417 C C . ASN C 1 29 ? -93.44626 71.64924 4.73874 1.000 35.16434 229 ASN C C 1
ATOM 5418 O O . ASN C 1 29 ? -92.96462 70.50888 4.63576 1.000 31.39314 229 ASN C O 1
ATOM 5439 N N . TRP C 1 30 ? -94.62022 71.85303 5.35945 1.000 30.69281 230 TRP C N 1
ATOM 5440 C CA . TRP C 1 30 ? -95.31440 70.73456 5.98245 1.000 27.57978 230 TRP C CA 1
ATOM 5441 C C . TRP C 1 30 ? -95.99870 69.80849 4.97273 1.000 26.46848 230 TRP C C 1
ATOM 5442 O O . TRP C 1 30 ? -96.03282 68.57561 5.15499 1.000 29.48330 230 TRP C O 1
ATOM 5463 N N . ASN C 1 31 ? -96.59116 70.36917 3.91088 1.000 28.92973 231 ASN C N 1
ATOM 5464 C CA . ASN C 1 31 ? -97.20410 69.52782 2.90478 1.000 26.77107 231 ASN C CA 1
ATOM 5465 C C . ASN C 1 31 ? -96.15270 68.64983 2.22386 1.000 27.90617 231 ASN C C 1
ATOM 5466 O O . ASN C 1 31 ? -96.48087 67.55030 1.77075 1.000 27.93989 231 ASN C O 1
ATOM 5477 N N . ALA C 1 32 ? -94.91090 69.14450 2.14241 1.000 29.86759 232 ALA C N 1
ATOM 5478 C CA . ALA C 1 32 ? -93.82594 68.39467 1.48995 1.000 28.36334 232 ALA C CA 1
ATOM 5479 C C . ALA C 1 32 ? -93.23264 67.30292 2.36143 1.000 35.00313 232 ALA C C 1
ATOM 5480 O O . ALA C 1 32 ? -92.51649 66.42876 1.84937 1.000 32.21339 232 ALA C O 1
ATOM 5487 N N . LYS C 1 33 ? -93.57396 67.24453 3.62539 1.000 29.68165 233 LYS C N 1
ATOM 5488 C CA . LYS C 1 33 ? -93.00150 66.22193 4.51558 1.000 29.86224 233 LYS C CA 1
ATOM 5489 C C . LYS C 1 33 ? -93.30840 64.80739 4.04118 1.000 30.95628 233 LYS C C 1
ATOM 5490 O O . LYS C 1 33 ? -94.31281 64.53196 3.35925 1.000 30.25656 233 LYS C O 1
ATOM 5509 N N . GLU C 1 34 ? -92.43567 63.87821 4.43924 1.000 30.34166 234 GLU C N 1
ATOM 5510 C CA . GLU C 1 34 ? -92.59188 62.49240 4.06254 1.000 30.16315 234 GLU C CA 1
ATOM 5511 C C . GLU C 1 34 ? -93.79147 61.84537 4.72880 1.000 32.98337 234 GLU C C 1
ATOM 5512 O O . GLU C 1 34 ? -94.16816 62.18940 5.84352 1.000 33.14654 234 GLU C O 1
ATOM 5524 N N . THR C 1 35 ? -94.38835 60.89372 4.02334 1.000 33.70870 235 THR C N 1
ATOM 5525 C CA . THR C 1 35 ? -95.49237 60.08273 4.53222 1.000 32.30821 235 THR C CA 1
ATOM 5526 C C . THR C 1 35 ? -95.00694 58.73053 5.02378 1.000 37.28744 235 THR C C 1
ATOM 5527 O O . THR C 1 35 ? -93.92123 58.25378 4.66812 1.000 36.52114 235 THR C O 1
ATOM 5538 N N . VAL C 1 36 ? -95.83246 58.10206 5.85474 1.000 32.84875 236 VAL C N 1
ATOM 5539 C CA . VAL C 1 36 ? -95.50801 56.75482 6.32792 1.000 37.07251 236 VAL C CA 1
ATOM 5540 C C . VAL C 1 36 ? -95.39199 55.78007 5.14659 1.000 40.48687 236 VAL C C 1
ATOM 5541 O O . VAL C 1 36 ? -94.47621 54.94492 5.09617 1.000 42.71934 236 VAL C O 1
ATOM 5554 N N . GLU C 1 37 ? -96.28288 55.90532 4.16420 1.000 35.82347 237 GLU C N 1
ATOM 5555 C CA . GLU C 1 37 ? -96.25680 55.06341 2.98902 1.000 40.85135 237 GLU C CA 1
ATOM 5556 C C . GLU C 1 37 ? -95.01114 55.33042 2.15092 1.000 38.51041 237 GLU C C 1
ATOM 5557 O O . GLU C 1 37 ? -94.41799 54.38499 1.61806 1.000 39.00547 237 GLU C O 1
ATOM 5569 N N . GLY C 1 38 ? -94.61260 56.60878 2.02106 1.000 34.91243 238 GLY C N 1
ATOM 5570 C CA . GLY C 1 38 ? -93.44308 56.95928 1.23810 1.000 35.35156 238 GLY C CA 1
ATOM 5571 C C . GLY C 1 38 ? -92.16849 56.46205 1.88658 1.000 35.74085 238 GLY C C 1
ATOM 5572 O O . GLY C 1 38 ? -91.28539 55.96553 1.20033 1.000 33.68562 238 GLY C O 1
ATOM 5576 N N . ALA C 1 39 ? -92.05081 56.58754 3.20590 1.000 33.82300 239 ALA C N 1
ATOM 5577 C CA . ALA C 1 39 ? -90.86688 56.08548 3.90404 1.000 31.28068 239 ALA C CA 1
ATOM 5578 C C . ALA C 1 39 ? -90.80914 54.57438 3.80859 1.000 35.91543 239 ALA C C 1
ATOM 5579 O O . ALA C 1 39 ? -89.73344 53.99875 3.70577 1.000 33.23318 239 ALA C O 1
ATOM 5586 N N . GLN C 1 40 ? -91.96078 53.90389 3.86330 1.000 34.08223 240 GLN C N 1
ATOM 5587 C CA . GLN C 1 40 ? -91.96973 52.44225 3.79040 1.000 35.16336 240 GLN C CA 1
ATOM 5588 C C . GLN C 1 40 ? -91.55580 51.97405 2.38794 1.000 32.54460 240 GLN C C 1
ATOM 5589 O O . GLN C 1 40 ? -90.86802 50.95559 2.26015 1.000 32.23627 240 GLN C O 1
ATOM 5603 N N . ALA C 1 41 ? -91.96657 52.71373 1.34279 1.000 33.38244 241 ALA C N 1
ATOM 5604 C CA . ALA C 1 41 ? -91.55790 52.38105 -0.01622 1.000 35.13748 241 ALA C CA 1
ATOM 5605 C C . ALA C 1 41 ? -90.03541 52.49531 -0.16709 1.000 34.64030 241 ALA C C 1
ATOM 5606 O O . ALA C 1 41 ? -89.39579 51.66549 -0.84299 1.000 35.52846 241 ALA C O 1
ATOM 5613 N N . LYS C 1 42 ? -89.44755 53.51655 0.43269 1.000 34.01998 242 LYS C N 1
ATOM 5614 C CA . LYS C 1 42 ? -88.00390 53.70781 0.35808 1.000 32.54559 242 LYS C CA 1
ATOM 5615 C C . LYS C 1 42 ? -87.27690 52.57677 1.07959 1.000 34.67385 242 LYS C C 1
ATOM 5616 O O . LYS C 1 42 ? -86.25117 52.11262 0.59154 1.000 31.69122 242 LYS C O 1
ATOM 5635 N N . ALA C 1 43 ? -87.79967 52.12599 2.21844 1.000 31.85992 243 ALA C N 1
ATOM 5636 C CA . ALA C 1 43 ? -87.21496 51.00002 2.94000 1.000 33.10497 243 ALA C CA 1
ATOM 5637 C C . ALA C 1 43 ? -87.36574 49.69714 2.15957 1.000 32.52819 243 ALA C C 1
ATOM 5638 O O . ALA C 1 43 ? -86.41984 48.89754 2.09374 1.000 30.94304 243 ALA C O 1
ATOM 5645 N N . ASP C 1 44 ? -88.53920 49.49770 1.55722 1.000 30.77456 244 ASP C N 1
ATOM 5646 C CA . ASP C 1 44 ? -88.80001 48.31866 0.76044 1.000 35.01327 244 ASP C CA 1
ATOM 5647 C C . ASP C 1 44 ? -87.83467 48.24805 -0.41673 1.000 32.46460 244 ASP C C 1
ATOM 5648 O O . ASP C 1 44 ? -87.35329 47.16046 -0.75150 1.000 32.60781 244 ASP C O 1
ATOM 5657 N N . LYS C 1 45 ? -87.57452 49.39344 -1.07358 1.000 32.57692 245 LYS C N 1
ATOM 5658 C CA . LYS C 1 45 ? -86.63666 49.44786 -2.18084 1.000 30.64502 245 LYS C CA 1
ATOM 5659 C C . LYS C 1 45 ? -85.18671 49.18809 -1.71608 1.000 34.42797 245 LYS C C 1
ATOM 5660 O O . LYS C 1 45 ? -84.42842 48.49926 -2.40745 1.000 32.28392 245 LYS C O 1
ATOM 5679 N N . ALA C 1 46 ? -84.79566 49.69157 -0.54100 1.000 29.50878 246 ALA C N 1
ATOM 5680 C CA . ALA C 1 46 ? -83.48580 49.36373 -0.00676 1.000 34.48017 246 ALA C CA 1
ATOM 5681 C C . ALA C 1 46 ? -83.32785 47.85166 0.19073 1.000 36.23213 246 ALA C C 1
ATOM 5682 O O . ALA C 1 46 ? -82.27205 47.27592 -0.14722 1.000 30.91756 246 ALA C O 1
ATOM 5689 N N . LEU C 1 47 ? -84.37402 47.18532 0.71429 1.000 31.99137 247 LEU C N 1
ATOM 5690 C CA . LEU C 1 47 ? -84.33467 45.72842 0.87870 1.000 37.21336 247 LEU C CA 1
ATOM 5691 C C . LEU C 1 47 ? -84.22495 45.02411 -0.46716 1.000 31.30112 247 LEU C C 1
ATOM 5692 O O . LEU C 1 47 ? -83.37902 44.11456 -0.64206 1.000 31.02910 247 LEU C O 1
ATOM 5708 N N . ALA C 1 48 ? -85.03834 45.46304 -1.43987 1.000 30.72906 248 ALA C N 1
ATOM 5709 C CA . ALA C 1 48 ? -85.01158 44.81575 -2.74546 1.000 33.03517 248 ALA C CA 1
ATOM 5710 C C . ALA C 1 48 ? -83.66147 45.02324 -3.42242 1.000 31.45674 248 ALA C C 1
ATOM 5711 O O . ALA C 1 48 ? -83.13056 44.10228 -4.08769 1.000 32.14447 248 ALA C O 1
ATOM 5718 N N . ASP C 1 49 ? -83.09374 46.22537 -3.29672 1.000 29.20973 249 ASP C N 1
ATOM 5719 C CA . ASP C 1 49 ? -81.77638 46.50144 -3.87579 1.000 35.02850 249 ASP C CA 1
ATOM 5720 C C . ASP C 1 49 ? -80.67741 45.65733 -3.21269 1.000 32.11201 249 ASP C C 1
ATOM 5721 O O . ASP C 1 49 ? -79.74121 45.18504 -3.88400 1.000 29.91231 249 ASP C O 1
ATOM 5730 N N . ALA C 1 50 ? -80.74860 45.48543 -1.88525 1.000 30.94771 250 ALA C N 1
ATOM 5731 C CA . ALA C 1 50 ? -79.78073 44.65325 -1.17192 1.000 32.58089 250 ALA C CA 1
ATOM 5732 C C . ALA C 1 50 ? -79.81830 43.20708 -1.66118 1.000 30.85929 250 ALA C C 1
ATOM 5733 O O . ALA C 1 50 ? -78.77664 42.55739 -1.86901 1.000 31.45993 250 ALA C O 1
ATOM 5740 N N . LYS C 1 51 ? -81.01511 42.66761 -1.80291 1.000 27.00958 251 LYS C N 1
ATOM 5741 C CA . LYS C 1 51 ? -81.16999 41.28952 -2.26134 1.000 30.78448 251 LYS C CA 1
ATOM 5742 C C . LYS C 1 51 ? -80.59418 41.11932 -3.66978 1.000 33.53690 251 LYS C C 1
ATOM 5743 O O . LYS C 1 51 ? -79.89705 40.14672 -3.94533 1.000 32.12757 251 LYS C O 1
ATOM 5762 N N . ALA C 1 52 ? -80.88231 42.06775 -4.56220 1.000 30.12563 252 ALA C N 1
ATOM 5763 C CA . ALA C 1 52 ? -80.36460 42.02357 -5.92017 1.000 31.87632 252 ALA C CA 1
ATOM 5764 C C . ALA C 1 52 ? -78.84162 42.10423 -5.91331 1.000 31.00402 252 ALA C C 1
ATOM 5765 O O . ALA C 1 52 ? -78.17289 41.40532 -6.67985 1.000 29.76336 252 ALA C O 1
ATOM 5772 N N . PHE C 1 53 ? -78.28016 42.95886 -5.05949 1.000 29.74859 253 PHE C N 1
ATOM 5773 C CA . PHE C 1 53 ? -76.83280 43.08919 -5.00855 1.000 33.04768 253 PHE C CA 1
ATOM 5774 C C . PHE C 1 53 ? -76.18286 41.80711 -4.49875 1.000 31.70015 253 PHE C C 1
ATOM 5775 O O . PHE C 1 53 ? -75.16009 41.34230 -5.02344 1.000 28.31488 253 PHE C O 1
ATOM 5792 N N . PHE C 1 54 ? -76.77307 41.21066 -3.47802 1.000 27.69457 254 PHE C N 1
ATOM 5793 C CA . PHE C 1 54 ? -76.21535 39.97697 -2.92931 1.000 32.31591 254 PHE C CA 1
ATOM 5794 C C . PHE C 1 54 ? -76.24911 38.85490 -3.95839 1.000 32.68984 254 PHE C C 1
ATOM 5795 O O . PHE C 1 54 ? -75.26741 38.13361 -4.14913 1.000 31.18180 254 PHE C O 1
ATOM 5812 N N . GLU C 1 55 ? -77.38185 38.69899 -4.63173 1.000 28.49996 255 GLU C N 1
ATOM 5813 C CA . GLU C 1 55 ? -77.53549 37.59053 -5.58314 1.000 31.74655 255 GLU C CA 1
ATOM 5814 C C . GLU C 1 55 ? -76.55896 37.73404 -6.76387 1.000 31.50103 255 GLU C C 1
ATOM 5815 O O . GLU C 1 55 ? -75.95557 36.73869 -7.20889 1.000 33.76899 255 GLU C O 1
ATOM 5827 N N . LEU C 1 56 ? -76.39290 38.95371 -7.26775 1.000 27.39120 256 LEU C N 1
ATOM 5828 C CA . LEU C 1 56 ? -75.38596 39.19100 -8.31680 1.000 30.71871 256 LEU C CA 1
ATOM 5829 C C . LEU C 1 56 ? -73.95540 38.97604 -7.80216 1.000 28.81947 256 LEU C C 1
ATOM 5830 O O . LEU C 1 56 ? -73.13710 38.32545 -8.45451 1.000 28.68134 256 LEU C O 1
ATOM 5846 N N . SER C 1 57 ? -73.64778 39.52837 -6.62795 1.000 28.83328 257 SER C N 1
ATOM 5847 C CA A SER C 1 57 ? -72.30362 39.47632 -6.06017 0.573 32.29695 257 SER C CA 1
ATOM 5848 C CA B SER C 1 57 ? -72.29962 39.47388 -6.07750 0.427 32.27387 257 SER C CA 1
ATOM 5849 C C . SER C 1 57 ? -71.83243 38.04729 -5.82842 1.000 31.96185 257 SER C C 1
ATOM 5850 O O . SER C 1 57 ? -70.63033 37.75121 -5.97931 1.000 33.11959 257 SER C O 1
ATOM 5865 N N . SER C 1 58 ? -72.75293 37.14912 -5.46819 1.000 30.14705 258 SER C N 1
ATOM 5866 C CA . SER C 1 58 ? -72.38325 35.78345 -5.12119 1.000 33.10302 258 SER C CA 1
ATOM 5867 C C . SER C 1 58 ? -72.57280 34.81729 -6.29062 1.000 34.43030 258 SER C C 1
ATOM 5868 O O . SER C 1 58 ? -72.45570 33.61583 -6.10357 1.000 35.52674 258 SER C O 1
ATOM 5876 N N . SER C 1 59 ? -72.87522 35.31694 -7.49641 1.000 28.02287 259 SER C N 1
ATOM 5877 C CA A SER C 1 59 ? -73.09683 34.45319 -8.63371 0.560 30.99551 259 SER C CA 1
ATOM 5878 C CA B SER C 1 59 ? -73.10032 34.44748 -8.63068 0.440 31.02686 259 SER C CA 1
ATOM 5879 C C . SER C 1 59 ? -71.76390 33.97703 -9.19958 1.000 31.05351 259 SER C C 1
ATOM 5880 O O . SER C 1 59 ? -70.73767 34.64713 -9.08519 1.000 30.25618 259 SER C O 1
ATOM 5895 N N . VAL C 1 60 ? -71.78763 32.78742 -9.78194 1.000 27.98708 260 VAL C N 1
ATOM 5896 C CA . VAL C 1 60 ? -70.57068 32.16665 -10.28097 1.000 27.92227 260 VAL C CA 1
ATOM 5897 C C . VAL C 1 60 ? -70.25578 32.72791 -11.65359 1.000 30.49839 260 VAL C C 1
ATOM 5898 O O . VAL C 1 60 ? -71.11738 32.76171 -12.52082 1.000 32.00574 260 VAL C O 1
ATOM 5911 N N . GLN C 1 61 ? -69.02749 33.11629 -11.86147 1.000 27.23416 261 GLN C N 1
ATOM 5912 C CA . GLN C 1 61 ? -68.50193 33.54687 -13.15663 1.000 29.92971 261 GLN C CA 1
ATOM 5913 C C . GLN C 1 61 ? -67.62718 32.45734 -13.76788 1.000 33.21883 261 GLN C C 1
ATOM 5914 O O . GLN C 1 61 ? -67.09770 31.59525 -13.05996 1.000 30.74662 261 GLN C O 1
ATOM 5928 N N . SER C 1 62 ? -67.47264 32.51110 -15.09371 1.000 30.34539 262 SER C N 1
ATOM 5929 C CA . SER C 1 62 ? -66.74603 31.45415 -15.78815 1.000 30.70594 262 SER C CA 1
ATOM 5930 C C . SER C 1 62 ? -65.82805 32.06030 -16.84028 1.000 34.23425 262 SER C C 1
ATOM 5931 O O . SER C 1 62 ? -66.17241 33.06282 -17.48744 1.000 33.89735 262 SER C O 1
ATOM 5939 N N . VAL C 1 63 ? -64.66297 31.42044 -17.03643 1.000 31.40654 263 VAL C N 1
ATOM 5940 C CA . VAL C 1 63 ? -63.74133 31.76040 -18.11589 1.000 31.77433 263 VAL C CA 1
ATOM 5941 C C . VAL C 1 63 ? -63.17788 30.46891 -18.71129 1.000 34.67653 263 VAL C C 1
ATOM 5942 O O . VAL C 1 63 ? -62.82422 29.51137 -18.00275 1.000 27.52566 263 VAL C O 1
ATOM 5955 N N . THR C 1 64 ? -63.11192 30.43455 -20.02821 1.000 31.73919 264 THR C N 1
ATOM 5956 C CA . THR C 1 64 ? -62.57785 29.27086 -20.74535 1.000 32.90051 264 THR C CA 1
ATOM 5957 C C . THR C 1 64 ? -61.09668 29.48897 -21.01672 1.000 37.40834 264 THR C C 1
ATOM 5958 O O . THR C 1 64 ? -60.71380 30.56026 -21.46505 1.000 33.35232 264 THR C O 1
ATOM 5969 N N . LEU C 1 65 ? -60.27612 28.48463 -20.74449 1.000 32.00939 265 LEU C N 1
ATOM 5970 C CA . LEU C 1 65 ? -58.83646 28.55878 -20.86572 1.000 33.42128 265 LEU C CA 1
ATOM 5971 C C . LEU C 1 65 ? -58.39327 27.92675 -22.19290 1.000 37.59279 265 LEU C C 1
ATOM 5972 O O . LEU C 1 65 ? -58.96176 26.92314 -22.62231 1.000 33.45325 265 LEU C O 1
ATOM 5988 N N . THR C 1 66 ? -57.40708 28.48946 -22.79501 1.000 35.52580 266 THR C N 1
ATOM 5989 C CA . THR C 1 66 ? -56.85071 27.99012 -24.05777 1.000 35.89052 266 THR C CA 1
ATOM 5990 C C . THR C 1 66 ? -55.68246 27.05206 -23.78471 1.000 32.97125 266 THR C C 1
ATOM 5991 O O . THR C 1 66 ? -54.73509 27.44386 -23.12889 1.000 36.34730 266 THR C O 1
ATOM 6002 N N . PRO C 1 67 ? -55.68441 25.83688 -24.30164 1.000 32.33593 267 PRO C N 1
ATOM 6003 C CA . PRO C 1 67 ? -54.56739 24.93800 -24.02584 1.000 31.19044 267 PRO C CA 1
ATOM 6004 C C . PRO C 1 67 ? -53.29399 25.43319 -24.70354 1.000 34.22414 267 PRO C C 1
ATOM 6005 O O . PRO C 1 67 ? -53.32727 26.08467 -25.74306 1.000 38.68430 267 PRO C O 1
ATOM 6016 N N . LYS C 1 68 ? -52.17865 25.17012 -24.07012 1.000 33.98096 268 LYS C N 1
ATOM 6017 C CA . LYS C 1 68 ? -50.87259 25.65427 -24.49625 1.000 37.46185 268 LYS C CA 1
ATOM 6018 C C . LYS C 1 68 ? -49.87954 24.51043 -24.69890 1.000 37.28452 268 LYS C C 1
ATOM 6019 O O . LYS C 1 68 ? -50.05211 23.37549 -24.20391 1.000 33.94794 268 LYS C O 1
ATOM 6038 N N . ASN C 1 69 ? -48.80222 24.83488 -25.39366 1.000 39.90995 269 ASN C N 1
ATOM 6039 C CA . ASN C 1 69 ? -47.64311 23.95748 -25.49135 1.000 37.08105 269 ASN C CA 1
ATOM 6040 C C . ASN C 1 69 ? -48.01992 22.58218 -26.05531 1.000 37.18559 269 ASN C C 1
ATOM 6041 O O . ASN C 1 69 ? -47.51401 21.55028 -25.61124 1.000 39.94631 269 ASN C O 1
ATOM 6052 N N . GLY C 1 70 ? -48.94512 22.56941 -27.00764 1.000 36.82950 270 GLY C N 1
ATOM 6053 C CA . GLY C 1 70 ? -49.29803 21.35277 -27.69816 1.000 40.48378 270 GLY C CA 1
ATOM 6054 C C . GLY C 1 70 ? -50.34749 20.51397 -27.01512 1.000 40.98955 270 GLY C C 1
ATOM 6055 O O . GLY C 1 70 ? -50.86171 19.56818 -27.62056 1.000 34.73476 270 GLY C O 1
ATOM 6059 N N . PHE C 1 71 ? -50.66066 20.77805 -25.74147 1.000 35.89710 271 PHE C N 1
ATOM 6060 C CA . PHE C 1 71 ? -51.76201 20.05475 -25.13543 1.000 34.25647 271 PHE C CA 1
ATOM 6061 C C . PHE C 1 71 ? -53.05368 20.37815 -25.86721 1.000 32.70746 271 PHE C C 1
ATOM 6062 O O . PHE C 1 71 ? -53.21808 21.45992 -26.47448 1.000 33.12765 271 PHE C O 1
ATOM 6079 N N . VAL C 1 72 ? -54.00434 19.45977 -25.77246 1.000 29.45114 272 VAL C N 1
ATOM 6080 C CA . VAL C 1 72 ? -55.35748 19.64848 -26.26237 1.000 30.45818 272 VAL C CA 1
ATOM 6081 C C . VAL C 1 72 ? -56.36078 19.55205 -25.11543 1.000 34.65236 272 VAL C C 1
ATOM 6082 O O . VAL C 1 72 ? -56.10042 18.93998 -24.07420 1.000 32.14274 272 VAL C O 1
ATOM 6095 N N . ALA C 1 73 ? -57.49352 20.21069 -25.30683 1.000 33.40481 273 ALA C N 1
ATOM 6096 C CA . ALA C 1 73 ? -58.60303 20.18140 -24.33507 1.000 35.14977 273 ALA C CA 1
ATOM 6097 C C . ALA C 1 73 ? -59.50771 19.04484 -24.74414 1.000 37.03723 273 ALA C C 1
ATOM 6098 O O . ALA C 1 73 ? -60.33918 19.20796 -25.64327 1.000 38.84352 273 ALA C O 1
ATOM 6105 N N . SER C 1 74 ? -59.35264 17.87679 -24.09296 1.000 31.30173 274 SER C N 1
ATOM 6106 C CA . SER C 1 74 ? -60.26877 16.77045 -24.38876 1.000 32.04454 274 SER C CA 1
ATOM 6107 C C . SER C 1 74 ? -61.65335 17.01976 -23.82913 1.000 36.68951 274 SER C C 1
ATOM 6108 O O . SER C 1 74 ? -62.63199 16.47637 -24.35222 1.000 37.53223 274 SER C O 1
ATOM 6116 N N . GLN C 1 75 ? -61.75503 17.75555 -22.72348 1.000 32.79062 275 GLN C N 1
ATOM 6117 C CA . GLN C 1 75 ? -62.96940 18.42988 -22.25064 1.000 33.42736 275 GLN C CA 1
ATOM 6118 C C . GLN C 1 75 ? -62.63364 19.89906 -22.03273 1.000 31.96698 275 GLN C C 1
ATOM 6119 O O . GLN C 1 75 ? -61.52187 20.19028 -21.59880 1.000 35.53161 275 GLN C O 1
ATOM 6133 N N . PRO C 1 76 ? -63.56674 20.82662 -22.30980 1.000 33.93453 276 PRO C N 1
ATOM 6134 C CA . PRO C 1 76 ? -63.27113 22.27254 -22.18138 1.000 34.88459 276 PRO C CA 1
ATOM 6135 C C . PRO C 1 76 ? -62.64297 22.60954 -20.83840 1.000 33.39209 276 PRO C C 1
ATOM 6136 O O . PRO C 1 76 ? -63.03470 22.07376 -19.80206 1.000 32.85343 276 PRO C O 1
ATOM 6147 N N . LEU C 1 77 ? -61.61918 23.45930 -20.88180 1.000 31.67418 277 LEU C N 1
ATOM 6148 C CA . LEU C 1 77 ? -60.95443 23.92788 -19.67711 1.000 31.15268 277 LEU C CA 1
ATOM 6149 C C . LEU C 1 77 ? -61.69129 25.19208 -19.22327 1.000 35.44050 277 LEU C C 1
ATOM 6150 O O . LEU C 1 77 ? -61.60797 26.23985 -19.85773 1.000 33.50418 277 LEU C O 1
ATOM 6166 N N . ILE C 1 78 ? -62.43328 25.09299 -18.14028 1.000 30.35943 278 ILE C N 1
ATOM 6167 C CA . ILE C 1 78 ? -63.25201 26.18342 -17.66825 1.000 27.42801 278 ILE C CA 1
ATOM 6168 C C . ILE C 1 78 ? -62.88809 26.41268 -16.20935 1.000 29.04722 278 ILE C C 1
ATOM 6169 O O . ILE C 1 78 ? -62.98496 25.48087 -15.39971 1.000 31.62138 278 ILE C O 1
ATOM 6185 N N . ALA C 1 79 ? -62.52777 27.64918 -15.87360 1.000 28.23806 279 ALA C N 1
ATOM 6186 C CA . ALA C 1 79 ? -62.34300 28.09332 -14.48286 1.000 27.32664 279 ALA C CA 1
ATOM 6187 C C . ALA C 1 79 ? -63.61888 28.83533 -14.06826 1.000 27.07955 279 ALA C C 1
ATOM 6188 O O . ALA C 1 79 ? -64.03142 29.82525 -14.71795 1.000 29.31214 279 ALA C O 1
ATOM 6195 N N . ARG C 1 80 ? -64.23709 28.36102 -12.99641 1.000 25.96643 280 ARG C N 1
ATOM 6196 C CA . ARG C 1 80 ? -65.41856 28.98348 -12.43495 1.000 26.08364 280 ARG C CA 1
ATOM 6197 C C . ARG C 1 80 ? -65.00180 29.63045 -11.12656 1.000 25.69814 280 ARG C C 1
ATOM 6198 O O . ARG C 1 80 ? -64.27312 29.02014 -10.32069 1.000 28.64491 280 ARG C O 1
ATOM 6219 N N . TYR C 1 81 ? -65.50218 30.83711 -10.88098 1.000 24.34066 281 TYR C N 1
ATOM 6220 C CA . TYR C 1 81 ? -64.98572 31.57687 -9.73758 1.000 22.39219 281 TYR C CA 1
ATOM 6221 C C . TYR C 1 81 ? -66.07053 32.42222 -9.08873 1.000 28.55936 281 TYR C C 1
ATOM 6222 O O . TYR C 1 81 ? -67.00968 32.86836 -9.72745 1.000 27.32473 281 TYR C O 1
ATOM 6240 N N . ILE C 1 82 ? -65.92928 32.59401 -7.77635 1.000 25.87406 282 ILE C N 1
ATOM 6241 C CA . ILE C 1 82 ? -66.92668 33.21551 -6.90129 1.000 27.01702 282 ILE C CA 1
ATOM 6242 C C . ILE C 1 82 ? -66.24713 34.30683 -6.09191 1.000 30.77226 282 ILE C C 1
ATOM 6243 O O . ILE C 1 82 ? -65.14506 34.10696 -5.56282 1.000 28.84771 282 ILE C O 1
ATOM 6259 N N . LYS C 1 83 ? -66.88452 35.48971 -5.99370 1.000 28.23585 283 LYS C N 1
ATOM 6260 C CA . LYS C 1 83 ? -66.28325 36.57161 -5.21597 1.000 28.25523 283 LYS C CA 1
ATOM 6261 C C . LYS C 1 83 ? -66.47900 36.35594 -3.71979 1.000 26.53862 283 LYS C C 1
ATOM 6262 O O . LYS C 1 83 ? -67.59540 36.07557 -3.26278 1.000 30.31821 283 LYS C O 1
ATOM 6281 N N . PHE C 1 84 ? -65.40225 36.48401 -2.95585 1.000 29.63244 284 PHE C N 1
ATOM 6282 C CA . PHE C 1 84 ? -65.49359 36.45463 -1.50491 1.000 30.31685 284 PHE C CA 1
ATOM 6283 C C . PHE C 1 84 ? -64.73652 37.66458 -0.98624 1.000 32.62172 284 PHE C C 1
ATOM 6284 O O . PHE C 1 84 ? -63.51313 37.67099 -0.89675 1.000 30.15648 284 PHE C O 1
ATOM 6301 N N . GLY C 1 85 ? -65.46413 38.73897 -0.66486 1.000 35.13695 285 GLY C N 1
ATOM 6302 C CA . GLY C 1 85 ? -64.78486 39.98295 -0.33035 1.000 34.72955 285 GLY C CA 1
ATOM 6303 C C . GLY C 1 85 ? -63.88018 40.44822 -1.45802 1.000 35.12027 285 GLY C C 1
ATOM 6304 O O . GLY C 1 85 ? -64.25946 40.48223 -2.63231 1.000 36.51450 285 GLY C O 1
ATOM 6308 N N . ASN C 1 86 ? -62.62331 40.70437 -1.10820 1.000 32.19762 286 ASN C N 1
ATOM 6309 C CA . ASN C 1 86 ? -61.64622 41.20951 -2.04081 1.000 35.13780 286 ASN C CA 1
ATOM 6310 C C . ASN C 1 86 ? -60.83387 40.08684 -2.68506 1.000 32.84507 286 ASN C C 1
ATOM 6311 O O . ASN C 1 86 ? -59.75674 40.34168 -3.24372 1.000 35.70866 286 ASN C O 1
ATOM 6322 N N . ARG C 1 87 ? -61.34843 38.85050 -2.63672 1.000 32.77368 287 ARG C N 1
ATOM 6323 C CA . ARG C 1 87 ? -60.68284 37.72868 -3.27918 1.000 26.94212 287 ARG C CA 1
ATOM 6324 C C . ARG C 1 87 ? -61.67969 36.95168 -4.11025 1.000 25.52801 287 ARG C C 1
ATOM 6325 O O . ARG C 1 87 ? -62.88847 37.20652 -4.06737 1.000 27.35608 287 ARG C O 1
ATOM 6346 N N . PHE C 1 88 ? -61.20198 35.93477 -4.82186 1.000 26.56950 288 PHE C N 1
ATOM 6347 C CA . PHE C 1 88 ? -62.04499 34.98138 -5.54822 1.000 24.61949 288 PHE C CA 1
ATOM 6348 C C . PHE C 1 88 ? -61.67530 33.55348 -5.14702 1.000 26.23989 288 PHE C C 1
ATOM 6349 O O . PHE C 1 88 ? -60.48931 33.26935 -4.96947 1.000 24.92940 288 PHE C O 1
ATOM 6366 N N . LEU C 1 89 ? -62.66806 32.65804 -5.05541 1.000 25.45263 289 LEU C N 1
ATOM 6367 C CA . LEU C 1 89 ? -62.46154 31.20887 -4.97311 1.000 25.66892 289 LEU C CA 1
ATOM 6368 C C . LEU C 1 89 ? -62.54392 30.69618 -6.39989 1.000 24.42049 289 LEU C C 1
ATOM 6369 O O . LEU C 1 89 ? -63.52668 30.96097 -7.07483 1.000 28.28764 289 LEU C O 1
ATOM 6385 N N . VAL C 1 90 ? -61.51326 29.99998 -6.86085 1.000 24.53272 290 VAL C N 1
ATOM 6386 C CA . VAL C 1 90 ? -61.41444 29.53277 -8.22951 1.000 23.43890 290 VAL C CA 1
ATOM 6387 C C . VAL C 1 90 ? -61.53635 28.00843 -8.20837 1.000 24.68854 290 VAL C C 1
ATOM 6388 O O . VAL C 1 90 ? -60.80743 27.32415 -7.46649 1.000 26.46019 290 VAL C O 1
ATOM 6401 N N . ILE C 1 91 ? -62.38254 27.47360 -9.07711 1.000 25.59616 291 ILE C N 1
ATOM 6402 C CA . ILE C 1 91 ? -62.58052 26.02886 -9.18813 1.000 25.74743 291 ILE C CA 1
ATOM 6403 C C . ILE C 1 91 ? -62.36965 25.66231 -10.64342 1.000 27.47312 291 ILE C C 1
ATOM 6404 O O . ILE C 1 91 ? -63.21673 25.98330 -11.47949 1.000 26.81855 291 ILE C O 1
ATOM 6420 N N . VAL C 1 92 ? -61.25457 25.00085 -10.93890 1.000 25.28651 292 VAL C N 1
ATOM 6421 C CA . VAL C 1 92 ? -60.91265 24.64891 -12.32818 1.000 24.23130 292 VAL C CA 1
ATOM 6422 C C . VAL C 1 92 ? -61.61169 23.34746 -12.72973 1.000 26.70087 292 VAL C C 1
ATOM 6423 O O . VAL C 1 92 ? -61.96951 22.50203 -11.90480 1.000 29.98616 292 VAL C O 1
ATOM 6436 N N . SER C 1 93 ? -61.80871 23.17279 -14.03333 1.000 26.75846 293 SER C N 1
ATOM 6437 C CA . SER C 1 93 ? -62.43546 21.96213 -14.53530 1.000 28.61217 293 SER C CA 1
ATOM 6438 C C . SER C 1 93 ? -61.87821 21.67248 -15.92942 1.000 25.93822 293 SER C C 1
ATOM 6439 O O . SER C 1 93 ? -61.41594 22.59200 -16.62002 1.000 29.40359 293 SER C O 1
ATOM 6447 N N . GLY C 1 94 ? -62.03862 20.41305 -16.34297 1.000 28.06037 294 GLY C N 1
ATOM 6448 C CA . GLY C 1 94 ? -61.66769 19.97191 -17.68862 1.000 25.96517 294 GLY C CA 1
ATOM 6449 C C . GLY C 1 94 ? -60.62784 18.87948 -17.65929 1.000 25.81356 294 GLY C C 1
ATOM 6450 O O . GLY C 1 94 ? -60.18574 18.44314 -16.60829 1.000 28.07172 294 GLY C O 1
ATOM 6454 N N . ILE C 1 95 ? -60.29838 18.39409 -18.85870 1.000 25.56073 295 ILE C N 1
ATOM 6455 C CA . ILE C 1 95 ? -59.38734 17.26722 -19.03926 1.000 27.40652 295 ILE C CA 1
ATOM 6456 C C . ILE C 1 95 ? -58.44594 17.64408 -20.19499 1.000 27.77231 295 ILE C C 1
ATOM 6457 O O . ILE C 1 95 ? -58.91683 18.11545 -21.23274 1.000 29.71967 295 ILE C O 1
ATOM 6473 N N . VAL C 1 96 ? -57.14586 17.51600 -19.99382 1.000 26.67692 296 VAL C N 1
ATOM 6474 C CA . VAL C 1 96 ? -56.19064 17.82742 -21.04715 1.000 30.17002 296 VAL C CA 1
ATOM 6475 C C . VAL C 1 96 ? -55.61261 16.52323 -21.61673 1.000 33.62931 296 VAL C C 1
ATOM 6476 O O . VAL C 1 96 ? -55.46728 15.49739 -20.92451 1.000 31.21860 296 VAL C O 1
ATOM 6489 N N . GLY C 1 97 ? -55.32194 16.55665 -22.92465 1.000 34.39115 297 GLY C N 1
ATOM 6490 C CA . GLY C 1 97 ? -54.60152 15.47127 -23.57330 1.000 35.45565 297 GLY C CA 1
ATOM 6491 C C . GLY C 1 97 ? -53.22510 15.91169 -24.09511 1.000 36.31221 297 GLY C C 1
ATOM 6492 O O . GLY C 1 97 ? -52.93868 17.12319 -24.32217 1.000 32.67364 297 GLY C O 1
ATOM 6496 N N . LYS C 1 98 ? -52.35950 14.91842 -24.30701 1.000 36.72953 298 LYS C N 1
ATOM 6497 C CA . LYS C 1 98 ? -50.99244 15.15512 -24.75021 1.000 35.74869 298 LYS C CA 1
ATOM 6498 C C . LYS C 1 98 ? -50.94577 15.98047 -26.04463 1.000 32.66778 298 LYS C C 1
ATOM 6499 O O . LYS C 1 98 ? -50.10221 16.85107 -26.19164 1.000 36.00777 298 LYS C O 1
ATOM 6518 N N . GLY C 1 99 ? -51.85819 15.73069 -26.96036 1.000 35.74591 299 GLY C N 1
ATOM 6519 C CA . GLY C 1 99 ? -51.89437 16.48971 -28.20834 1.000 37.01074 299 GLY C CA 1
ATOM 6520 C C . GLY C 1 99 ? -50.56371 16.34140 -28.93062 1.000 40.25606 299 GLY C C 1
ATOM 6521 O O . GLY C 1 99 ? -50.00243 15.24946 -28.98229 1.000 37.32151 299 GLY C O 1
ATOM 6525 N N . THR C 1 100 ? -50.01271 17.45618 -29.39654 1.000 36.93620 300 THR C N 1
ATOM 6526 C CA . THR C 1 100 ? -48.71662 17.45811 -30.06865 1.000 40.49861 300 THR C CA 1
ATOM 6527 C C . THR C 1 100 ? -47.55509 17.80173 -29.14749 1.000 44.64818 300 THR C C 1
ATOM 6528 O O . THR C 1 100 ? -46.44681 18.04487 -29.63188 1.000 42.82362 300 THR C O 1
ATOM 6539 N N . GLY C 1 101 ? -47.77385 17.85109 -27.83298 1.000 42.66191 301 GLY C N 1
ATOM 6540 C CA . GLY C 1 101 ? -46.73491 18.18410 -26.88446 1.000 38.58302 301 GLY C CA 1
ATOM 6541 C C . GLY C 1 101 ? -46.10092 16.96253 -26.26826 1.000 39.49881 301 GLY C C 1
ATOM 6542 O O . GLY C 1 101 ? -46.22394 15.84881 -26.78023 1.000 42.03480 301 GLY C O 1
ATOM 6546 N N . SER C 1 102 ? -45.44037 17.16704 -25.12391 1.000 38.52807 302 SER C N 1
ATOM 6547 C CA . SER C 1 102 ? -44.71754 16.07395 -24.46082 1.000 41.31753 302 SER C CA 1
ATOM 6548 C C . SER C 1 102 ? -45.51463 15.35456 -23.38477 1.000 46.64269 302 SER C C 1
ATOM 6549 O O . SER C 1 102 ?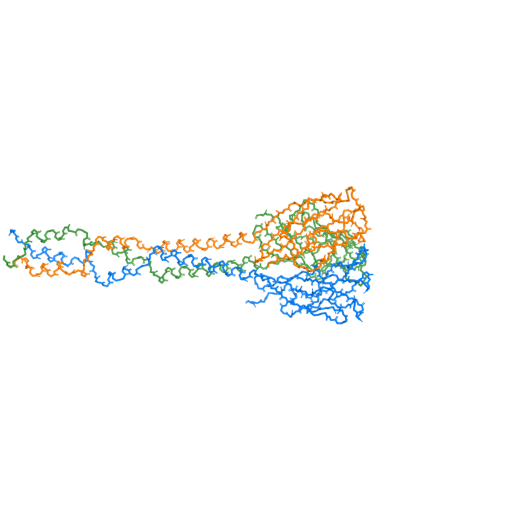 -45.02819 14.35619 -22.84099 1.000 44.99272 302 SER C O 1
ATOM 6557 N N . GLY C 1 103 ? -46.68496 15.86647 -23.00746 1.000 41.65749 303 GLY C N 1
ATOM 6558 C CA . GLY C 1 103 ? -47.42521 15.32491 -21.90211 1.000 39.81362 303 GLY C CA 1
ATOM 6559 C C . GLY C 1 103 ? -47.11793 15.94621 -20.56440 1.000 36.26532 303 GLY C C 1
ATOM 6560 O O . GLY C 1 103 ? -47.84017 15.67995 -19.61244 1.000 34.49044 303 GLY C O 1
ATOM 6564 N N . THR C 1 104 ? -46.13048 16.82531 -20.49554 1.000 36.74689 304 THR C N 1
ATOM 6565 C CA . THR C 1 104 ? -45.81016 17.58399 -19.28940 1.000 34.11460 304 THR C CA 1
ATOM 6566 C C . THR C 1 104 ? -45.57178 19.03960 -19.68666 1.000 40.47775 304 THR C C 1
ATOM 6567 O O . THR C 1 104 ? -45.54660 19.39870 -20.86720 1.000 37.75429 304 THR C O 1
ATOM 6578 N N . GLY C 1 105 ? -45.40130 19.88534 -18.68779 1.000 36.67620 305 GLY C N 1
ATOM 6579 C CA . GLY C 1 105 ? -45.24211 21.30996 -18.89533 1.000 35.59987 305 GLY C CA 1
ATOM 6580 C C . GLY C 1 105 ? -46.53091 22.06594 -18.65675 1.000 32.84080 305 GLY C C 1
ATOM 6581 O O . GLY C 1 105 ? -47.50984 21.52712 -18.15813 1.000 31.98006 305 GLY C O 1
ATOM 6585 N N . ILE C 1 106 ? -46.52462 23.32931 -19.05709 1.000 34.34045 306 ILE C N 1
ATOM 6586 C CA . ILE C 1 106 ? -47.66271 24.21731 -18.83056 1.000 32.02755 306 ILE C CA 1
ATOM 6587 C C . ILE C 1 106 ? -48.74865 23.92833 -19.86004 1.000 32.43956 306 ILE C C 1
ATOM 6588 O O . ILE C 1 106 ? -48.55738 24.14750 -21.05372 1.000 36.05110 306 ILE C O 1
ATOM 6604 N N . CYS C 1 107 ? -49.91397 23.46560 -19.39770 1.000 31.82925 307 CYS C N 1
ATOM 6605 C CA . CYS C 1 107 ? -51.00245 23.11907 -20.31163 1.000 30.31330 307 CYS C CA 1
ATOM 6606 C C . CYS C 1 107 ? -52.01201 24.24461 -20.49312 1.000 33.02600 307 CYS C C 1
ATOM 6607 O O . CYS C 1 107 ? -52.79629 24.22826 -21.44898 1.000 30.73485 307 CYS C O 1
ATOM 6615 N N . ALA C 1 108 ? -51.97118 25.25177 -19.63585 1.000 31.00853 308 ALA C N 1
ATOM 6616 C CA . ALA C 1 108 ? -52.91657 26.34205 -19.66533 1.000 29.37949 308 ALA C CA 1
ATOM 6617 C C . ALA C 1 108 ? -52.50227 27.35574 -18.59837 1.000 29.12491 308 ALA C C 1
ATOM 6618 O O . ALA C 1 108 ? -51.78318 27.03283 -17.65676 1.000 30.64968 308 ALA C O 1
ATOM 6625 N N . THR C 1 109 ? -52.92123 28.60245 -18.79464 1.000 33.20529 309 THR C N 1
ATOM 6626 C CA . THR C 1 109 ? -52.62773 29.70691 -17.87877 1.000 31.84866 309 THR C CA 1
ATOM 6627 C C . THR C 1 109 ? -53.92881 30.40681 -17.56472 1.000 30.73654 309 THR C C 1
ATOM 6628 O O . THR C 1 109 ? -54.73734 30.64746 -18.45357 1.000 33.54246 309 THR C O 1
ATOM 6639 N N . LEU C 1 110 ? -54.18551 30.63697 -16.27189 1.000 34.25727 310 LEU C N 1
ATOM 6640 C CA . LEU C 1 110 ? -55.41178 31.32647 -15.93698 1.000 33.34509 310 LEU C CA 1
ATOM 6641 C C . LEU C 1 110 ? -55.19523 32.83274 -16.09223 1.000 33.44210 310 LEU C C 1
ATOM 6642 O O . LEU C 1 110 ? -54.05880 33.31712 -16.04465 1.000 35.96659 310 LEU C O 1
ATOM 6658 N N . PRO C 1 111 ? -56.27306 33.59186 -16.25879 1.000 37.02497 311 PRO C N 1
ATOM 6659 C CA . PRO C 1 111 ? -56.13538 35.05478 -16.35137 1.000 37.42824 311 PRO C CA 1
ATOM 6660 C C . PRO C 1 111 ? -55.40642 35.63998 -15.15093 1.000 36.40305 311 PRO C C 1
ATOM 6661 O O . PRO C 1 111 ? -55.52021 35.15845 -14.03629 1.000 32.49762 311 PRO C O 1
ATOM 6672 N N . THR C 1 112 ? -54.70829 36.75198 -15.38848 1.000 32.38055 312 THR C N 1
ATOM 6673 C CA . THR C 1 112 ? -53.91360 37.40173 -14.35886 1.000 39.78115 312 THR C CA 1
ATOM 6674 C C . THR C 1 112 ? -54.72479 37.76310 -13.10746 1.000 31.96879 312 THR C C 1
ATOM 6675 O O . THR C 1 112 ? -54.22346 37.62224 -11.98414 1.000 31.21313 312 THR C O 1
ATOM 6686 N N . PHE C 1 113 ? -55.96919 38.21423 -13.26929 1.000 31.08059 313 PHE C N 1
ATOM 6687 C CA . PHE C 1 113 ? -56.71536 38.58200 -12.06692 1.000 31.82052 313 PHE C CA 1
ATOM 6688 C C . PHE C 1 113 ? -57.10240 37.36471 -11.23017 1.000 33.07040 313 PHE C C 1
ATOM 6689 O O . PHE C 1 113 ? -57.57765 37.54364 -10.09357 1.000 31.35207 313 PHE C O 1
ATOM 6706 N N . LEU C 1 114 ? -56.91520 36.13866 -11.75821 1.000 28.57995 314 LEU C N 1
ATOM 6707 C CA . LEU C 1 114 ? -57.14548 34.89556 -11.00120 1.000 28.34626 314 LEU C CA 1
ATOM 6708 C C . LEU C 1 114 ? -55.82934 34.25316 -10.52508 1.000 31.06582 314 LEU C C 1
ATOM 6709 O O . LEU C 1 114 ? -55.83781 33.07483 -10.14538 1.000 28.54819 314 LEU C O 1
ATOM 6725 N N . ALA C 1 115 ? -54.74366 35.02035 -10.45435 1.000 31.88434 315 ALA C N 1
ATOM 6726 C CA . ALA C 1 115 ? -53.52014 34.48598 -9.90801 1.000 29.77457 315 ALA C CA 1
ATOM 6727 C C . ALA C 1 115 ? -53.72141 34.06252 -8.45682 1.000 29.03070 315 ALA C C 1
ATOM 6728 O O . ALA C 1 115 ? -54.44519 34.75277 -7.68909 1.000 29.96746 315 ALA C O 1
ATOM 6735 N N . PRO C 1 116 ? -53.11363 32.94689 -8.04678 1.000 29.09915 316 PRO C N 1
ATOM 6736 C CA . PRO C 1 116 ? -53.27685 32.47167 -6.67134 1.000 28.95512 316 PRO C CA 1
ATOM 6737 C C . PRO C 1 116 ? -52.56854 33.31198 -5.62497 1.000 31.13757 316 PRO C C 1
ATOM 6738 O O . PRO C 1 116 ? -51.52964 33.89903 -5.87086 1.000 30.96281 316 PRO C O 1
ATOM 6749 N N . ASP C 1 117 ? -53.13153 33.33113 -4.41191 1.000 27.60978 317 ASP C N 1
ATOM 6750 C CA . ASP C 1 117 ? -52.39477 33.83250 -3.23872 1.000 28.69789 317 ASP C CA 1
ATOM 6751 C C . ASP C 1 117 ? -51.37286 32.75370 -2.85886 1.000 30.94276 317 ASP C C 1
ATOM 6752 O O . ASP C 1 117 ? -51.72898 31.73469 -2.27898 1.000 31.87066 317 ASP C O 1
ATOM 6761 N N . ALA C 1 118 ? -50.10377 32.96345 -3.20481 1.000 31.06461 318 ALA C N 1
ATOM 6762 C CA . ALA C 1 118 ? -49.01424 32.01421 -2.96381 1.000 34.00102 318 ALA C CA 1
ATOM 6763 C C . ALA C 1 118 ? -47.66747 32.72261 -3.15575 1.000 36.58336 318 ALA C C 1
ATOM 6764 O O . ALA C 1 118 ? -47.55154 33.66994 -3.93149 1.000 40.53213 318 ALA C O 1
ATOM 6771 N N . SER C 1 119 ? -46.63848 32.20239 -2.49599 1.000 41.28220 319 SER C N 1
ATOM 6772 C CA . SER C 1 119 ? -45.28340 32.72324 -2.67356 1.000 43.55056 319 SER C CA 1
ATOM 6773 C C . SER C 1 119 ? -44.42374 31.83785 -3.55386 1.000 46.51088 319 SER C C 1
ATOM 6774 O O . SER C 1 119 ? -43.39782 32.30133 -4.04123 1.000 41.87385 319 SER C O 1
ATOM 6782 N N . TRP C 1 120 ? -44.86725 30.61906 -3.82888 1.000 37.71210 320 TRP C N 1
ATOM 6783 C CA . TRP C 1 120 ? -44.24125 29.66678 -4.73404 1.000 42.09106 320 TRP C CA 1
ATOM 6784 C C . TRP C 1 120 ? -45.38353 28.79864 -5.27013 1.000 40.11711 320 TRP C C 1
ATOM 6785 O O . TRP C 1 120 ? -46.57572 29.06325 -5.04100 1.000 36.16288 320 TRP C O 1
ATOM 6806 N N . ASN C 1 121 ? -45.03872 27.76429 -5.97737 1.000 35.47162 321 ASN C N 1
ATOM 6807 C CA . ASN C 1 121 ? -46.06599 26.89712 -6.55974 1.000 32.66119 321 ASN C CA 1
ATOM 6808 C C . ASN C 1 121 ? -46.98642 26.30448 -5.49834 1.000 28.12206 321 ASN C C 1
ATOM 6809 O O . ASN C 1 121 ? -46.55910 25.93933 -4.39719 1.000 34.23363 321 ASN C O 1
ATOM 6820 N N . LYS C 1 122 ? -48.24714 26.11153 -5.87311 1.000 29.04681 322 LYS C N 1
ATOM 6821 C CA . LYS C 1 122 ? -49.15199 25.25171 -5.11362 1.000 28.64610 322 LYS C CA 1
ATOM 6822 C C . LYS C 1 122 ? -49.23020 23.86739 -5.75919 1.000 29.06567 322 LYS C C 1
ATOM 6823 O O . LYS C 1 122 ? -49.18109 23.76303 -6.98896 1.000 29.25810 322 LYS C O 1
ATOM 6842 N N . LEU C 1 123 ? -49.34995 22.82946 -4.92323 1.000 27.06037 323 LEU C N 1
ATOM 6843 C CA . LEU C 1 123 ? -49.19672 21.43395 -5.36464 1.000 28.07621 323 LEU C CA 1
ATOM 6844 C C . LEU C 1 123 ? -50.52870 20.69614 -5.30890 1.000 29.11959 323 LEU C C 1
ATOM 6845 O O . LEU C 1 123 ? -51.18889 20.65961 -4.25515 1.000 25.83154 323 LEU C O 1
ATOM 6861 N N . TYR C 1 124 ? -50.90917 20.03144 -6.45941 1.000 27.16157 324 TYR C N 1
ATOM 6862 C CA . TYR C 1 124 ? -52.14799 19.30867 -6.56861 1.000 25.30971 324 TYR C CA 1
ATOM 6863 C C . TYR C 1 124 ? -51.91127 17.91150 -7.12374 1.000 25.71862 324 TYR C C 1
ATOM 6864 O O . TYR C 1 124 ? -51.13612 17.75208 -8.09351 1.000 28.83090 324 TYR C O 1
ATOM 6882 N N . SER C 1 125 ? -52.58204 16.92596 -6.55267 1.000 27.29973 325 SER C N 1
ATOM 6883 C CA A SER C 1 125 ? -52.63329 15.60494 -7.17751 0.458 30.12381 325 SER C CA 1
ATOM 6884 C CA B SER C 1 125 ? -52.64156 15.60294 -7.17045 0.542 30.14195 325 SER C CA 1
ATOM 6885 C C . SER C 1 125 ? -53.85442 15.51000 -8.08941 1.000 27.52885 325 SER C C 1
ATOM 6886 O O . SER C 1 125 ? -54.95558 15.88492 -7.70701 1.000 29.83887 325 SER C O 1
ATOM 6901 N N . ALA C 1 126 ? -53.65275 15.04884 -9.31498 1.000 27.55188 326 ALA C N 1
ATOM 6902 C CA . ALA C 1 126 ? -54.73126 14.93294 -10.27505 1.000 27.36453 326 ALA C CA 1
ATOM 6903 C C . ALA C 1 126 ? -54.86046 13.48608 -10.78712 1.000 26.63179 326 ALA C C 1
ATOM 6904 O O . ALA C 1 126 ? -53.85572 12.78751 -10.97335 1.000 30.05021 326 ALA C O 1
ATOM 6911 N N . ALA C 1 127 ? -56.09193 13.09665 -11.09546 1.000 26.01060 327 ALA C N 1
ATOM 6912 C CA . ALA C 1 127 ? -56.36449 11.78417 -11.69404 1.000 26.61978 327 ALA C CA 1
ATOM 6913 C C . ALA C 1 127 ? -56.05859 11.83104 -13.16737 1.000 28.03752 327 ALA C C 1
ATOM 6914 O O . ALA C 1 127 ? -56.29243 12.86184 -13.81445 1.000 29.05222 327 ALA C O 1
ATOM 6921 N N . GLN C 1 128 ? -55.54926 10.71092 -13.69707 1.000 28.92353 328 GLN C N 1
ATOM 6922 C CA . GLN C 1 128 ? -55.50243 10.49841 -15.14345 1.000 26.52630 328 GLN C CA 1
ATOM 6923 C C . GLN C 1 128 ? -56.65071 9.57862 -15.55518 1.000 25.41356 328 GLN C C 1
ATOM 6924 O O . GLN C 1 128 ? -57.32158 8.96855 -14.73122 1.000 28.60587 328 GLN C O 1
ATOM 6938 N N . GLN C 1 129 ? -56.94932 9.57205 -16.86715 1.000 27.52053 329 GLN C N 1
ATOM 6939 C CA . GLN C 1 129 ? -58.09761 8.86612 -17.39274 1.000 32.53750 329 GLN C CA 1
ATOM 6940 C C . GLN C 1 129 ? -57.69666 7.38929 -17.57766 1.000 36.45171 329 GLN C C 1
ATOM 6941 O O . GLN C 1 129 ? -57.38264 6.91519 -18.68734 1.000 33.00612 329 GLN C O 1
ATOM 6955 N N . SER C 1 130 ? -57.58467 6.67764 -16.44700 1.000 29.54230 330 SER C N 1
ATOM 6956 C CA . SER C 1 130 ? -56.96931 5.34835 -16.49701 1.000 29.25041 330 SER C CA 1
ATOM 6957 C C . SER C 1 130 ? -57.41169 4.49703 -15.32738 1.000 33.15696 330 SER C C 1
ATOM 6958 O O . SER C 1 130 ? -57.56043 4.98978 -14.21160 1.000 30.22682 330 SER C O 1
ATOM 6966 N N . THR C 1 131 ? -57.55524 3.18159 -15.57435 1.000 29.77148 331 THR C N 1
ATOM 6967 C CA . THR C 1 131 ? -57.87633 2.26821 -14.47078 1.000 29.57869 331 THR C CA 1
ATOM 6968 C C . THR C 1 131 ? -56.66989 1.96537 -13.60101 1.000 29.30216 331 THR C C 1
ATOM 6969 O O . THR C 1 131 ? -56.82540 1.45261 -12.49193 1.000 30.59448 331 THR C O 1
ATOM 6980 N N . ALA C 1 132 ? -55.47665 2.27932 -14.06224 1.000 29.60575 332 ALA C N 1
ATOM 6981 C CA . ALA C 1 132 ? -54.26017 2.09540 -13.27584 1.000 32.59773 332 ALA C CA 1
ATOM 6982 C C . ALA C 1 132 ? -54.09608 3.31966 -12.35774 1.000 35.03661 332 ALA C C 1
ATOM 6983 O O . ALA C 1 132 ? -53.89252 4.44232 -12.82904 1.000 30.66794 332 ALA C O 1
ATOM 6990 N N . ALA C 1 133 ? -54.17542 3.09089 -11.06131 1.000 31.51199 333 ALA C N 1
ATOM 6991 C CA . ALA C 1 133 ? -54.07019 4.18229 -10.10355 1.000 35.31272 333 ALA C CA 1
ATOM 6992 C C . ALA C 1 133 ? -52.68735 4.77698 -10.01772 1.000 37.88812 333 ALA C C 1
ATOM 6993 O O . ALA C 1 133 ? -52.53294 5.81545 -9.36563 1.000 33.80469 333 ALA C O 1
ATOM 7000 N N . SER C 1 134 ? -51.67227 4.15882 -10.60539 1.000 31.21404 334 SER C N 1
ATOM 7001 C CA . SER C 1 134 ? -50.36265 4.76920 -10.74665 1.000 34.10783 334 SER C CA 1
ATOM 7002 C C . SER C 1 134 ? -50.35968 5.84581 -11.82731 1.000 29.48709 334 SER C C 1
ATOM 7003 O O . SER C 1 134 ? -49.41067 6.61732 -11.92712 1.000 32.95299 334 SER C O 1
ATOM 7011 N N . ASN C 1 135 ? -51.37926 5.89270 -12.67173 1.000 31.33598 335 ASN C N 1
ATOM 7012 C CA . ASN C 1 135 ? -51.54752 6.97283 -13.66584 1.000 30.48322 335 ASN C CA 1
ATOM 7013 C C . ASN C 1 135 ? -52.32786 8.11867 -12.99295 1.000 30.10266 335 ASN C C 1
ATOM 7014 O O . ASN C 1 135 ? -53.57064 8.19884 -13.02315 1.000 28.52615 335 ASN C O 1
ATOM 7025 N N . GLN C 1 136 ? -51.54850 8.93442 -12.27476 1.000 28.80999 336 GLN C N 1
ATOM 7026 C CA . GLN C 1 136 ? -51.96148 10.19442 -11.67310 1.000 30.26095 336 GLN C CA 1
ATOM 7027 C C . GLN C 1 136 ? -50.87205 11.22715 -11.97951 1.000 29.90980 336 GLN C C 1
ATOM 7028 O O . GLN C 1 136 ? -49.82494 10.92578 -12.60326 1.000 31.56498 336 GLN C O 1
ATOM 7042 N N . ALA C 1 137 ? -51.09326 12.48285 -11.52527 1.000 27.65651 337 ALA C N 1
ATOM 7043 C CA . ALA C 1 137 ? -50.22736 13.56269 -11.96518 1.000 27.61920 337 ALA C CA 1
ATOM 7044 C C . ALA C 1 137 ? -49.95423 14.44399 -10.76018 1.000 27.58722 337 ALA C C 1
ATOM 7045 O O . ALA C 1 137 ? -50.79935 14.58771 -9.90345 1.000 29.65048 337 ALA C O 1
ATOM 7052 N N . ASN C 1 138 ? -48.74815 14.98448 -10.70898 1.000 28.06862 338 ASN C N 1
ATOM 7053 C CA . ASN C 1 138 ? -48.38048 16.08038 -9.83216 1.000 31.75344 338 ASN C CA 1
ATOM 7054 C C . ASN C 1 138 ? -48.43539 17.35631 -10.64725 1.000 30.12487 338 ASN C C 1
ATOM 7055 O O . ASN C 1 138 ? -47.78092 17.46154 -11.69255 1.000 31.88161 338 ASN C O 1
ATOM 7066 N N . ILE C 1 139 ? -49.27509 18.31496 -10.20171 1.000 28.25475 339 ILE C N 1
ATOM 7067 C CA . ILE C 1 139 ? -49.50876 19.54491 -10.92704 1.000 26.82362 339 ILE C CA 1
ATOM 7068 C C . ILE C 1 139 ? -49.04645 20.67092 -10.03226 1.000 29.18160 339 ILE C C 1
ATOM 7069 O O . ILE C 1 139 ? -49.39297 20.68859 -8.85743 1.000 31.15380 339 ILE C O 1
ATOM 7085 N N . TYR C 1 140 ? -48.27630 21.57764 -10.58229 1.000 26.92456 340 TYR C N 1
ATOM 7086 C CA . TYR C 1 140 ? -47.91039 22.81721 -9.89574 1.000 28.67166 340 TYR C CA 1
ATOM 7087 C C . TYR C 1 140 ? -48.72778 23.95807 -10.46855 1.000 29.31559 340 TYR C C 1
ATOM 7088 O O . TYR C 1 140 ? -48.72223 24.16376 -11.66927 1.000 31.62309 340 TYR C O 1
ATOM 7106 N N . LEU C 1 141 ? -49.37582 24.73145 -9.61062 1.000 26.82319 341 LEU C N 1
ATOM 7107 C CA . LEU C 1 141 ? -50.02995 25.97377 -9.99924 1.000 29.38361 341 LEU C CA 1
ATOM 7108 C C . LEU C 1 141 ? -49.05119 27.08541 -9.64016 1.000 28.78405 341 LEU C C 1
ATOM 7109 O O . LEU C 1 141 ? -48.75800 27.29075 -8.46292 1.000 27.78469 341 LEU C O 1
ATOM 7125 N N . SER C 1 142 ? -48.53067 27.78062 -10.64442 1.000 27.84148 342 SER C N 1
ATOM 7126 C CA . SER C 1 142 ? -47.48869 28.74359 -10.34104 1.000 30.64570 342 SER C CA 1
ATOM 7127 C C . SER C 1 142 ? -48.08276 30.06185 -9.85314 1.000 30.57964 342 SER C C 1
ATOM 7128 O O . SER C 1 142 ? -49.27055 30.33290 -10.02550 1.000 30.31521 342 SER C O 1
ATOM 7136 N N . VAL C 1 143 ? -47.20051 30.92959 -9.32936 1.000 35.28135 343 VAL C N 1
ATOM 7137 C CA . VAL C 1 143 ? -47.63259 32.24071 -8.84864 1.000 32.37724 343 VAL C CA 1
ATOM 7138 C C . VAL C 1 143 ? -48.17521 33.07709 -9.99071 1.000 33.23858 343 VAL C C 1
ATOM 7139 O O . VAL C 1 143 ? -48.97483 33.97473 -9.76778 1.000 32.83716 343 VAL C O 1
ATOM 7152 N N . SER C 1 144 ? -47.81658 32.76538 -11.22811 1.000 36.41926 344 SER C N 1
ATOM 7153 C CA . SER C 1 144 ? -48.38886 33.46806 -12.37219 1.000 40.25407 344 SER C CA 1
ATOM 7154 C C . SER C 1 144 ? -49.56908 32.73753 -12.95532 1.000 35.14690 344 SER C C 1
ATOM 7155 O O . SER C 1 144 ? -50.00658 33.09636 -14.02310 1.000 35.71449 344 SER C O 1
ATOM 7163 N N . ALA C 1 145 ? -50.12358 31.75496 -12.24655 1.000 33.64872 345 ALA C N 1
ATOM 7164 C CA . ALA C 1 145 ? -51.33641 31.04207 -12.58392 1.000 31.22657 345 ALA C CA 1
ATOM 7165 C C . ALA C 1 145 ? -51.15621 30.07850 -13.76458 1.000 32.44327 345 ALA C C 1
ATOM 7166 O O . ALA C 1 145 ? -52.14121 29.76706 -14.47533 1.000 34.60597 345 ALA C O 1
ATOM 7173 N N . ASP C 1 146 ? -49.92984 29.60112 -13.96569 1.000 32.09426 346 ASP C N 1
ATOM 7174 C CA . ASP C 1 146 ? -49.69576 28.52452 -14.92200 1.000 32.55814 346 ASP C CA 1
ATOM 7175 C C . ASP C 1 146 ? -50.06404 27.17671 -14.31191 1.000 28.99436 346 ASP C C 1
ATOM 7176 O O . ASP C 1 146 ? -49.69690 26.89124 -13.18240 1.000 32.29198 346 ASP C O 1
ATOM 7185 N N . ILE C 1 147 ? -50.74949 26.33389 -15.08362 1.000 29.74587 347 ILE C N 1
ATOM 7186 C CA . ILE C 1 147 ? -51.08197 24.95670 -14.67390 1.000 28.48992 347 ILE C CA 1
ATOM 7187 C C . ILE C 1 147 ? -50.00335 24.08345 -15.29682 1.000 29.59428 347 ILE C C 1
ATOM 7188 O O . ILE C 1 147 ? -50.04041 23.75983 -16.49963 1.000 32.96359 347 ILE C O 1
ATOM 7204 N N . ASN C 1 148 ? -49.06284 23.66518 -14.47229 1.000 31.37147 348 ASN C N 1
ATOM 7205 C CA . ASN C 1 148 ? -47.84794 22.98038 -14.93849 1.000 30.75757 348 ASN C CA 1
ATOM 7206 C C . ASN C 1 148 ? -47.92421 21.52352 -14.53683 1.000 28.32678 348 ASN C C 1
ATOM 7207 O O . ASN C 1 148 ? -47.84040 21.19099 -13.34366 1.000 31.51295 348 ASN C O 1
ATOM 7218 N N . ILE C 1 149 ? -48.10768 20.64505 -15.52628 1.000 29.83666 349 ILE C N 1
ATOM 7219 C CA . ILE C 1 149 ? -48.12731 19.20725 -15.26675 1.000 30.20482 349 ILE C CA 1
ATOM 7220 C C . ILE C 1 149 ? -46.66237 18.78980 -15.14551 1.000 31.41898 349 ILE C C 1
ATOM 7221 O O . ILE C 1 149 ? -45.94737 18.69489 -16.14900 1.000 33.82863 349 ILE C O 1
ATOM 7237 N N . VAL C 1 150 ? -46.19110 18.57958 -13.91743 1.000 30.11443 350 VAL C N 1
ATOM 7238 C CA . VAL C 1 150 ? -44.76010 18.35808 -13.73599 1.000 32.18605 350 VAL C CA 1
ATOM 7239 C C . VAL C 1 150 ? -44.39973 16.87470 -13.79788 1.000 35.73696 350 VAL C C 1
ATOM 7240 O O . VAL C 1 150 ? -43.27235 16.53780 -14.16989 1.000 36.27856 350 VAL C O 1
ATOM 7253 N N . GLY C 1 151 ? -45.29218 15.99143 -13.40084 1.000 36.77830 351 GLY C N 1
ATOM 7254 C CA . GLY C 1 151 ? -45.08497 14.55681 -13.49694 1.000 40.17072 351 GLY C CA 1
ATOM 7255 C C . GLY C 1 151 ? -46.37853 13.81629 -13.72482 1.000 36.24676 351 GLY C C 1
ATOM 7256 O O . GLY C 1 151 ? -47.42754 14.21861 -13.18985 1.000 30.74365 351 GLY C O 1
ATOM 7260 N N . VAL C 1 152 ? -46.34414 12.76670 -14.56380 1.000 33.64698 352 VAL C N 1
ATOM 7261 C CA . VAL C 1 152 ? -47.52872 11.95941 -14.83182 1.000 31.39982 352 VAL C CA 1
ATOM 7262 C C . VAL C 1 152 ? -47.10765 10.49155 -14.83312 1.000 37.54270 352 VAL C C 1
ATOM 7263 O O . VAL C 1 152 ? -45.94148 10.16836 -15.08598 1.000 35.54273 352 VAL C O 1
ATOM 7276 N N . GLY C 1 153 ? -48.05217 9.61800 -14.53538 1.000 30.73252 353 GLY C N 1
ATOM 7277 C CA . GLY C 1 153 ? -47.77778 8.20242 -14.65431 1.000 38.23778 353 GLY C CA 1
ATOM 7278 C C . GLY C 1 153 ? -47.58040 7.79402 -16.09743 1.000 37.48375 353 GLY C C 1
ATOM 7279 O O . GLY C 1 153 ? -46.69305 7.00590 -16.40938 1.000 35.46579 353 GLY C O 1
ATOM 7283 N N . SER C 1 154 ? -48.36333 8.37803 -17.00269 1.000 35.41224 354 SER C N 1
ATOM 7284 C CA . SER C 1 154 ? -48.18307 8.09148 -18.41497 1.000 36.18062 354 SER C CA 1
ATOM 7285 C C . SER C 1 154 ? -48.45639 9.34275 -19.23696 1.000 37.47777 354 SER C C 1
ATOM 7286 O O . SER C 1 154 ? -49.57402 9.88346 -19.18367 1.000 35.18746 354 SER C O 1
ATOM 7294 N N . VAL C 1 155 ? -47.47052 9.75661 -20.05381 1.000 38.52332 355 VAL C N 1
ATOM 7295 C CA . VAL C 1 155 ? -47.67644 10.92719 -20.89590 1.000 36.74870 355 VAL C CA 1
ATOM 7296 C C . VAL C 1 155 ? -48.71276 10.70289 -21.97895 1.000 38.64914 355 VAL C C 1
ATOM 7297 O O . VAL C 1 155 ? -49.26187 11.69283 -22.53549 1.000 40.57209 355 VAL C O 1
ATOM 7310 N N . ASP C 1 156 ? -49.08737 9.45384 -22.24254 1.000 38.71927 356 ASP C N 1
ATOM 7311 C CA . ASP C 1 156 ? -50.04740 9.17389 -23.29674 1.000 38.12884 356 ASP C CA 1
ATOM 7312 C C . ASP C 1 156 ? -51.46016 8.99580 -22.79986 1.000 37.43726 356 ASP C C 1
ATOM 7313 O O . ASP C 1 156 ? -52.29217 8.47214 -23.53481 1.000 37.92621 356 ASP C O 1
ATOM 7322 N N . VAL C 1 157 ? -51.75663 9.36819 -21.54813 1.000 35.02807 357 VAL C N 1
ATOM 7323 C CA . VAL C 1 157 ? -53.10015 9.29540 -20.99495 1.000 31.09043 357 VAL C CA 1
ATOM 7324 C C . VAL C 1 157 ? -53.50849 10.71159 -20.58135 1.000 33.03681 357 VAL C C 1
ATOM 7325 O O . VAL C 1 157 ? -52.66615 11.47506 -20.11332 1.000 31.20153 357 VAL C O 1
ATOM 7338 N N . ASN C 1 158 ? -54.76336 11.05673 -20.76642 1.000 33.09739 358 ASN C N 1
ATOM 7339 C CA . ASN C 1 158 ? -55.25847 12.38818 -20.44589 1.000 32.48283 358 ASN C CA 1
ATOM 7340 C C . ASN C 1 158 ? -55.23009 12.62497 -18.93649 1.000 34.00832 358 ASN C C 1
ATOM 7341 O O . ASN C 1 158 ? -55.35042 11.69069 -18.12676 1.000 29.94004 358 ASN C O 1
ATOM 7352 N N . THR C 1 159 ? -55.16160 13.89856 -18.56197 1.000 29.96306 359 THR C N 1
ATOM 7353 C CA . THR C 1 159 ? -55.04684 14.32289 -17.15031 1.000 28.42113 359 THR C CA 1
ATOM 7354 C C . THR C 1 159 ? -56.19485 15.27061 -16.79576 1.000 28.75184 359 THR C C 1
ATOM 7355 O O . THR C 1 159 ? -56.49791 16.19969 -17.55071 1.000 27.77356 359 THR C O 1
ATOM 7366 N N . GLY C 1 160 ? -56.85885 15.02375 -15.65986 1.000 25.58091 360 GLY C N 1
ATOM 7367 C CA . GLY C 1 160 ? -57.99962 15.84875 -15.21970 1.000 27.91783 360 GLY C CA 1
ATOM 7368 C C . GLY C 1 160 ? -57.57608 17.06490 -14.42400 1.000 27.08392 360 GLY C C 1
ATOM 7369 O O . GLY C 1 160 ? -56.61134 17.01361 -13.65427 1.000 31.13481 360 GLY C O 1
ATOM 7373 N N . LEU C 1 161 ? -58.33795 18.16235 -14.55766 1.000 27.03358 361 LEU C N 1
ATOM 7374 C CA . LEU C 1 161 ? -58.06285 19.37902 -13.77647 1.000 27.48400 361 LEU C CA 1
ATOM 7375 C C . LEU C 1 161 ? -59.10706 19.66380 -12.72586 1.000 30.00157 361 LEU C C 1
ATOM 7376 O O . LEU C 1 161 ? -59.03293 20.73041 -12.05025 1.000 31.05889 361 LEU C O 1
ATOM 7392 N N . ASP C 1 162 ? -60.08378 18.76695 -12.59824 1.000 28.92963 362 ASP C N 1
ATOM 7393 C CA . ASP C 1 162 ? -61.29918 19.02602 -11.82369 1.000 29.35863 362 ASP C CA 1
ATOM 7394 C C . ASP C 1 162 ? -61.08434 19.17499 -10.32460 1.000 33.58274 362 ASP C C 1
ATOM 7395 O O . ASP C 1 162 ? -62.04708 19.55296 -9.63152 1.000 31.85499 362 ASP C O 1
ATOM 7404 N N . GLY C 1 163 ? -59.91933 18.83506 -9.81465 1.000 34.52802 363 GLY C N 1
ATOM 7405 C CA . GLY C 1 163 ? -59.61784 19.00495 -8.39111 1.000 35.64859 363 GLY C CA 1
ATOM 7406 C C . GLY C 1 163 ? -58.83923 20.25302 -7.99700 1.000 36.48296 363 GLY C C 1
ATOM 7407 O O . GLY C 1 163 ? -58.53594 20.46329 -6.82535 1.000 40.00836 363 GLY C O 1
ATOM 7411 N N . ILE C 1 164 ? -58.53411 21.12785 -8.92044 1.000 27.86020 364 ILE C N 1
ATOM 7412 C CA . ILE C 1 164 ? -57.71325 22.29971 -8.62499 1.000 26.33500 364 ILE C CA 1
ATOM 7413 C C . ILE C 1 164 ? -58.62697 23.43211 -8.14141 1.000 31.58897 364 ILE C C 1
ATOM 7414 O O . ILE C 1 164 ? -59.35517 24.03919 -8.95018 1.000 27.74797 364 ILE C O 1
ATOM 7430 N N . ILE C 1 165 ? -58.51821 23.75638 -6.83995 1.000 26.09467 365 ILE C N 1
ATOM 7431 C CA . ILE C 1 165 ? -59.34201 24.78524 -6.20806 1.000 26.74996 365 ILE C CA 1
ATOM 7432 C C . ILE C 1 165 ? -58.43647 25.64809 -5.34682 1.000 29.24416 365 ILE C C 1
ATOM 7433 O O . ILE C 1 165 ? -57.65142 25.10436 -4.55165 1.000 24.91538 365 ILE C O 1
ATOM 7449 N N . TYR C 1 166 ? -58.61303 26.97156 -5.43152 1.000 25.94280 366 TYR C N 1
ATOM 7450 C CA . TYR C 1 166 ? -57.70491 27.85944 -4.70591 1.000 26.08327 366 TYR C CA 1
ATOM 7451 C C . TYR C 1 166 ? -58.29015 29.25214 -4.55102 1.000 24.86516 366 TYR C C 1
ATOM 7452 O O . TYR C 1 166 ? -59.19333 29.65126 -5.29015 1.000 26.85116 366 TYR C O 1
ATOM 7470 N N . LEU C 1 167 ? -57.69332 30.01164 -3.62935 1.000 25.06749 367 LEU C N 1
ATOM 7471 C CA . LEU C 1 167 ? -58.03625 31.42429 -3.44752 1.000 25.03780 367 LEU C CA 1
ATOM 7472 C C . LEU C 1 167 ? -57.04247 32.37821 -4.08917 1.000 27.75174 367 LEU C C 1
ATOM 7473 O O . LEU C 1 167 ? -55.82892 32.15440 -4.03958 1.000 28.72500 367 LEU C O 1
ATOM 7489 N N . THR C 1 168 ? -57.55477 33.46290 -4.67864 1.000 26.35423 368 THR C N 1
ATOM 7490 C CA . THR C 1 168 ? -56.68538 34.50582 -5.20662 1.000 25.05270 368 THR C CA 1
ATOM 7491 C C . THR C 1 168 ? -56.17151 35.46142 -4.08255 1.000 30.35021 368 THR C C 1
ATOM 7492 O O . THR C 1 168 ? -56.58088 35.40190 -2.91550 1.000 27.28508 368 THR C O 1
ATOM 7503 N N . LYS C 1 169 ? -55.27953 36.39080 -4.45881 1.000 29.87044 369 LYS C N 1
ATOM 7504 C CA . LYS C 1 169 ? -54.79179 37.41895 -3.54838 1.000 31.43857 369 LYS C CA 1
ATOM 7505 C C . LYS C 1 169 ? -55.87359 38.47797 -3.27339 1.000 35.76954 369 LYS C C 1
ATOM 7506 O O . LYS C 1 169 ? -56.85096 38.61412 -4.00564 1.000 34.00429 369 LYS C O 1
ATOM 7525 N N . GLU C 1 170 ? -55.68581 39.20098 -2.16675 1.000 35.94571 370 GLU C N 1
ATOM 7526 C CA . GLU C 1 170 ? -56.49233 40.36015 -1.82031 1.000 41.60346 370 GLU C CA 1
ATOM 7527 C C . GLU C 1 170 ? -56.21344 41.46754 -2.83432 1.000 43.42535 370 GLU C C 1
ATOM 7528 O O . GLU C 1 170 ? -55.06640 41.87132 -3.02459 1.000 46.38083 370 GLU C O 1
ATOM 7540 N N . VAL C 1 171 ? -57.24965 41.88822 -3.53784 1.000 42.30917 371 VAL C N 1
ATOM 7541 C CA . VAL C 1 171 ? -57.13319 42.98344 -4.50404 1.000 52.51570 371 VAL C CA 1
ATOM 7542 C C . VAL C 1 171 ? -58.20993 44.02801 -4.20607 1.000 56.51079 371 VAL C C 1
ATOM 7543 O O . VAL C 1 171 ? -59.38424 43.75403 -4.43343 1.000 59.98883 371 VAL C O 1
#

Organism: NCBI:txid171618

Foldseek 3Di:
DDDDDPVVVVVVVPPVVVDDDPVVVVVVVPDDDPVRVVVVVVVVVVVVVVVVCVQFDKDKDWWDFDQQKDFPDTWMWIWHDDQQKIKIFIWGKIFLGVHQLWFFTTFDDQNNQAPDDAWDWDKWAWPDPDRLFIFIWTQGRRGTTTTDDGSDSHTMIIDRPDIGMHDRHHD/DPDDDPVVVVVVVPPVVVDDDPVRVVVVVPDDDPVRVVVVVVVVVVVVVVVVCVQFDKDKDFWDFDQQKDFPDTWMWIWHDDPPKIKIFIWGKIFLGPHQLWFFGTADDQRNFAPDDFWDWDKWAWPDPDRQFIFIWTQGSSRTTTGHDGSDSHTIIIPRGDIGMHDD/DPDDDPVVVVVVVPPVVVDDDPVVVVVVVPDDDPVRVVVVVVVVVVVVVVCVVVQFDKDKDWWDFDQQKDFPDTWMWIWGDDAQKIKIFIWGKIALGPHQLWFFTTFDDQNNFAPDPFWDWDKWAWPDPDRQFIFIWTQGSRRTTTGHDGSDSHTMIIRRPDIGMHDRD

InterPro domains:
  IPR018913 BppU, N-terminal [PF10651] (7-147)

Secondary structure (DSSP, 8-state):
-PBPBHHHHHHHHT-GGG---HHHHHHHHTSPPHHHHHHHHHHHHHHHHHHHHHHT--EEEEE---TT-EEEEEEEEEEEEETTEEEEEEEEEEE-TTS-S-EEEEE--GGG-BS-SS-EEEEEEBSSSSTT-EEEEEEPTT-EEEEEEES-TTS-EE-TT-EEEB-----/--BPBHHHHHHHHT-GGG---HHHHHHHHTSPPHHHHHHHHHHHHHHHHHHHHHHTPPEEEEPPP-TT-EEEEEEEEEEEEETTEEEEEEEEEEE-TTS-S-EEEEE--GGG-BS-SS-EEEEEEBSSS-TT-EEEEEE-TT-EEEEEEES-TTS-EE-TT-EEEBP-/--BPBHHHHHHHHT-GGG---HHHHHHHHTSPPHHHHHHHHHHHHHHHHHHHHHHTS-EEEEPPP-TT-EEEEEEEEEEEEETTEEEEEEEEEEE-TTS-S-EEEEE--GGG-BS-SS-EEEEEEBSSS-TT-EEEEEE-TT-EEEEEEES-TTS-EE-TT-EEEB---